Protein AF-A0AAD5SB59-F1 (afdb_monomer)

Foldseek 3Di:
DDDDDDDDDDDDDDDDDDDPDDDDDDDDDYDDDDDDDDDDDPVLVVLVVVVVVVVVVVVVVVVVVVVVVVVVVVVVVVVVVVVVVVVVVVVVVVVVVVVVVVVVVVVVVVVVVVVVVVVVVVVVVVVVVVVVVVVVVVVVVVVVVVVVVVVVVVVVVVVVVVVVVVVVVVVVVVVVVVVVVVVVVVVVVVVVVVVVVVVVVVVVVVVVVVVVVVVVVVVVVVVVVVVVVVVVVVVVVVVVVVVVVVVVVVVVVVVVVVVVVVVVPPDDDDDDDDDDDDDDDDDDDDDDDDDDDDDDDDDDDDDDDDDDDDDDDDDDDDDDDDDDDDDDDVVVVVVVVVVVVVVVVVVVVVVVVVVVVVVVVVVVVVVVVVVVVVVVVVVVVVVVVVVVVVVVVVVVVVVVVVVVVVVVVVVVVVVVVVVVVVVVVVVVVVCVVVVVCVVVVVVVVVVVVVVVVVVVVVVVVVVVVVVCCVVVVDDPVVVVVVVVVVVVVVSVVVSVVVVVLVVVVVVLVVQQVVVVVVCVVCVVVVHHPVVVVDDDDRDDPDPPDPDDDDDDDDDDD

Secondary structure (DSSP, 8-state):
--------PPP---------------------------S--HHHHHHHHHHHHHHHHHHHHHHHHHHHHHHHHHHHHHHHHHHHHHHHHHHHHHHHHHHHHHHHHHHHHHHHHHHHHHHHHHHHHHHHHHHHHHHHHHHHHHHHHHHHHHHHHHHHHHHHHHHHHHHHHHHHHHHHHHHHHHHHHHHHHHHHHHHHHHHHHHHHHHHHHHHHHHHHHHHHHHHHHHHHHHHHHHHHHHHHHHHHHHHHHHHHHHHHHHHHHHHHTTS------------------------------------------------------------SSHHHHHHHHHHHHHHHHHHHHHHHHHHHHHHHHHHHHHHHHHHHHHHHHHHHHHHHHHHHHHHHHHHHHHHHHHHHHHHHHHHHHHHHHHHHHHHHHHHHHHHHHHHHHHHHHHHHHHHHHHHHHHHHHHHHHHHHHHHHHHHHT--HHHHHHHHHHHHHHHHHHHHHHHHHHHHHHHHHHHHHHHHHHHHHHHHHTT--GGGGSS-----------S-------PPP-

Structure (mmCIF, N/CA/C/O backbone):
data_AF-A0AAD5SB59-F1
#
_entry.id   AF-A0AAD5SB59-F1
#
loop_
_atom_site.group_PDB
_atom_site.id
_atom_site.type_symbol
_atom_site.label_atom_id
_atom_site.label_alt_id
_atom_site.label_comp_id
_atom_site.label_asym_id
_atom_site.label_entity_id
_atom_site.label_seq_id
_atom_site.pdbx_PDB_ins_code
_atom_site.Cartn_x
_atom_site.Cartn_y
_atom_site.Cartn_z
_atom_site.occupancy
_atom_site.B_iso_or_equiv
_atom_site.auth_seq_id
_atom_site.auth_comp_id
_atom_site.auth_asym_id
_atom_site.auth_atom_id
_atom_site.pdbx_PDB_model_num
ATOM 1 N N . MET A 1 1 ? -23.535 -33.360 10.934 1.00 40.81 1 MET A N 1
ATOM 2 C CA . MET A 1 1 ? -23.840 -34.722 11.445 1.00 40.81 1 MET A CA 1
ATOM 3 C C . MET A 1 1 ? -24.422 -34.588 12.855 1.00 40.81 1 MET A C 1
ATOM 5 O O . MET A 1 1 ? -24.546 -33.459 13.311 1.00 40.81 1 MET A O 1
ATOM 9 N N . SER A 1 2 ? -24.853 -35.683 13.491 1.00 38.19 2 SER A N 1
ATOM 10 C CA . SER A 1 2 ? -25.490 -35.717 14.827 1.00 38.19 2 SER A CA 1
ATOM 11 C C . SER A 1 2 ? -24.701 -34.953 15.916 1.00 38.19 2 SER A C 1
ATOM 13 O O . SER A 1 2 ? -23.490 -34.819 15.794 1.00 38.19 2 SER A O 1
ATOM 15 N N . ALA A 1 3 ? -25.316 -34.456 16.999 1.00 38.78 3 ALA A N 1
ATOM 16 C CA . ALA A 1 3 ? -26.548 -34.941 17.640 1.00 38.78 3 ALA A CA 1
ATOM 17 C C . ALA A 1 3 ? -27.547 -33.852 18.095 1.00 38.78 3 ALA A C 1
ATOM 19 O O . ALA A 1 3 ? -27.244 -32.664 18.138 1.00 38.78 3 ALA A O 1
ATOM 20 N N . ARG A 1 4 ? -28.764 -34.295 18.446 1.00 38.03 4 ARG A N 1
ATOM 21 C CA . ARG A 1 4 ? -29.839 -33.479 19.040 1.00 38.03 4 ARG A CA 1
ATOM 22 C C . ARG A 1 4 ? -29.701 -33.416 20.567 1.00 38.03 4 ARG A C 1
ATOM 24 O O . ARG A 1 4 ? -29.566 -34.461 21.194 1.00 38.03 4 ARG A O 1
ATOM 31 N N . GLY A 1 5 ? -29.896 -32.233 21.152 1.00 32.88 5 GLY A N 1
ATOM 32 C CA . GLY A 1 5 ? -30.304 -32.046 22.552 1.00 32.88 5 GLY A CA 1
ATOM 33 C C . GLY A 1 5 ? -31.658 -31.329 22.584 1.00 32.88 5 GLY A C 1
ATOM 34 O O . GLY A 1 5 ? -31.819 -30.310 21.919 1.00 32.88 5 GLY A O 1
ATOM 35 N N . SER A 1 6 ? -32.666 -31.888 23.258 1.00 35.56 6 SER A N 1
ATOM 36 C CA . SER A 1 6 ? -34.072 -31.470 23.107 1.00 35.56 6 SER A CA 1
ATOM 37 C C . SER A 1 6 ? -34.585 -30.575 24.238 1.00 35.56 6 SER A C 1
ATOM 39 O O . SER A 1 6 ? -34.443 -30.916 25.410 1.00 35.56 6 SER A O 1
ATOM 41 N N . ALA A 1 7 ? -35.288 -29.497 23.888 1.00 34.97 7 ALA A N 1
ATOM 42 C CA . ALA A 1 7 ? -35.937 -28.604 24.846 1.00 34.97 7 ALA A CA 1
ATOM 43 C C . ALA A 1 7 ? -37.321 -29.106 25.308 1.00 34.97 7 ALA A C 1
ATOM 45 O O . ALA A 1 7 ? -38.182 -29.381 24.472 1.00 34.97 7 ALA A O 1
ATOM 46 N N . LYS A 1 8 ? -37.541 -29.150 26.632 1.00 35.75 8 LYS A N 1
ATOM 47 C CA . LYS A 1 8 ? -38.716 -28.621 27.374 1.00 35.75 8 LYS A CA 1
ATOM 48 C C . LYS A 1 8 ? -38.697 -29.090 28.845 1.00 35.75 8 LYS A C 1
ATOM 50 O O . LYS A 1 8 ? -38.322 -30.235 29.101 1.00 35.75 8 LYS A O 1
ATOM 55 N N . PRO A 1 9 ? -39.139 -28.263 29.813 1.00 35.53 9 PRO A N 1
ATOM 56 C CA . PRO A 1 9 ? -39.351 -28.709 31.189 1.00 35.53 9 PRO A CA 1
ATOM 57 C C . PRO A 1 9 ? -40.548 -29.669 31.277 1.00 35.53 9 PRO A C 1
ATOM 59 O O . PRO A 1 9 ? -41.528 -29.536 30.540 1.00 35.53 9 PRO A O 1
ATOM 62 N N . LYS A 1 10 ? -40.489 -30.638 32.199 1.00 35.06 10 LYS A N 1
ATOM 63 C CA . LYS A 1 10 ? -41.608 -31.556 32.462 1.00 35.06 10 LYS A CA 1
ATOM 64 C C . LYS A 1 10 ? -42.666 -30.883 33.331 1.00 35.06 10 LYS A C 1
ATOM 66 O O . LYS A 1 10 ? -42.399 -30.541 34.478 1.00 35.06 10 LYS A O 1
ATOM 71 N N . SER A 1 11 ? -43.900 -30.831 32.842 1.00 33.12 11 SER A N 1
ATOM 72 C CA . SER A 1 11 ? -45.072 -30.724 33.709 1.00 33.12 11 SER A CA 1
ATOM 73 C C . SER A 1 11 ? -45.222 -31.997 34.549 1.00 33.12 11 SER A C 1
ATOM 75 O O . SER A 1 11 ? -45.221 -33.100 33.996 1.00 33.12 11 SER A O 1
ATOM 77 N N . ARG A 1 12 ? -45.439 -31.865 35.860 1.00 31.98 12 ARG A N 1
ATOM 78 C CA . ARG A 1 12 ? -45.997 -32.947 36.683 1.00 31.98 12 ARG A CA 1
ATOM 79 C C . ARG A 1 12 ? -46.923 -32.362 37.742 1.00 31.98 12 ARG A C 1
ATOM 81 O O . ARG A 1 12 ? -46.465 -31.735 38.689 1.00 31.98 12 ARG A O 1
ATOM 88 N N . ALA A 1 13 ? -48.226 -32.561 37.567 1.00 32.22 13 ALA A N 1
ATOM 89 C CA . ALA A 1 13 ? -49.209 -32.165 38.564 1.00 32.22 13 ALA A CA 1
ATOM 90 C C . ALA A 1 13 ? -49.065 -33.038 39.823 1.00 32.22 13 ALA A C 1
ATOM 92 O O . ALA A 1 13 ? -49.117 -34.265 39.737 1.00 32.22 13 ALA A O 1
ATOM 93 N N . GLY A 1 14 ? -48.900 -32.397 40.981 1.00 29.58 14 GLY A N 1
ATOM 94 C CA . GLY A 1 14 ? -49.008 -33.015 42.301 1.00 29.58 14 GLY A CA 1
ATOM 95 C C . GLY A 1 14 ? -50.170 -32.371 43.047 1.00 29.58 14 GLY A C 1
ATOM 96 O O . GLY A 1 14 ? -50.072 -31.222 43.464 1.00 29.58 14 GLY A O 1
ATOM 97 N N . SER A 1 15 ? -51.297 -33.075 43.166 1.00 31.89 15 SER A N 1
ATOM 98 C CA . SER A 1 15 ? -52.486 -32.544 43.839 1.00 31.89 15 SER A CA 1
ATOM 99 C C . SER A 1 15 ? -52.300 -32.557 45.358 1.00 31.89 15 SER A C 1
ATOM 101 O O . SER A 1 15 ? -52.284 -33.628 45.957 1.00 31.89 15 SER A O 1
ATOM 103 N N . GLY A 1 16 ? -52.219 -31.376 45.977 1.00 28.25 16 GLY A N 1
ATOM 104 C CA . GLY A 1 16 ? -52.049 -31.206 47.426 1.00 28.25 16 GLY A CA 1
ATOM 105 C C . GLY A 1 16 ? -52.862 -30.036 47.984 1.00 28.25 16 GLY A C 1
ATOM 106 O O . GLY A 1 16 ? -52.296 -29.043 48.427 1.00 28.25 16 GLY A O 1
ATOM 107 N N . LYS A 1 17 ? -54.201 -30.120 47.945 1.00 30.31 17 LYS A N 1
ATOM 108 C CA . LYS A 1 17 ? -55.089 -29.105 48.546 1.00 30.31 17 LYS A CA 1
ATOM 109 C C . LYS A 1 17 ? -55.098 -29.201 50.080 1.00 30.31 17 LYS A C 1
ATOM 111 O O . LYS A 1 17 ? -56.001 -29.804 50.653 1.00 30.31 17 LYS A O 1
ATOM 116 N N . GLY A 1 18 ? -54.143 -28.547 50.737 1.00 28.23 18 GLY A N 1
ATOM 117 C CA . GLY A 1 18 ? -54.251 -28.185 52.153 1.00 28.23 18 GLY A CA 1
ATOM 118 C C . GLY A 1 18 ? -55.079 -26.908 52.313 1.00 28.23 18 GLY A C 1
ATOM 119 O O . GLY A 1 18 ? -54.586 -25.820 52.036 1.00 28.23 18 GLY A O 1
ATOM 120 N N . ARG A 1 19 ? -56.348 -27.029 52.718 1.00 30.78 19 ARG A N 1
ATOM 121 C CA . ARG A 1 19 ? -57.213 -25.894 53.090 1.00 30.78 19 ARG A CA 1
ATOM 122 C C . ARG A 1 19 ? -57.461 -25.946 54.596 1.00 30.78 19 ARG A C 1
ATOM 124 O O . ARG A 1 19 ? -58.344 -26.678 55.033 1.00 30.78 19 ARG A O 1
ATOM 131 N N . GLU A 1 20 ? -56.737 -25.150 55.374 1.00 29.05 20 GLU A N 1
ATOM 132 C CA . GLU A 1 20 ? -57.166 -24.840 56.740 1.00 29.05 20 GLU A CA 1
ATOM 133 C C . GLU A 1 20 ? -58.210 -23.722 56.681 1.00 29.05 20 GLU A C 1
ATOM 135 O O . GLU A 1 20 ? -57.909 -22.564 56.398 1.00 29.05 20 GLU A O 1
ATOM 140 N N . GLY A 1 21 ? -59.475 -24.103 56.866 1.00 30.72 21 GLY A N 1
ATOM 141 C CA . GLY A 1 21 ? -60.616 -23.196 56.893 1.00 30.72 21 GLY A CA 1
ATOM 142 C C . GLY A 1 21 ? -61.286 -23.218 58.261 1.00 30.72 21 GLY A C 1
ATOM 143 O O . GLY A 1 21 ? -61.807 -24.253 58.661 1.00 30.72 21 GLY A O 1
ATOM 144 N N . SER A 1 22 ? -61.245 -22.071 58.941 1.00 28.80 22 SER A N 1
ATOM 145 C CA . SER A 1 22 ? -62.106 -21.631 60.054 1.00 28.80 22 SER A CA 1
ATOM 146 C C . SER A 1 22 ? -63.033 -22.663 60.729 1.00 28.80 22 SER A C 1
ATOM 148 O O . SER A 1 22 ? -64.053 -23.087 60.187 1.00 28.80 22 SER A O 1
ATOM 150 N N . ALA A 1 23 ? -62.783 -22.927 62.014 1.00 29.56 23 ALA A N 1
ATOM 151 C CA . ALA A 1 23 ? -63.729 -23.640 62.870 1.00 29.56 23 ALA A CA 1
ATOM 152 C C . ALA A 1 23 ? -65.057 -22.869 63.040 1.00 29.56 23 ALA A C 1
ATOM 154 O O . ALA A 1 23 ? -65.053 -21.706 63.455 1.00 29.56 23 ALA A O 1
ATOM 155 N N . LYS A 1 24 ? -66.207 -23.527 62.810 1.00 28.14 24 LYS A N 1
ATOM 156 C CA . LYS A 1 24 ? -67.511 -23.107 63.362 1.00 28.14 24 LYS A CA 1
ATOM 157 C C . LYS A 1 24 ? -68.543 -24.245 63.368 1.00 28.14 24 LYS A C 1
ATOM 159 O O . LYS A 1 24 ? -68.638 -24.981 62.395 1.00 28.14 24 LYS A O 1
ATOM 164 N N . LYS A 1 25 ? -69.376 -24.271 64.422 1.00 26.95 25 LYS A N 1
ATOM 165 C CA . LYS A 1 25 ? -70.380 -25.302 64.789 1.00 26.95 25 LYS A CA 1
ATOM 166 C C . LYS A 1 25 ? -69.765 -26.681 65.116 1.00 26.95 25 LYS A C 1
ATOM 168 O O . LYS A 1 25 ? -68.944 -27.182 64.369 1.00 26.95 25 LYS A O 1
ATOM 173 N N . GLY A 1 26 ? -70.123 -27.356 66.209 1.00 27.72 26 GLY A N 1
ATOM 174 C CA . GLY A 1 26 ? -71.036 -26.980 67.297 1.00 27.72 26 GLY A CA 1
ATOM 175 C C . GLY A 1 26 ? -72.459 -27.523 67.142 1.00 27.72 26 GLY A C 1
ATOM 176 O O . GLY A 1 26 ? -73.341 -26.825 66.648 1.00 27.72 26 GLY A O 1
ATOM 177 N N . GLY A 1 27 ? -72.644 -28.747 67.638 1.00 26.64 27 GLY A N 1
ATOM 178 C CA . GLY A 1 27 ? -73.874 -29.332 68.182 1.00 26.64 27 GLY A CA 1
ATOM 179 C C . GLY A 1 27 ? -73.413 -30.355 69.239 1.00 26.64 27 GLY A C 1
ATOM 180 O O . GLY A 1 27 ? -72.466 -31.079 68.951 1.00 26.64 27 GLY A O 1
ATOM 181 N N . ALA A 1 28 ? -73.831 -30.386 70.508 1.00 27.73 28 ALA A N 1
ATOM 182 C CA . ALA A 1 28 ? -75.101 -30.072 71.179 1.00 27.73 28 ALA A CA 1
ATOM 183 C C . ALA A 1 28 ? -76.144 -31.206 71.118 1.00 27.73 28 ALA A C 1
ATOM 185 O O . ALA A 1 28 ? -76.993 -31.205 70.232 1.00 27.73 28 ALA A O 1
ATOM 186 N N . ALA A 1 29 ? -76.096 -32.117 72.105 1.00 26.52 29 ALA A N 1
ATOM 187 C CA . ALA A 1 29 ? -77.258 -32.817 72.677 1.00 26.52 29 ALA A CA 1
ATOM 188 C C . ALA A 1 29 ? -76.889 -33.593 73.969 1.00 26.52 29 ALA A C 1
ATOM 190 O O . ALA A 1 29 ? -76.137 -34.558 73.897 1.00 26.52 29 ALA A O 1
ATOM 191 N N . GLY A 1 30 ? -77.493 -33.217 75.108 1.00 25.75 30 GLY A N 1
ATOM 192 C CA . GLY A 1 30 ? -77.617 -34.032 76.335 1.00 25.75 30 GLY A CA 1
ATOM 193 C C . GLY A 1 30 ? -76.372 -34.212 77.232 1.00 25.75 30 GLY A C 1
ATOM 194 O O . GLY A 1 30 ? -75.245 -34.119 76.761 1.00 25.75 30 GLY A O 1
ATOM 195 N N . ALA A 1 31 ? -76.516 -34.497 78.534 1.00 28.30 31 ALA A N 1
ATOM 196 C CA . ALA A 1 31 ? -77.694 -34.385 79.415 1.00 28.30 31 ALA A CA 1
ATOM 197 C C . ALA A 1 31 ? -77.267 -34.452 80.903 1.00 28.30 31 ALA A C 1
ATOM 199 O O . ALA A 1 31 ? -76.282 -35.116 81.214 1.00 28.30 31 ALA A O 1
ATOM 200 N N . GLY A 1 32 ? -78.050 -33.844 81.806 1.00 25.70 32 GLY A N 1
ATOM 201 C CA . GLY A 1 32 ? -77.827 -33.865 83.265 1.00 25.70 32 GLY A CA 1
ATOM 202 C C . GLY A 1 32 ? -76.811 -32.815 83.759 1.00 25.70 32 GLY A C 1
ATOM 203 O O . GLY A 1 32 ? -75.872 -32.488 83.042 1.00 25.70 32 GLY A O 1
ATOM 204 N N . ASP A 1 33 ? -76.950 -32.222 84.947 1.00 28.20 33 ASP A N 1
ATOM 205 C CA . ASP A 1 33 ? -78.016 -32.350 85.960 1.00 28.20 33 ASP A CA 1
ATOM 206 C C . ASP A 1 33 ? -78.332 -30.971 86.588 1.00 28.20 33 ASP A C 1
ATOM 208 O O . ASP A 1 33 ? -77.569 -30.023 86.392 1.00 28.20 33 ASP A O 1
ATOM 212 N N . ALA A 1 34 ? -79.468 -30.824 87.279 1.00 36.78 34 ALA A N 1
ATOM 213 C CA . ALA A 1 34 ? -80.022 -29.519 87.656 1.00 36.78 34 ALA A CA 1
ATOM 214 C C . ALA A 1 34 ? -80.523 -29.431 89.113 1.00 36.78 34 ALA A C 1
ATOM 216 O O . ALA A 1 34 ? -81.643 -29.834 89.423 1.00 36.78 34 ALA A O 1
ATOM 217 N N . ALA A 1 35 ? -79.733 -28.785 89.979 1.00 34.44 35 ALA A N 1
ATOM 218 C CA . ALA A 1 35 ? -80.175 -28.198 91.249 1.00 34.44 35 ALA A CA 1
ATOM 219 C C . ALA A 1 35 ? -79.167 -27.130 91.727 1.00 34.44 35 ALA A C 1
ATOM 221 O O . ALA A 1 35 ? -77.963 -27.338 91.590 1.00 34.44 35 ALA A O 1
ATOM 222 N N . GLY A 1 36 ? -79.645 -26.026 92.320 1.00 31.53 36 GLY A N 1
ATOM 223 C CA . GLY A 1 36 ? -78.790 -25.009 92.963 1.00 31.53 36 GLY A CA 1
ATOM 224 C C . GLY A 1 36 ? -78.836 -23.605 92.346 1.00 31.53 36 GLY A C 1
ATOM 225 O O . GLY A 1 36 ? -77.798 -23.081 91.953 1.00 31.53 36 GLY A O 1
ATOM 226 N N . ASP A 1 37 ? -80.021 -22.994 92.279 1.00 43.56 37 ASP A N 1
ATOM 227 C CA . ASP A 1 37 ? -80.167 -21.543 92.083 1.00 43.56 37 ASP A CA 1
ATOM 228 C C . ASP A 1 37 ? -80.171 -20.837 93.450 1.00 43.56 37 ASP A C 1
ATOM 230 O O . ASP A 1 37 ? -80.948 -21.229 94.321 1.00 43.56 37 ASP A O 1
ATOM 234 N N . ASP A 1 38 ? -79.312 -19.827 93.633 1.00 34.22 38 ASP A N 1
ATOM 235 C CA . ASP A 1 38 ? -79.406 -18.856 94.734 1.00 34.22 38 ASP A CA 1
ATOM 236 C C . ASP A 1 38 ? -78.605 -17.564 94.437 1.00 34.22 38 ASP A C 1
ATOM 238 O O . ASP A 1 38 ? -77.390 -17.494 94.635 1.00 34.22 38 ASP A O 1
ATOM 242 N N . GLY A 1 39 ? -79.291 -16.497 94.008 1.00 41.44 39 GLY A N 1
ATOM 243 C CA . GLY A 1 39 ? -78.905 -15.131 94.404 1.00 41.44 39 GLY A CA 1
ATOM 244 C C . GLY A 1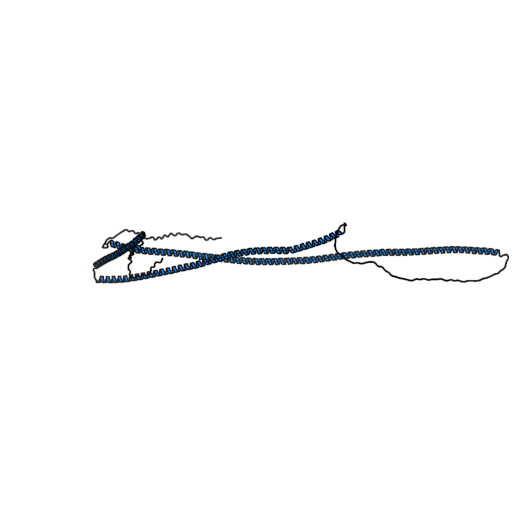 39 ? -78.231 -14.181 93.399 1.00 41.44 39 GLY A C 1
ATOM 245 O O . GLY A 1 39 ? -77.994 -13.036 93.778 1.00 41.44 39 GLY A O 1
ATOM 246 N N . ARG A 1 40 ? -77.964 -14.547 92.135 1.00 43.00 40 ARG A N 1
ATOM 247 C CA . ARG A 1 40 ? -77.547 -13.562 91.099 1.00 43.00 40 ARG A CA 1
ATOM 248 C C . ARG A 1 40 ? -78.716 -13.191 90.193 1.00 43.00 40 ARG A C 1
ATOM 250 O O . ARG A 1 40 ? -79.344 -14.075 89.613 1.00 43.00 40 ARG A O 1
ATOM 257 N N . SER A 1 41 ? -79.014 -11.897 90.037 1.00 55.34 41 SER A N 1
ATOM 258 C CA . SER A 1 41 ? -80.126 -11.496 89.173 1.00 55.34 41 SER A CA 1
ATOM 259 C C . SER A 1 41 ? -79.773 -11.697 87.697 1.00 55.34 41 SER A C 1
ATOM 261 O O . SER A 1 41 ? -78.619 -11.589 87.271 1.00 55.34 41 SER A O 1
ATOM 263 N N . LYS A 1 42 ? -80.802 -11.956 86.885 1.00 45.47 42 LYS A N 1
ATOM 264 C CA . LYS A 1 42 ? -80.669 -12.117 85.431 1.00 45.47 42 LYS A CA 1
ATOM 265 C C . LYS A 1 42 ? -80.001 -10.903 84.770 1.00 45.47 42 LYS A C 1
ATOM 267 O O . LYS A 1 42 ? -79.255 -11.078 83.812 1.00 45.47 42 LYS A O 1
ATOM 272 N N . ALA A 1 43 ? -80.235 -9.701 85.303 1.00 52.31 43 ALA A N 1
ATOM 273 C CA . ALA A 1 43 ? -79.657 -8.464 84.792 1.00 52.31 43 ALA A CA 1
ATOM 274 C C . ALA A 1 43 ? -78.148 -8.357 85.068 1.00 52.31 43 ALA A C 1
ATOM 276 O O . AL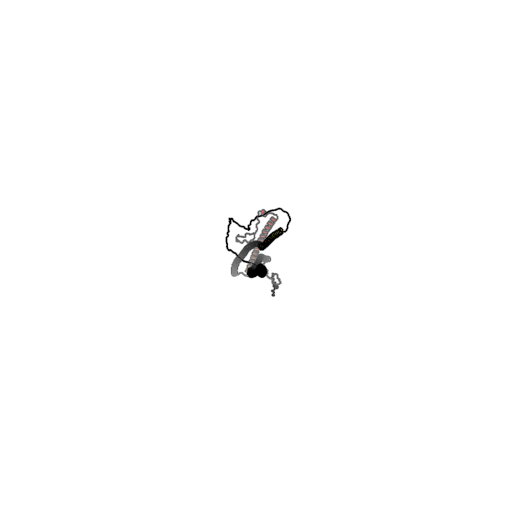A A 1 43 ? -77.422 -7.902 84.192 1.00 52.31 43 ALA A O 1
ATOM 277 N N . ASP A 1 44 ? -77.658 -8.825 86.221 1.00 47.94 44 ASP A N 1
ATOM 278 C CA . ASP A 1 44 ? -76.226 -8.766 86.566 1.00 47.94 44 ASP A CA 1
ATOM 279 C C . ASP A 1 44 ? -75.401 -9.696 85.666 1.00 47.94 44 ASP A C 1
ATOM 281 O O . ASP A 1 44 ? -74.340 -9.325 85.160 1.00 47.94 44 ASP A O 1
ATOM 285 N N . LEU A 1 45 ? -75.934 -10.895 85.403 1.00 47.25 45 LEU A N 1
ATOM 286 C CA . LEU A 1 45 ? -75.349 -11.839 84.451 1.00 47.25 45 LEU A CA 1
ATOM 287 C C . LEU A 1 45 ? -75.395 -11.287 83.018 1.00 47.25 45 LEU A C 1
ATOM 289 O O . LEU A 1 45 ? -74.399 -11.376 82.306 1.00 47.25 45 LEU A O 1
ATOM 293 N N . GLU A 1 46 ? -76.501 -10.662 82.598 1.00 51.69 46 GLU A N 1
ATOM 294 C CA . GLU A 1 46 ? -76.594 -9.978 81.298 1.00 51.69 46 GLU A CA 1
ATOM 295 C C . GLU A 1 46 ? -75.650 -8.761 81.195 1.00 51.69 46 GLU A C 1
ATOM 297 O O . GLU A 1 46 ? -75.140 -8.480 80.108 1.00 51.69 46 GLU A O 1
ATOM 302 N N . ALA A 1 47 ? -75.371 -8.066 82.301 1.00 57.53 47 ALA A N 1
ATOM 303 C CA . ALA A 1 47 ? -74.507 -6.889 82.356 1.00 57.53 47 ALA A CA 1
ATOM 304 C C . ALA A 1 47 ? -73.011 -7.236 82.330 1.00 57.53 47 ALA A C 1
ATOM 306 O O . ALA A 1 47 ? -72.256 -6.609 81.584 1.00 57.53 47 ALA A O 1
ATOM 307 N N . GLU A 1 48 ? -72.570 -8.257 83.069 1.00 54.53 48 GLU A N 1
ATOM 308 C CA . GLU A 1 48 ? -71.182 -8.730 82.984 1.00 54.53 48 GLU A CA 1
ATOM 309 C C . GLU A 1 48 ? -70.934 -9.493 81.671 1.00 54.53 48 GLU A C 1
ATOM 311 O O . GLU A 1 48 ? -69.870 -9.332 81.076 1.00 54.53 48 GLU A O 1
ATOM 316 N N . VAL A 1 49 ? -71.934 -10.203 81.122 1.00 59.72 49 VAL A N 1
ATOM 317 C CA . VAL A 1 49 ? -71.890 -10.679 79.725 1.00 59.72 49 VAL A CA 1
ATOM 318 C C . VAL A 1 49 ? -71.738 -9.505 78.758 1.00 59.72 49 VAL A C 1
ATOM 320 O O . VAL A 1 49 ? -70.891 -9.580 77.872 1.00 59.72 49 VAL A O 1
ATOM 323 N N . LYS A 1 50 ? -72.482 -8.403 78.937 1.00 67.75 50 LYS A N 1
ATOM 324 C CA . LYS A 1 50 ? -72.317 -7.183 78.129 1.00 67.75 50 LYS A CA 1
ATOM 325 C C . LYS A 1 50 ? -70.900 -6.631 78.218 1.00 67.75 50 LYS A C 1
ATOM 327 O O . LYS A 1 50 ? -70.264 -6.488 77.176 1.00 67.75 50 LYS A O 1
ATOM 332 N N . ARG A 1 51 ? -70.388 -6.400 79.433 1.00 66.94 51 ARG A N 1
ATOM 333 C CA . ARG A 1 51 ? -69.030 -5.888 79.670 1.00 66.94 51 ARG A CA 1
ATOM 334 C C . ARG A 1 51 ? -67.989 -6.781 79.008 1.00 66.94 51 ARG A C 1
ATOM 336 O O . ARG A 1 51 ? -67.148 -6.277 78.276 1.00 66.94 51 ARG A O 1
ATOM 343 N N . LEU A 1 52 ? -68.090 -8.098 79.187 1.00 62.16 52 LEU A N 1
ATOM 344 C CA . LEU A 1 52 ? -67.199 -9.056 78.540 1.00 62.16 52 LEU A CA 1
ATOM 345 C C . LEU A 1 52 ? -67.371 -9.072 77.016 1.00 62.16 52 LEU A C 1
ATOM 347 O O . LEU A 1 52 ? -66.381 -9.258 76.323 1.00 62.16 52 LEU A O 1
ATOM 351 N N . THR A 1 53 ? -68.565 -8.833 76.456 1.00 64.88 53 THR A N 1
ATOM 352 C CA . THR A 1 53 ? -68.732 -8.679 74.997 1.00 64.88 53 THR A CA 1
ATOM 353 C C . THR A 1 53 ? -68.232 -7.346 74.445 1.00 64.88 53 THR A C 1
ATOM 355 O O . THR A 1 53 ? -67.816 -7.330 73.292 1.00 64.88 53 THR A O 1
ATOM 358 N N . GLU A 1 54 ? -68.238 -6.264 75.226 1.00 69.31 54 GLU A N 1
ATOM 359 C CA . GLU A 1 54 ? -67.723 -4.942 74.836 1.00 69.31 54 GLU A CA 1
ATOM 360 C C . GLU A 1 54 ? -66.197 -4.871 74.983 1.00 69.31 54 GLU A C 1
ATOM 362 O O . GLU A 1 54 ? -65.515 -4.416 74.069 1.00 69.31 54 GLU A O 1
ATOM 367 N N . GLU A 1 55 ? -65.643 -5.434 76.057 1.00 67.88 55 GLU A N 1
ATOM 368 C CA . GLU A 1 55 ? -64.204 -5.657 76.238 1.00 67.88 55 GLU A CA 1
ATOM 369 C C . GLU A 1 55 ? -63.675 -6.582 75.129 1.00 67.88 55 GLU A C 1
ATOM 371 O O . GLU A 1 55 ? -62.729 -6.226 74.435 1.00 67.88 55 GLU A O 1
ATOM 376 N N . LEU A 1 56 ? -64.371 -7.691 74.835 1.00 62.72 56 LEU A N 1
ATOM 377 C CA . LEU A 1 56 ? -64.102 -8.559 73.678 1.00 62.72 56 LEU A CA 1
ATOM 378 C C . LEU A 1 56 ? -64.354 -7.870 72.324 1.00 62.72 56 LEU A C 1
ATOM 380 O O . LEU A 1 56 ? -63.797 -8.319 71.324 1.00 62.72 56 LEU A O 1
ATOM 384 N N . ALA A 1 57 ? -65.185 -6.827 72.245 1.00 72.81 57 ALA A N 1
ATOM 385 C CA . ALA A 1 57 ? -65.383 -6.051 71.020 1.00 72.81 57 ALA A CA 1
ATOM 386 C C . ALA A 1 57 ? -64.215 -5.089 70.789 1.00 72.81 57 ALA A C 1
ATOM 388 O O . ALA A 1 57 ? -63.684 -5.076 69.685 1.00 72.81 57 ALA A O 1
ATOM 389 N N . GLN A 1 58 ? -63.738 -4.389 71.819 1.00 72.31 58 GLN A N 1
ATOM 390 C CA . GLN A 1 58 ? -62.530 -3.561 71.740 1.00 72.31 58 GLN A CA 1
ATOM 391 C C . GLN A 1 58 ? -61.291 -4.421 71.452 1.00 72.31 58 GLN A C 1
ATOM 393 O O . GLN A 1 58 ? -60.553 -4.139 70.516 1.00 72.31 58 GLN A O 1
ATOM 398 N N . GLU A 1 59 ? -61.133 -5.562 72.129 1.00 71.56 59 GLU A N 1
ATOM 399 C CA . GLU A 1 59 ? -60.093 -6.561 71.828 1.00 71.56 59 GLU A CA 1
ATOM 400 C C . GLU A 1 59 ? -60.224 -7.181 70.419 1.00 71.56 59 GLU A C 1
ATOM 402 O O . GLU A 1 59 ? -59.255 -7.722 69.884 1.00 71.56 59 GLU A O 1
ATOM 407 N N . ARG A 1 60 ? -61.401 -7.108 69.779 1.00 71.31 60 ARG A N 1
ATOM 408 C CA . ARG A 1 60 ? -61.589 -7.457 68.358 1.00 71.31 60 ARG A CA 1
ATOM 409 C C . ARG A 1 60 ? -61.291 -6.288 67.428 1.00 71.31 60 ARG A C 1
ATOM 411 O O . ARG A 1 60 ? -60.725 -6.531 66.371 1.00 71.31 60 ARG A O 1
ATOM 418 N N . GLU A 1 61 ? -61.649 -5.059 67.782 1.00 76.19 61 GLU A N 1
ATOM 419 C CA . GLU A 1 61 ? -61.362 -3.858 66.992 1.00 76.19 61 GLU A CA 1
ATOM 420 C C . GLU A 1 61 ? -59.863 -3.540 66.984 1.00 76.19 61 GLU A C 1
ATOM 422 O O . GLU A 1 61 ? -59.309 -3.325 65.908 1.00 76.19 61 GLU A O 1
ATOM 427 N N . GLU A 1 62 ? -59.173 -3.634 68.124 1.00 69.19 62 GLU A N 1
ATOM 428 C CA . GLU A 1 62 ? -57.712 -3.528 68.188 1.00 69.19 62 GLU A CA 1
ATOM 429 C C . GLU A 1 62 ? -57.038 -4.669 67.418 1.00 69.19 62 GLU A C 1
ATOM 431 O O . GLU A 1 62 ? -56.146 -4.412 66.609 1.00 69.19 62 GLU A O 1
ATOM 436 N N . ARG A 1 63 ? -57.487 -5.928 67.565 1.00 72.69 63 ARG A N 1
ATOM 437 C CA . ARG A 1 63 ? -56.961 -7.030 66.734 1.00 72.69 63 ARG A CA 1
ATOM 438 C C . ARG A 1 63 ? -57.219 -6.821 65.247 1.00 72.69 63 ARG A C 1
ATOM 440 O O . ARG A 1 63 ? -56.330 -7.117 64.459 1.00 72.69 63 ARG A O 1
ATOM 447 N N . ASN A 1 64 ? -58.377 -6.294 64.859 1.00 85.75 64 ASN A N 1
ATOM 448 C CA . ASN A 1 64 ? -58.696 -5.974 63.470 1.00 85.75 64 ASN A CA 1
ATOM 449 C C . ASN A 1 64 ? -57.795 -4.842 62.948 1.00 85.75 64 ASN A C 1
ATOM 451 O O . ASN A 1 64 ? -57.212 -4.974 61.880 1.00 85.75 64 ASN A O 1
ATOM 455 N N . TYR A 1 65 ? -57.573 -3.785 63.733 1.00 83.50 65 TYR A N 1
ATOM 456 C CA . TYR A 1 65 ? -56.638 -2.705 63.409 1.00 83.50 65 TYR A CA 1
ATOM 457 C C . TYR A 1 65 ? -55.191 -3.212 63.260 1.00 83.50 65 TYR A C 1
ATOM 459 O O . TYR A 1 65 ? -54.542 -2.952 62.248 1.00 83.50 65 TYR A O 1
ATOM 467 N N . PHE A 1 66 ? -54.700 -4.019 64.207 1.00 78.06 66 PHE A N 1
ATOM 468 C CA . PHE A 1 66 ? -53.375 -4.649 64.133 1.00 78.06 66 PHE A CA 1
ATOM 469 C C . PHE A 1 66 ? -53.283 -5.794 63.107 1.00 78.06 66 PHE A C 1
ATOM 471 O O . PHE A 1 66 ? -52.178 -6.238 62.793 1.00 78.06 66 PHE A O 1
ATOM 478 N N . GLN A 1 67 ? -54.402 -6.293 62.576 1.00 79.19 67 GLN A N 1
ATOM 479 C CA . GLN A 1 67 ? -54.423 -7.142 61.384 1.00 79.19 67 GLN A CA 1
ATOM 480 C C . GLN A 1 67 ? -54.330 -6.286 60.125 1.00 79.19 67 GLN A C 1
ATOM 482 O O . GLN A 1 67 ? -53.413 -6.499 59.349 1.00 79.19 67 GLN A O 1
ATOM 487 N N . LEU A 1 68 ? -55.175 -5.266 59.968 1.00 86.00 68 LEU A N 1
ATOM 488 C CA . LEU A 1 68 ? -55.158 -4.359 58.819 1.00 86.00 68 LEU A CA 1
ATOM 489 C C . LEU A 1 68 ? -53.795 -3.683 58.633 1.00 86.00 68 LEU A C 1
ATOM 491 O O . LEU A 1 68 ? -53.269 -3.688 57.525 1.00 86.00 68 LEU A O 1
ATOM 495 N N . GLU A 1 69 ? -53.182 -3.159 59.696 1.00 83.50 69 GLU A N 1
ATOM 496 C CA . GLU A 1 69 ? -51.878 -2.496 59.584 1.00 83.50 69 GLU A CA 1
ATOM 497 C C . GLU A 1 69 ? -50.732 -3.504 59.369 1.00 83.50 69 GLU A C 1
ATOM 499 O O . GLU A 1 69 ? -49.793 -3.222 58.628 1.00 83.50 69 GLU A O 1
ATOM 504 N N . ARG A 1 70 ? -50.831 -4.728 59.912 1.00 86.44 70 ARG A N 1
ATOM 505 C CA . ARG A 1 70 ? -49.900 -5.828 59.593 1.00 86.44 70 ARG A CA 1
ATOM 506 C C . ARG A 1 70 ? -50.031 -6.263 58.137 1.00 86.44 70 ARG A C 1
ATOM 508 O O . ARG A 1 70 ? -49.020 -6.430 57.472 1.00 86.44 70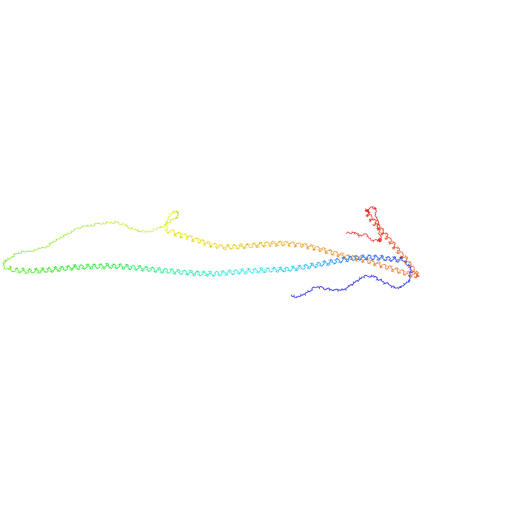 ARG A O 1
ATOM 515 N N . ASP A 1 71 ? -51.247 -6.437 57.640 1.00 88.81 71 ASP A N 1
ATOM 516 C CA . ASP A 1 71 ? -51.523 -6.889 56.278 1.00 88.81 71 ASP A CA 1
ATOM 517 C C . ASP A 1 71 ? -51.150 -5.794 55.262 1.00 88.81 71 ASP A C 1
ATOM 519 O O . ASP A 1 71 ? -50.640 -6.094 54.184 1.00 88.81 71 ASP A O 1
ATOM 523 N N . ARG A 1 72 ? -51.268 -4.517 55.648 1.00 89.19 72 ARG A N 1
ATOM 524 C CA . ARG A 1 72 ? -50.734 -3.360 54.916 1.00 89.19 72 ARG A CA 1
ATOM 525 C C . ARG A 1 72 ? -49.204 -3.343 54.882 1.00 89.19 72 ARG A C 1
ATOM 527 O O . ARG A 1 72 ? -48.633 -3.168 53.809 1.00 89.19 72 ARG A O 1
ATOM 534 N N . ILE A 1 73 ? -48.536 -3.558 56.019 1.00 88.50 73 ILE A N 1
ATOM 535 C CA . ILE A 1 73 ? -47.068 -3.666 56.096 1.00 88.50 73 ILE A CA 1
ATOM 536 C C . ILE A 1 73 ? -46.570 -4.875 55.291 1.00 88.50 73 ILE A C 1
ATOM 538 O O . ILE A 1 73 ? -45.608 -4.740 54.541 1.00 88.50 73 ILE A O 1
ATOM 542 N N . ASN A 1 74 ? -47.253 -6.020 55.373 1.00 87.75 74 ASN A N 1
ATOM 543 C CA . ASN A 1 74 ? -46.974 -7.203 54.558 1.00 87.75 74 ASN A CA 1
ATOM 544 C C . ASN A 1 74 ? -47.137 -6.890 53.065 1.00 87.75 74 ASN A C 1
ATOM 546 O O . ASN A 1 74 ? -46.250 -7.215 52.287 1.00 87.75 74 ASN A O 1
ATOM 550 N N . SER A 1 75 ? -48.213 -6.202 52.663 1.00 91.12 75 SER A N 1
ATOM 551 C CA . SER A 1 75 ? -48.425 -5.806 51.266 1.00 91.12 75 SER A CA 1
ATOM 552 C C . SER A 1 75 ? -47.328 -4.867 50.757 1.00 91.12 75 SER A C 1
ATOM 554 O O . SER A 1 75 ? -46.850 -5.061 49.645 1.00 91.12 75 SER A O 1
ATOM 556 N N . PHE A 1 76 ? -46.897 -3.876 51.546 1.00 91.00 76 PHE A N 1
ATOM 557 C CA . PHE A 1 76 ? -45.763 -3.021 51.175 1.00 91.00 76 PHE A CA 1
ATOM 558 C C . PHE A 1 76 ? -44.441 -3.796 51.132 1.00 91.00 76 PHE A C 1
ATOM 560 O O . PHE A 1 76 ? -43.622 -3.552 50.247 1.00 91.00 76 PHE A O 1
ATOM 567 N N . TRP A 1 77 ? -44.229 -4.742 52.048 1.00 90.88 77 TRP A N 1
ATOM 568 C CA . TRP A 1 77 ? -43.045 -5.597 52.052 1.00 90.88 77 TRP A CA 1
ATOM 569 C C . TRP A 1 77 ? -43.007 -6.521 50.835 1.00 90.88 77 TRP A C 1
ATOM 571 O O . TRP A 1 77 ? -41.971 -6.597 50.188 1.00 90.88 77 TRP A O 1
ATOM 581 N N . ASP A 1 78 ? -44.111 -7.178 50.473 1.00 91.31 78 ASP A N 1
ATOM 582 C CA . ASP A 1 78 ? -44.167 -8.041 49.290 1.00 91.31 78 ASP A CA 1
ATOM 583 C C . ASP A 1 78 ? -44.024 -7.243 47.984 1.00 91.31 78 ASP A C 1
ATOM 585 O O . ASP A 1 78 ? -43.302 -7.697 47.099 1.00 91.31 78 ASP A O 1
ATOM 589 N N . ILE A 1 79 ? -44.604 -6.036 47.888 1.00 93.06 79 ILE A N 1
ATOM 590 C CA . ILE A 1 79 ? -44.398 -5.126 46.744 1.00 93.06 79 ILE A CA 1
ATOM 591 C C . ILE A 1 79 ? -42.922 -4.723 46.637 1.00 93.06 79 ILE A C 1
ATOM 593 O O . ILE A 1 79 ? -42.281 -5.045 45.643 1.00 93.06 79 ILE A O 1
ATOM 597 N N . THR A 1 80 ? -42.341 -4.112 47.674 1.00 87.56 80 THR A N 1
ATOM 598 C CA . THR A 1 80 ? -40.941 -3.631 47.637 1.00 87.56 80 THR A CA 1
ATOM 599 C C . THR A 1 80 ? -39.918 -4.760 47.474 1.00 87.56 80 THR A C 1
ATOM 601 O O . THR A 1 80 ? -38.865 -4.582 46.865 1.00 87.56 80 THR A O 1
ATOM 604 N N . LYS A 1 81 ? -40.233 -5.965 47.958 1.00 90.44 81 LYS A N 1
ATOM 605 C CA . LYS A 1 81 ? -39.464 -7.197 47.730 1.00 90.44 81 LYS A CA 1
ATOM 606 C C . LYS A 1 81 ? -39.582 -7.711 46.295 1.00 90.44 81 LYS A C 1
ATOM 608 O O . LYS A 1 81 ? -38.598 -8.250 45.787 1.00 90.44 81 LYS A O 1
ATOM 613 N N . GLN A 1 82 ? -40.741 -7.563 45.652 1.00 93.56 82 GLN A N 1
ATOM 614 C CA . GLN A 1 82 ? -40.914 -7.875 44.235 1.00 93.56 82 GLN A CA 1
ATOM 615 C C . GLN A 1 82 ? -40.211 -6.834 43.355 1.00 93.56 82 GLN A C 1
ATOM 617 O O . GLN A 1 82 ? -39.427 -7.230 42.503 1.00 93.56 82 GLN A O 1
ATOM 622 N N . GLU A 1 83 ? -40.363 -5.537 43.627 1.00 90.12 83 GLU A N 1
ATOM 623 C CA . GLU A 1 83 ? -39.631 -4.450 42.952 1.00 90.12 83 GLU A CA 1
ATOM 624 C C . GLU A 1 83 ? -38.106 -4.645 43.065 1.00 90.12 83 GLU A C 1
ATOM 626 O O . GLU A 1 83 ? -37.380 -4.544 42.078 1.00 90.12 83 GLU A O 1
ATOM 631 N N . LEU A 1 84 ? -37.605 -5.028 44.248 1.00 88.00 84 LEU A N 1
ATOM 632 C CA . LEU A 1 84 ? -36.194 -5.369 44.461 1.00 88.00 84 LEU A CA 1
ATOM 633 C C . LEU A 1 84 ? -35.759 -6.635 43.700 1.00 88.00 84 LEU A C 1
ATOM 635 O O . LEU A 1 84 ? -34.591 -6.749 43.325 1.00 88.00 84 LEU A O 1
ATOM 639 N N . ALA A 1 85 ? -36.652 -7.605 43.494 1.00 91.12 85 ALA A N 1
ATOM 640 C CA . ALA A 1 85 ? -36.371 -8.809 42.712 1.00 91.12 85 ALA A CA 1
ATOM 641 C C . ALA A 1 85 ? -36.381 -8.526 41.201 1.00 91.12 85 ALA A C 1
ATOM 643 O O . ALA A 1 85 ? -35.510 -9.023 40.488 1.00 91.12 85 ALA A O 1
ATOM 644 N N . GLU A 1 86 ? -37.314 -7.700 40.728 1.00 91.50 86 GLU A N 1
ATOM 645 C CA . GLU A 1 86 ? -37.423 -7.255 39.338 1.00 91.50 86 GLU A CA 1
ATOM 646 C C . GLU A 1 86 ? -36.238 -6.361 38.963 1.00 91.50 86 GLU A C 1
ATOM 648 O O . GLU A 1 86 ? -35.532 -6.675 38.010 1.00 91.50 86 GLU A O 1
ATOM 653 N N . SER A 1 87 ? -35.904 -5.358 39.782 1.00 85.62 87 SER A N 1
ATOM 654 C CA . SER A 1 87 ? -34.717 -4.515 39.584 1.00 85.62 87 SER A CA 1
ATOM 655 C C . SER A 1 87 ? -33.414 -5.329 39.572 1.00 85.62 87 SER A C 1
ATOM 657 O O . SER A 1 87 ? -32.555 -5.100 38.724 1.00 85.62 87 SER A O 1
ATOM 659 N N . LYS A 1 88 ? -33.271 -6.347 40.438 1.00 87.44 88 LYS A N 1
ATOM 660 C CA . LYS A 1 88 ? -32.121 -7.274 40.387 1.00 87.44 88 LYS A CA 1
ATOM 661 C C . LYS A 1 88 ? -32.107 -8.142 39.129 1.00 87.44 88 LYS A C 1
ATOM 663 O O . LYS A 1 88 ? -31.027 -8.445 38.630 1.00 87.44 88 LYS A O 1
ATOM 668 N N . ALA A 1 89 ? -33.267 -8.555 38.623 1.00 91.75 89 ALA A N 1
ATOM 669 C CA . ALA A 1 89 ? -33.363 -9.313 37.379 1.00 91.75 89 ALA A CA 1
ATOM 670 C C . ALA A 1 89 ? -33.048 -8.438 36.153 1.00 91.75 89 ALA A C 1
ATOM 672 O O . ALA A 1 89 ? -32.386 -8.909 35.231 1.00 91.75 89 ALA A O 1
ATOM 673 N N . GLU A 1 90 ? -33.456 -7.166 36.150 1.00 90.31 90 GLU A N 1
ATOM 674 C CA . GLU A 1 90 ? -33.047 -6.196 35.130 1.00 90.31 90 GLU A CA 1
ATOM 675 C C . GLU A 1 90 ? -31.543 -5.928 35.167 1.00 90.31 90 GLU A C 1
ATOM 677 O O . GLU A 1 90 ? -30.916 -5.946 34.112 1.00 90.31 90 GLU A O 1
ATOM 682 N N . LEU A 1 91 ? -30.953 -5.753 36.356 1.00 86.44 91 LEU A N 1
ATOM 683 C CA . LEU A 1 91 ? -29.511 -5.548 36.519 1.00 86.44 91 LEU A CA 1
ATOM 684 C C . LEU A 1 91 ? -28.729 -6.753 35.965 1.00 86.44 91 LEU A C 1
ATOM 686 O O . LEU A 1 91 ? -27.924 -6.583 35.059 1.00 86.44 91 LEU A O 1
ATOM 690 N N . LEU A 1 92 ? -29.086 -7.981 36.364 1.00 91.31 92 LEU A N 1
ATOM 691 C CA . LEU A 1 92 ? -28.478 -9.210 35.829 1.00 91.31 92 LEU A CA 1
ATOM 692 C C . LEU A 1 92 ? -28.685 -9.401 34.313 1.00 91.31 92 LEU A C 1
ATOM 694 O O . LEU A 1 92 ? -27.854 -10.028 33.655 1.00 91.31 92 LEU A O 1
ATOM 698 N N . ASN A 1 93 ? -29.780 -8.890 33.741 1.00 89.94 93 ASN A N 1
ATOM 699 C CA . ASN A 1 93 ? -29.985 -8.893 32.290 1.00 89.94 93 ASN A CA 1
ATOM 700 C C . ASN A 1 93 ? -29.120 -7.833 31.590 1.00 89.94 93 ASN A C 1
ATOM 702 O O . ASN A 1 93 ? -28.588 -8.115 30.520 1.00 89.94 93 ASN A O 1
ATOM 706 N N . ARG A 1 94 ? -28.944 -6.644 32.183 1.00 88.06 94 ARG A N 1
ATOM 707 C CA . ARG A 1 94 ? -28.055 -5.585 31.674 1.00 88.06 94 ARG A CA 1
ATOM 708 C C . ARG A 1 94 ? -26.585 -5.998 31.753 1.00 88.06 94 ARG A C 1
ATOM 710 O O . ARG A 1 94 ? -25.890 -5.857 30.753 1.00 88.06 94 ARG A O 1
ATOM 717 N N . ASP A 1 95 ? -26.153 -6.590 32.868 1.00 84.19 95 ASP A N 1
ATOM 718 C CA . ASP A 1 95 ? -24.817 -7.184 33.034 1.00 84.19 95 ASP A CA 1
ATOM 719 C C . ASP A 1 95 ? -24.543 -8.198 31.913 1.00 84.19 95 ASP A C 1
ATOM 721 O O . ASP A 1 95 ? -23.519 -8.144 31.236 1.00 84.19 95 ASP A O 1
ATOM 725 N N . ARG A 1 96 ? -25.507 -9.090 31.651 1.00 92.06 96 ARG A N 1
ATOM 726 C CA . ARG A 1 96 ? -25.407 -10.116 30.605 1.00 92.06 96 ARG A CA 1
ATOM 727 C C . ARG A 1 96 ? -25.427 -9.540 29.186 1.00 92.06 96 ARG A C 1
ATOM 729 O O . ARG A 1 96 ? -24.726 -10.043 28.311 1.00 92.06 96 ARG A O 1
ATOM 736 N N . GLU A 1 97 ? -26.227 -8.507 28.932 1.00 88.56 97 GLU A N 1
ATOM 737 C CA . GLU A 1 97 ? -26.205 -7.779 27.658 1.00 88.56 97 GLU A CA 1
ATOM 738 C C . GLU A 1 97 ? -24.861 -7.067 27.446 1.00 88.56 97 GLU A C 1
ATOM 740 O O . GLU A 1 97 ? -24.361 -7.056 26.319 1.00 88.56 97 GLU A O 1
ATOM 745 N N . GLN A 1 98 ? -24.246 -6.537 28.510 1.00 82.00 98 GLN A N 1
ATOM 746 C CA . GLN A 1 98 ? -22.900 -5.971 28.467 1.00 82.00 98 GLN A CA 1
ATOM 747 C C . GLN A 1 98 ? -21.842 -7.052 28.203 1.00 82.00 98 GLN A C 1
ATOM 749 O O . GLN A 1 98 ? -21.062 -6.879 27.270 1.00 82.00 98 GLN A O 1
ATOM 754 N N . GLU A 1 99 ? -21.846 -8.182 28.923 1.00 87.38 99 GLU A N 1
ATOM 755 C CA . GLU A 1 99 ? -20.957 -9.326 28.640 1.00 87.38 99 GLU A CA 1
ATOM 756 C C . GLU A 1 99 ? -21.072 -9.762 27.169 1.00 87.38 99 GLU A C 1
ATOM 758 O O . GLU A 1 99 ? -20.069 -9.905 26.468 1.00 87.38 99 GLU A O 1
ATOM 763 N N . GLU A 1 100 ? -22.299 -9.902 26.656 1.00 88.88 100 GLU A N 1
ATOM 764 C CA . GLU A 1 100 ? -22.535 -10.237 25.253 1.00 88.88 100 GLU A CA 1
ATOM 765 C C . GLU A 1 100 ? -22.014 -9.165 24.275 1.00 88.88 100 GLU A C 1
ATOM 767 O O . GLU A 1 100 ? -21.549 -9.509 23.186 1.00 88.88 100 GLU A O 1
ATOM 772 N N . LEU A 1 101 ? -22.117 -7.873 24.603 1.00 85.69 101 LEU A N 1
ATOM 773 C CA . LEU A 1 101 ? -21.589 -6.777 23.780 1.00 85.69 101 LEU A CA 1
ATOM 774 C C . LEU A 1 101 ? -20.056 -6.726 23.812 1.00 85.69 101 LEU A C 1
ATOM 776 O O . LEU A 1 101 ? -19.437 -6.528 22.765 1.00 85.69 101 LEU A O 1
ATOM 780 N N . GLU A 1 102 ? -19.440 -6.976 24.966 1.00 81.75 102 GLU A N 1
ATOM 781 C CA . GLU A 1 102 ? -17.991 -7.103 25.117 1.00 81.75 102 GLU A CA 1
ATOM 782 C C . GLU A 1 102 ? -17.453 -8.320 24.350 1.00 81.75 102 GLU A C 1
ATOM 784 O O . GLU A 1 102 ? -16.461 -8.194 23.626 1.00 81.75 102 GLU A O 1
ATOM 789 N N . GLU A 1 103 ? -18.133 -9.473 24.394 1.00 90.38 103 GLU A N 1
ATOM 790 C CA . GLU A 1 103 ? -17.794 -10.634 23.563 1.00 90.38 103 GLU A CA 1
ATOM 791 C C . GLU A 1 103 ? -17.897 -10.315 22.064 1.00 90.38 103 GLU A C 1
ATOM 793 O O . GLU A 1 103 ? -16.956 -10.596 21.311 1.00 90.38 103 GLU A O 1
ATOM 798 N N . LYS A 1 104 ? -18.999 -9.689 21.622 1.00 90.81 104 LYS A N 1
ATOM 799 C CA . LYS A 1 104 ? -19.202 -9.273 20.220 1.00 90.81 104 LYS A CA 1
ATOM 800 C C . LYS A 1 104 ? -18.095 -8.314 19.772 1.00 90.81 104 LYS A C 1
ATOM 802 O O . LYS A 1 104 ? -17.455 -8.561 18.748 1.00 90.81 104 LYS A O 1
ATOM 807 N N . HIS A 1 105 ? -17.787 -7.290 20.567 1.00 87.56 105 HIS A N 1
ATOM 808 C CA . HIS A 1 105 ? -16.719 -6.332 20.279 1.00 87.56 105 HIS A CA 1
ATOM 809 C C . HIS A 1 105 ? -15.330 -6.993 20.256 1.00 87.56 105 HIS A C 1
ATOM 811 O O . HIS A 1 105 ? -14.527 -6.742 19.357 1.00 87.56 105 HIS A O 1
ATOM 817 N N . GLN A 1 106 ? -15.048 -7.914 21.180 1.00 87.94 106 GLN A N 1
ATOM 818 C CA . GLN A 1 106 ? -13.793 -8.668 21.222 1.00 87.94 106 GLN A CA 1
ATOM 819 C C . GLN A 1 106 ? -13.659 -9.647 20.035 1.00 87.94 106 GLN A C 1
ATOM 821 O O . GLN A 1 106 ? -12.545 -9.924 19.578 1.00 87.94 106 GLN A O 1
ATOM 826 N N . VAL A 1 107 ? -14.766 -10.171 19.495 1.00 92.06 107 VAL A N 1
ATOM 827 C CA . VAL A 1 107 ? -14.784 -10.918 18.225 1.00 92.06 107 VAL A CA 1
ATOM 828 C C . VAL A 1 107 ? -14.534 -9.984 17.040 1.00 92.06 107 VAL A C 1
ATOM 830 O O . VAL A 1 107 ? -13.684 -10.300 16.204 1.00 92.06 107 VAL A O 1
ATOM 833 N N . GLU A 1 108 ? -15.171 -8.813 16.987 1.00 86.62 108 GLU A N 1
ATOM 834 C CA . GLU A 1 108 ? -14.905 -7.814 15.947 1.00 86.62 108 GLU A CA 1
ATOM 835 C C . GLU A 1 108 ? -13.442 -7.358 15.941 1.00 86.62 108 GLU A C 1
ATOM 837 O O . GLU A 1 108 ? -12.811 -7.380 14.885 1.00 86.62 108 GLU A O 1
ATOM 842 N N . ILE A 1 109 ? -12.847 -7.044 17.098 1.00 88.12 109 ILE A N 1
ATOM 843 C CA . ILE A 1 109 ? -11.418 -6.711 17.221 1.00 88.12 109 ILE A CA 1
ATOM 844 C C . ILE A 1 109 ? -10.546 -7.823 16.624 1.00 88.12 109 ILE A C 1
ATOM 846 O O . ILE A 1 109 ? -9.601 -7.534 15.884 1.00 88.12 109 ILE A O 1
ATOM 850 N N . LYS A 1 110 ? -10.853 -9.101 16.891 1.00 91.62 110 LYS A N 1
ATOM 851 C CA . LYS A 1 110 ? -10.124 -10.243 16.306 1.00 91.62 110 LYS A CA 1
ATOM 852 C C . LYS A 1 110 ? -10.285 -10.290 14.781 1.00 91.62 110 LYS A C 1
ATOM 854 O O . LYS A 1 110 ? -9.286 -10.483 14.084 1.00 91.62 110 LYS A O 1
ATOM 859 N N . VAL A 1 111 ? -11.491 -10.059 14.257 1.00 92.88 111 VAL A N 1
ATOM 860 C CA . VAL A 1 111 ? -11.773 -10.012 12.810 1.00 92.88 111 VAL A CA 1
ATOM 861 C C . VAL A 1 111 ? -11.058 -8.837 12.138 1.00 92.88 111 VAL A C 1
ATOM 863 O O . VAL A 1 111 ? -10.360 -9.048 11.147 1.00 92.88 111 VAL A O 1
ATOM 866 N N . TYR A 1 112 ? -11.135 -7.620 12.684 1.00 88.62 112 TYR A N 1
ATOM 867 C CA . TYR A 1 112 ? -10.419 -6.450 12.167 1.00 88.62 112 TYR A CA 1
ATOM 868 C C . TYR A 1 112 ? -8.899 -6.645 12.224 1.00 88.62 112 TYR A C 1
ATOM 870 O O . TYR A 1 112 ? -8.216 -6.391 11.234 1.00 88.62 112 TYR A O 1
ATOM 878 N N . LYS A 1 113 ? -8.358 -7.184 13.324 1.00 87.00 113 LYS A N 1
ATOM 879 C CA . LYS A 1 113 ? -6.926 -7.507 13.457 1.00 87.00 113 LYS A CA 1
ATOM 880 C C . LYS A 1 113 ? -6.473 -8.548 12.430 1.00 87.00 113 LYS A C 1
ATOM 882 O O . LYS A 1 113 ? -5.379 -8.421 11.880 1.00 87.00 113 LYS A O 1
ATOM 887 N N . GLN A 1 114 ? -7.306 -9.543 12.122 1.00 92.19 114 GLN A N 1
ATOM 888 C CA . GLN A 1 114 ? -7.022 -10.519 11.070 1.00 92.19 114 GLN A CA 1
ATOM 889 C C . GLN A 1 114 ? -7.164 -9.919 9.661 1.00 92.19 114 GLN A C 1
ATOM 891 O O . GLN A 1 114 ? -6.352 -10.225 8.792 1.00 92.19 114 GLN A O 1
ATOM 896 N N . LYS A 1 115 ? -8.123 -9.012 9.440 1.00 88.56 115 LYS A N 1
ATOM 897 C CA . LYS A 1 115 ? -8.302 -8.284 8.175 1.00 88.56 115 LYS A CA 1
ATOM 898 C C . LYS A 1 115 ? -7.132 -7.337 7.889 1.00 88.56 115 LYS A C 1
ATOM 900 O O . LYS A 1 115 ? -6.653 -7.302 6.763 1.00 88.56 115 LYS A O 1
ATOM 905 N N . VAL A 1 116 ? -6.606 -6.650 8.907 1.00 89.00 116 VAL A N 1
ATOM 906 C CA . VAL A 1 116 ? -5.376 -5.842 8.806 1.00 89.00 116 VAL A CA 1
ATOM 907 C C . VAL A 1 116 ? -4.161 -6.725 8.512 1.00 89.00 116 VAL A C 1
ATOM 909 O O . VAL A 1 116 ? -3.397 -6.401 7.609 1.00 89.00 116 VAL A O 1
ATOM 912 N N . LYS A 1 117 ? -3.995 -7.871 9.194 1.00 92.94 117 LYS A N 1
ATOM 913 C CA . LYS A 1 117 ? -2.929 -8.842 8.865 1.00 92.94 117 LYS A CA 1
ATOM 914 C C . LYS A 1 117 ? -3.007 -9.329 7.416 1.00 92.94 117 LYS A C 1
ATOM 916 O O . LYS A 1 117 ? -1.985 -9.377 6.743 1.00 92.94 117 LYS A O 1
ATOM 921 N N . HIS A 1 118 ? -4.202 -9.688 6.948 1.00 90.06 118 HIS A N 1
ATOM 922 C CA . HIS A 1 118 ? -4.429 -10.146 5.579 1.00 90.06 118 HIS A CA 1
ATOM 923 C C . HIS A 1 118 ? -4.099 -9.050 4.562 1.00 90.06 118 HIS A C 1
ATOM 925 O O . HIS A 1 118 ? -3.365 -9.322 3.620 1.00 90.06 118 HIS A O 1
ATOM 931 N N . LEU A 1 119 ? -4.556 -7.817 4.795 1.00 91.69 119 LEU A N 1
ATOM 932 C CA . LEU A 1 119 ? -4.283 -6.673 3.925 1.00 91.69 119 LEU A CA 1
ATOM 933 C C . LEU A 1 119 ? -2.785 -6.314 3.890 1.00 91.69 119 LEU A C 1
ATOM 935 O O . LEU A 1 119 ? -2.248 -6.020 2.829 1.00 91.69 119 LEU A O 1
ATOM 939 N N . LEU A 1 120 ? -2.084 -6.382 5.029 1.00 88.12 120 LEU A N 1
ATOM 940 C CA . LEU A 1 120 ? -0.626 -6.209 5.086 1.00 88.12 120 LEU A CA 1
ATOM 941 C C . LEU A 1 120 ? 0.113 -7.317 4.322 1.00 88.12 120 LEU A C 1
ATOM 943 O O . LEU A 1 120 ? 1.071 -7.026 3.612 1.00 88.12 120 LEU A O 1
ATOM 947 N N . TYR A 1 121 ? -0.348 -8.566 4.429 1.00 95.31 121 TYR A N 1
ATOM 948 C CA . TYR A 1 121 ? 0.202 -9.694 3.677 1.00 95.31 121 TYR A CA 1
ATOM 949 C C . TYR A 1 121 ? -0.057 -9.565 2.166 1.00 95.31 121 TYR A C 1
ATOM 951 O O . TYR A 1 121 ? 0.848 -9.808 1.373 1.00 95.31 121 TYR A O 1
ATOM 959 N N . GLU A 1 122 ? -1.240 -9.099 1.753 1.00 93.06 122 GLU A N 1
ATOM 960 C CA . GLU A 1 122 ? -1.528 -8.777 0.350 1.00 93.06 122 GLU A CA 1
ATOM 961 C C . GLU A 1 122 ? -0.660 -7.629 -0.163 1.00 93.06 122 GLU A C 1
ATOM 963 O O . GLU A 1 122 ? -0.074 -7.759 -1.233 1.00 93.06 122 GLU A O 1
ATOM 968 N N . TYR A 1 123 ? -0.493 -6.537 0.592 1.00 90.06 123 TYR A N 1
ATOM 969 C CA . TYR A 1 123 ? 0.432 -5.468 0.205 1.00 90.06 123 TYR A CA 1
ATOM 970 C C . TYR A 1 123 ? 1.876 -5.971 0.089 1.00 90.06 123 TYR A C 1
ATOM 972 O O . TYR A 1 123 ? 2.552 -5.634 -0.881 1.00 90.06 123 TYR A O 1
ATOM 980 N N . GLN A 1 124 ? 2.346 -6.805 1.020 1.00 94.00 124 GLN A N 1
ATOM 981 C CA . GLN A 1 124 ? 3.697 -7.364 0.972 1.00 94.00 124 GLN A CA 1
ATOM 982 C C . GLN A 1 124 ? 3.889 -8.311 -0.225 1.00 94.00 124 GLN A C 1
ATOM 984 O O . GLN A 1 124 ? 4.902 -8.210 -0.918 1.00 94.00 124 GLN A O 1
ATOM 989 N N . ASN A 1 125 ? 2.905 -9.164 -0.526 1.00 94.06 125 ASN A N 1
ATOM 990 C CA . ASN A 1 125 ? 2.910 -10.008 -1.722 1.00 94.06 125 ASN A CA 1
ATOM 991 C C . ASN A 1 125 ? 2.855 -9.171 -3.009 1.00 94.06 125 ASN A C 1
ATOM 993 O O . ASN A 1 125 ? 3.611 -9.441 -3.936 1.00 94.06 125 ASN A O 1
ATOM 997 N N . ASN A 1 126 ? 2.015 -8.135 -3.068 1.00 93.00 126 ASN A N 1
ATOM 998 C CA . ASN A 1 126 ? 1.905 -7.249 -4.229 1.00 93.00 126 ASN A CA 1
ATOM 999 C C . ASN A 1 126 ? 3.213 -6.482 -4.478 1.00 93.00 126 ASN A C 1
ATOM 1001 O O . ASN A 1 126 ? 3.645 -6.373 -5.623 1.00 93.00 126 ASN A O 1
ATOM 1005 N N . ILE A 1 127 ? 3.888 -6.014 -3.421 1.00 90.81 127 ILE A N 1
ATOM 1006 C CA . ILE A 1 127 ? 5.226 -5.412 -3.517 1.00 90.81 127 ILE A CA 1
ATOM 1007 C C . ILE A 1 127 ? 6.241 -6.438 -4.041 1.00 90.81 127 ILE A C 1
ATOM 1009 O O . ILE A 1 127 ? 6.981 -6.122 -4.970 1.00 90.81 127 ILE A O 1
ATOM 1013 N N . ALA A 1 128 ? 6.248 -7.667 -3.516 1.00 91.75 128 ALA A N 1
ATOM 1014 C CA . ALA A 1 128 ? 7.152 -8.725 -3.974 1.00 91.75 128 ALA A CA 1
ATOM 1015 C C . ALA A 1 128 ? 6.897 -9.140 -5.440 1.00 91.75 128 ALA A C 1
ATOM 1017 O O . ALA A 1 128 ? 7.847 -9.371 -6.189 1.00 91.75 128 ALA A O 1
ATOM 1018 N N . HIS A 1 129 ? 5.634 -9.178 -5.879 1.00 92.06 129 HIS A N 1
ATOM 1019 C CA . HIS A 1 129 ? 5.262 -9.410 -7.277 1.00 92.06 129 HIS A CA 1
ATOM 1020 C C . HIS A 1 129 ? 5.734 -8.269 -8.185 1.00 92.06 129 HIS A C 1
ATOM 1022 O O . HIS A 1 129 ? 6.441 -8.531 -9.154 1.00 92.06 129 HIS A O 1
ATOM 1028 N N . LEU A 1 130 ? 5.440 -7.010 -7.841 1.00 92.94 130 LEU A N 1
ATOM 1029 C CA . LEU A 1 130 ? 5.904 -5.840 -8.599 1.00 92.94 130 LEU A CA 1
ATOM 1030 C C . LEU A 1 130 ? 7.440 -5.770 -8.670 1.00 92.94 130 LEU A C 1
ATOM 1032 O O . LEU A 1 130 ? 8.001 -5.439 -9.716 1.00 92.94 130 LEU A O 1
ATOM 1036 N N . GLN A 1 131 ? 8.138 -6.135 -7.591 1.00 93.62 131 GLN A N 1
ATOM 1037 C CA . GLN A 1 131 ? 9.596 -6.273 -7.585 1.00 93.62 131 GLN A CA 1
ATOM 1038 C C . GLN A 1 131 ? 10.055 -7.387 -8.538 1.00 93.62 131 GLN A C 1
ATOM 1040 O O . GLN A 1 131 ? 10.862 -7.116 -9.422 1.00 93.62 131 GLN A O 1
ATOM 1045 N N . SER A 1 132 ? 9.496 -8.599 -8.443 1.00 94.44 132 SER A N 1
ATOM 1046 C CA . SER A 1 132 ? 9.853 -9.712 -9.337 1.00 94.44 132 SER A CA 1
ATOM 1047 C C . SER A 1 132 ? 9.572 -9.409 -10.812 1.00 94.44 132 SER A C 1
ATOM 1049 O O . SER A 1 132 ? 10.381 -9.765 -11.666 1.00 94.44 132 SER A O 1
ATOM 1051 N N . ASP A 1 133 ? 8.459 -8.747 -11.131 1.00 91.69 133 ASP A N 1
ATOM 1052 C CA . ASP A 1 133 ? 8.100 -8.407 -12.510 1.00 91.69 133 ASP A CA 1
ATOM 1053 C C . ASP A 1 133 ? 8.916 -7.231 -13.059 1.00 91.69 133 ASP A C 1
ATOM 1055 O O . ASP A 1 133 ? 9.308 -7.266 -14.226 1.00 91.69 133 ASP A O 1
ATOM 1059 N N . SER A 1 134 ? 9.269 -6.239 -12.233 1.00 84.31 134 SER A N 1
ATOM 1060 C CA . SER A 1 134 ? 10.218 -5.189 -12.636 1.00 84.31 134 SER A CA 1
ATOM 1061 C C . SER A 1 134 ? 11.632 -5.740 -12.857 1.00 84.31 134 SER A C 1
ATOM 1063 O O . SER A 1 134 ? 12.275 -5.387 -13.847 1.00 84.31 134 SER A O 1
ATOM 1065 N N . GLU A 1 135 ? 12.096 -6.673 -12.020 1.00 92.12 135 GLU A N 1
ATOM 1066 C CA . GLU A 1 135 ? 13.375 -7.357 -12.226 1.00 92.12 135 GLU A CA 1
ATOM 1067 C C . GLU A 1 135 ? 13.339 -8.235 -13.486 1.00 92.12 135 GLU A C 1
ATOM 1069 O O . GLU A 1 135 ? 14.235 -8.152 -14.323 1.00 92.12 135 GLU A O 1
ATOM 1074 N N . ARG A 1 136 ? 12.267 -9.011 -13.691 1.00 94.00 136 ARG A N 1
ATOM 1075 C CA . ARG A 1 136 ? 12.045 -9.817 -14.904 1.00 94.00 136 ARG A CA 1
ATOM 1076 C C . ARG A 1 136 ? 12.008 -8.950 -16.165 1.00 94.00 136 ARG A C 1
ATOM 1078 O O . ARG A 1 136 ? 12.583 -9.340 -17.181 1.00 94.00 136 ARG A O 1
ATOM 1085 N N . ALA A 1 137 ? 11.397 -7.766 -16.108 1.00 93.00 137 ALA A N 1
ATOM 1086 C CA . ALA A 1 137 ? 11.401 -6.802 -17.206 1.00 93.00 137 ALA A CA 1
ATOM 1087 C C . ALA A 1 137 ? 12.809 -6.240 -17.480 1.00 93.00 137 ALA A C 1
ATOM 1089 O O . ALA A 1 137 ? 13.214 -6.156 -18.640 1.00 93.00 137 ALA A O 1
ATOM 1090 N N . LEU A 1 138 ? 13.596 -5.933 -16.442 1.00 92.69 138 LEU A N 1
ATOM 1091 C CA . LEU A 1 138 ? 14.995 -5.501 -16.575 1.00 92.69 138 LEU A CA 1
ATOM 1092 C C . LEU A 1 138 ? 15.903 -6.617 -17.124 1.00 92.69 138 LEU A C 1
ATOM 1094 O O . LEU A 1 138 ? 16.721 -6.366 -18.013 1.00 92.69 138 LEU A O 1
ATOM 1098 N N . GLN A 1 139 ? 15.735 -7.859 -16.667 1.00 94.88 139 GLN A N 1
ATOM 1099 C CA . GLN A 1 139 ? 16.439 -9.037 -17.189 1.00 94.88 139 GLN A CA 1
ATOM 1100 C C . GLN A 1 139 ? 16.073 -9.302 -18.662 1.00 94.88 139 GLN A C 1
ATOM 1102 O O . GLN A 1 139 ? 16.951 -9.560 -19.489 1.00 94.88 139 GLN A O 1
ATOM 1107 N N . LEU A 1 140 ? 14.797 -9.158 -19.039 1.00 94.25 140 LEU A N 1
ATOM 1108 C CA . LEU A 1 140 ? 14.357 -9.272 -20.432 1.00 94.25 140 LEU A CA 1
ATOM 1109 C C . LEU A 1 140 ? 14.905 -8.125 -21.299 1.00 94.25 140 LEU A C 1
ATOM 1111 O O . LEU A 1 140 ? 15.405 -8.369 -22.398 1.00 94.25 140 LEU A O 1
ATOM 1115 N N . SER A 1 141 ? 14.874 -6.884 -20.806 1.00 91.69 141 SER A N 1
ATOM 1116 C CA . SER A 1 141 ? 15.402 -5.709 -21.512 1.00 91.69 141 SER A CA 1
ATOM 1117 C C . SER A 1 141 ? 16.920 -5.779 -21.708 1.00 91.69 141 SER A C 1
ATOM 1119 O O . SER A 1 141 ? 17.427 -5.387 -22.757 1.00 91.69 141 SER A O 1
ATOM 1121 N N . THR A 1 142 ? 17.665 -6.295 -20.730 1.00 91.81 142 THR A N 1
ATOM 1122 C CA . THR A 1 142 ? 19.118 -6.485 -20.856 1.00 91.81 142 THR A CA 1
ATOM 1123 C C . THR A 1 142 ? 19.455 -7.657 -21.779 1.00 91.81 142 THR A C 1
ATOM 1125 O O . THR A 1 142 ? 20.345 -7.522 -22.616 1.00 91.81 142 THR A O 1
ATOM 1128 N N . SER A 1 143 ? 18.703 -8.761 -21.729 1.00 95.19 143 SER A N 1
ATOM 1129 C CA . SER A 1 143 ? 18.844 -9.897 -22.656 1.00 95.19 143 SER A CA 1
ATOM 1130 C C . SER A 1 143 ? 18.535 -9.525 -24.117 1.00 95.19 143 SER A C 1
ATOM 1132 O O . SER A 1 143 ? 19.314 -9.829 -25.027 1.00 95.19 143 SER A O 1
ATOM 1134 N N . THR A 1 144 ? 17.446 -8.789 -24.362 1.00 94.12 144 THR A N 1
ATOM 1135 C CA . THR A 1 144 ? 17.098 -8.272 -25.701 1.00 94.12 144 THR A CA 1
ATOM 1136 C C . THR A 1 144 ? 18.124 -7.256 -26.205 1.00 94.12 144 THR A C 1
ATOM 1138 O O . THR A 1 144 ? 18.534 -7.328 -27.362 1.00 94.12 144 THR A O 1
ATOM 1141 N N . HIS A 1 145 ? 18.650 -6.379 -25.344 1.00 90.69 145 HIS A N 1
ATOM 1142 C CA . HIS A 1 145 ? 19.738 -5.473 -25.720 1.00 90.69 145 HIS A CA 1
ATOM 1143 C C . HIS A 1 145 ? 21.056 -6.215 -26.024 1.00 90.69 145 HIS A C 1
ATOM 1145 O O . HIS A 1 145 ? 21.731 -5.900 -27.003 1.00 90.69 145 HIS A O 1
ATOM 1151 N N . LEU A 1 146 ? 21.422 -7.245 -25.250 1.00 94.75 146 LEU A N 1
ATOM 1152 C CA . LEU A 1 146 ? 22.620 -8.060 -25.500 1.00 94.75 146 LEU A CA 1
ATOM 1153 C C . LEU A 1 146 ? 22.520 -8.869 -26.802 1.00 94.75 146 LEU A C 1
ATOM 1155 O O . LEU A 1 146 ? 23.488 -8.932 -27.564 1.00 94.75 146 LEU A O 1
ATOM 1159 N N . THR A 1 147 ? 21.355 -9.453 -27.092 1.00 95.06 147 THR A N 1
ATOM 1160 C CA . THR A 1 147 ? 21.107 -10.163 -28.358 1.00 95.06 147 THR A CA 1
ATOM 1161 C C . THR A 1 147 ? 21.067 -9.200 -29.547 1.00 95.06 147 THR A C 1
ATOM 1163 O O . THR A 1 147 ? 21.709 -9.480 -30.563 1.00 95.06 147 THR A O 1
ATOM 1166 N N . ALA A 1 148 ? 20.459 -8.017 -29.403 1.00 94.12 148 ALA A N 1
ATOM 1167 C CA . ALA A 1 148 ? 20.525 -6.948 -30.400 1.00 94.12 148 ALA A CA 1
ATOM 1168 C C . ALA A 1 148 ? 21.976 -6.509 -30.674 1.00 94.12 148 ALA A C 1
ATOM 1170 O O . ALA A 1 148 ? 22.406 -6.523 -31.828 1.00 94.12 148 ALA A O 1
ATOM 1171 N N . LEU A 1 149 ? 22.780 -6.230 -29.638 1.00 93.19 149 LEU A N 1
ATOM 1172 C CA . LEU A 1 149 ? 24.208 -5.910 -29.777 1.00 93.19 149 LEU A CA 1
ATOM 1173 C C . LEU A 1 149 ? 25.013 -7.044 -30.430 1.00 93.19 149 LEU A C 1
ATOM 1175 O O . LEU A 1 149 ? 25.952 -6.770 -31.178 1.00 93.19 149 LEU A O 1
ATOM 1179 N N . SER A 1 150 ? 24.673 -8.307 -30.163 1.00 94.69 150 SER A N 1
ATOM 1180 C CA . SER A 1 150 ? 25.296 -9.462 -30.819 1.00 94.69 150 SER A CA 1
ATOM 1181 C C . SER A 1 150 ? 24.959 -9.501 -32.315 1.00 94.69 150 SER A C 1
ATOM 1183 O O . SER A 1 150 ? 25.862 -9.604 -33.150 1.00 94.69 150 SER A O 1
ATOM 1185 N N . SER A 1 151 ? 23.684 -9.304 -32.669 1.00 93.94 151 SER A N 1
ATOM 1186 C CA . SER A 1 151 ? 23.238 -9.230 -34.066 1.00 93.94 151 SER A CA 1
ATOM 1187 C C . SER A 1 151 ? 23.901 -8.068 -34.817 1.00 93.94 151 SER A C 1
ATOM 1189 O O . SER A 1 151 ? 24.443 -8.278 -35.899 1.00 93.94 151 SER A O 1
ATOM 1191 N N . LEU A 1 152 ? 23.994 -6.883 -34.198 1.00 93.19 152 LEU A N 1
ATOM 1192 C CA . LEU A 1 152 ? 24.632 -5.696 -34.769 1.00 93.19 152 LEU A CA 1
ATOM 1193 C C . LEU A 1 152 ? 26.146 -5.884 -34.951 1.00 93.19 152 LEU A C 1
ATOM 1195 O O . LEU A 1 152 ? 26.712 -5.453 -35.955 1.00 93.19 152 LEU A O 1
ATOM 1199 N N . LYS A 1 153 ? 26.821 -6.577 -34.023 1.00 95.44 153 LYS A N 1
ATOM 1200 C CA . LYS A 1 153 ? 28.226 -6.992 -34.191 1.00 95.44 153 LYS A CA 1
ATOM 1201 C C . LYS A 1 153 ? 28.389 -7.994 -35.337 1.00 95.44 153 LYS A C 1
ATOM 1203 O O . LYS A 1 153 ? 29.405 -7.940 -36.029 1.00 95.44 153 LYS A O 1
ATOM 1208 N N . SER A 1 154 ? 27.415 -8.879 -35.554 1.00 95.44 154 SER A N 1
ATOM 1209 C CA . SER A 1 154 ? 27.415 -9.839 -36.663 1.00 95.44 154 SER A CA 1
ATOM 1210 C C . SER A 1 154 ? 27.217 -9.147 -38.017 1.00 95.44 154 SER A C 1
ATOM 1212 O O . SER A 1 154 ? 28.067 -9.279 -38.897 1.00 95.44 154 SER A O 1
ATOM 1214 N N . THR A 1 155 ? 26.188 -8.306 -38.168 1.00 94.88 155 THR A N 1
ATOM 1215 C CA . THR A 1 155 ? 25.947 -7.546 -39.409 1.00 94.88 155 THR A CA 1
ATOM 1216 C C . THR A 1 155 ? 27.086 -6.570 -39.711 1.00 94.88 155 THR A C 1
ATOM 1218 O O . THR A 1 155 ? 27.536 -6.494 -40.850 1.00 94.88 155 THR A O 1
ATOM 1221 N N . THR A 1 156 ? 27.665 -5.918 -38.696 1.00 93.75 156 THR A N 1
ATOM 1222 C CA . THR A 1 156 ? 28.872 -5.081 -38.856 1.00 93.75 156 THR A CA 1
ATOM 1223 C C . THR A 1 156 ? 30.081 -5.878 -39.363 1.00 93.75 156 THR A C 1
ATOM 1225 O O . THR A 1 156 ? 30.924 -5.326 -40.069 1.00 93.75 156 THR A O 1
ATOM 1228 N N . ARG A 1 157 ? 30.207 -7.168 -39.017 1.00 94.56 157 ARG A N 1
ATOM 1229 C CA . ARG A 1 157 ? 31.256 -8.048 -39.565 1.00 94.56 157 ARG A CA 1
ATOM 1230 C C . ARG A 1 157 ? 30.939 -8.467 -41.000 1.00 94.56 157 ARG A C 1
ATOM 1232 O O . ARG A 1 157 ? 31.839 -8.401 -41.830 1.00 94.56 157 ARG A O 1
ATOM 1239 N N . ALA A 1 158 ? 29.690 -8.827 -41.296 1.00 94.25 158 ALA A N 1
ATOM 1240 C CA . ALA A 1 158 ? 29.243 -9.187 -42.643 1.00 94.25 158 ALA A CA 1
ATOM 1241 C C . ALA A 1 158 ? 29.457 -8.035 -43.642 1.00 94.25 158 ALA A C 1
ATOM 1243 O O . ALA A 1 158 ? 30.184 -8.207 -44.615 1.00 94.25 158 ALA A O 1
ATOM 1244 N N . LEU A 1 159 ? 28.968 -6.829 -43.331 1.00 94.00 159 LEU A N 1
ATOM 1245 C CA . LEU A 1 159 ? 29.143 -5.630 -44.165 1.00 94.00 159 LEU A CA 1
ATOM 1246 C C . LEU A 1 159 ? 30.624 -5.265 -44.385 1.00 94.00 159 LEU A C 1
ATOM 1248 O O . LEU A 1 159 ? 30.994 -4.749 -45.436 1.00 94.00 159 LEU A O 1
ATOM 1252 N N . LYS A 1 160 ? 31.507 -5.551 -43.416 1.00 95.06 160 LYS A N 1
ATOM 1253 C CA . LYS A 1 160 ? 32.963 -5.357 -43.568 1.00 95.06 160 LYS A CA 1
ATOM 1254 C C . LYS A 1 160 ? 33.627 -6.404 -44.466 1.00 95.06 160 LYS A C 1
ATOM 1256 O O . LYS A 1 160 ? 34.660 -6.100 -45.059 1.00 95.06 160 LYS A O 1
ATOM 1261 N N . LEU A 1 161 ? 33.071 -7.613 -44.556 1.00 94.69 161 LEU A N 1
ATOM 1262 C CA . LEU A 1 161 ? 33.514 -8.635 -45.505 1.00 94.69 161 LEU A CA 1
ATOM 1263 C C . LEU A 1 161 ? 33.015 -8.301 -46.914 1.00 94.69 161 LEU A C 1
ATOM 1265 O O . LEU A 1 161 ? 33.831 -8.230 -47.824 1.00 94.69 161 LEU A O 1
ATOM 1269 N N . GLU A 1 162 ? 31.732 -7.971 -47.060 1.00 94.56 162 GLU A N 1
ATOM 1270 C CA . GLU A 1 162 ? 31.105 -7.551 -48.320 1.00 94.56 162 GLU A CA 1
ATOM 1271 C C . GLU A 1 162 ? 31.802 -6.320 -48.928 1.00 94.56 162 GLU A C 1
ATOM 1273 O O . GLU A 1 162 ? 32.197 -6.336 -50.091 1.00 94.56 162 GLU A O 1
ATOM 1278 N N . LEU A 1 163 ? 32.087 -5.286 -48.125 1.00 93.75 163 LEU A N 1
ATOM 1279 C CA . LEU A 1 163 ? 32.855 -4.114 -48.568 1.00 93.75 163 LEU A CA 1
ATOM 1280 C C . LEU A 1 163 ? 34.280 -4.478 -49.030 1.00 93.75 163 LEU A C 1
ATOM 1282 O O . LEU A 1 163 ? 34.819 -3.851 -49.945 1.00 93.75 163 LEU A O 1
ATOM 1286 N N . LYS A 1 164 ? 34.907 -5.487 -48.410 1.00 95.62 164 LYS A N 1
ATOM 1287 C CA . LYS A 1 164 ? 36.241 -5.969 -48.797 1.00 95.62 164 LYS A CA 1
ATOM 1288 C C . LYS A 1 164 ? 36.186 -6.798 -50.082 1.00 95.62 164 LYS A C 1
ATOM 1290 O O . LYS A 1 164 ? 37.065 -6.640 -50.924 1.00 95.62 164 LYS A O 1
ATOM 1295 N N . GLU A 1 165 ? 35.172 -7.638 -50.246 1.00 94.44 165 GLU A N 1
ATOM 1296 C CA . GLU A 1 165 ? 34.923 -8.420 -51.458 1.00 94.44 165 GLU A CA 1
ATOM 1297 C C . GLU A 1 165 ? 34.610 -7.508 -52.651 1.00 94.44 165 GLU A C 1
ATOM 1299 O O . GLU A 1 165 ? 35.250 -7.622 -53.697 1.00 94.44 165 GLU A O 1
ATOM 1304 N N . LEU A 1 166 ? 33.747 -6.505 -52.460 1.00 93.69 166 LEU A N 1
ATOM 1305 C CA . LEU A 1 166 ? 33.472 -5.475 -53.459 1.00 93.69 166 LEU A CA 1
ATOM 1306 C C . LEU A 1 166 ? 34.752 -4.713 -53.841 1.00 93.69 166 LEU A C 1
ATOM 1308 O O . LEU A 1 166 ? 35.038 -4.555 -55.026 1.00 93.69 166 LEU A O 1
ATOM 1312 N N . SER A 1 167 ? 35.572 -4.319 -52.860 1.00 94.31 167 SER A N 1
ATOM 1313 C CA . SER A 1 167 ? 36.873 -3.669 -53.094 1.00 94.31 167 SER A CA 1
ATOM 1314 C C . SER A 1 167 ? 37.851 -4.546 -53.895 1.00 94.31 167 SER A C 1
ATOM 1316 O O . SER A 1 167 ? 38.505 -4.055 -54.818 1.00 94.31 167 SER A O 1
ATOM 1318 N N . LEU A 1 168 ? 37.908 -5.853 -53.614 1.00 94.56 168 LEU A N 1
ATOM 1319 C CA . LEU A 1 168 ? 38.707 -6.813 -54.386 1.00 94.56 168 LEU A CA 1
ATOM 1320 C C . LEU A 1 168 ? 38.172 -6.974 -55.817 1.00 94.56 168 LEU A C 1
ATOM 1322 O O . LEU A 1 168 ? 38.949 -6.879 -56.765 1.00 94.56 168 LEU A O 1
ATOM 1326 N N . SER A 1 169 ? 36.856 -7.116 -55.996 1.00 94.50 169 SER A N 1
ATOM 1327 C CA . SER A 1 169 ? 36.240 -7.214 -57.327 1.00 94.50 169 SER A CA 1
ATOM 1328 C C . SER A 1 169 ? 36.480 -5.951 -58.168 1.00 94.50 169 SER A C 1
ATOM 1330 O O . SER A 1 169 ? 36.827 -6.043 -59.345 1.00 94.50 169 SER A O 1
ATOM 1332 N N . HIS A 1 170 ? 36.416 -4.762 -57.556 1.00 93.62 170 HIS A N 1
ATOM 1333 C CA . HIS A 1 170 ? 36.781 -3.500 -58.197 1.00 93.62 170 HIS A CA 1
ATOM 1334 C C . HIS A 1 170 ? 38.269 -3.460 -58.575 1.00 93.62 170 HIS A C 1
ATOM 1336 O O . HIS A 1 170 ? 38.608 -2.998 -59.666 1.00 93.62 170 HIS A O 1
ATOM 1342 N N . ALA A 1 171 ? 39.165 -3.971 -57.724 1.00 94.38 171 ALA A N 1
ATOM 1343 C CA . ALA A 1 171 ? 40.590 -4.061 -58.033 1.00 94.38 171 ALA A CA 1
ATOM 1344 C C . ALA A 1 171 ? 40.869 -5.000 -59.223 1.00 94.38 171 ALA A C 1
ATOM 1346 O O . ALA A 1 171 ? 41.656 -4.640 -60.103 1.00 94.38 171 ALA A O 1
ATOM 1347 N N . ASP A 1 172 ? 40.191 -6.149 -59.311 1.00 94.62 172 ASP A N 1
ATOM 1348 C CA . ASP A 1 172 ? 40.312 -7.066 -60.451 1.00 94.62 172 ASP A CA 1
ATOM 1349 C C . ASP A 1 172 ? 39.664 -6.514 -61.736 1.00 94.62 172 ASP A C 1
ATOM 1351 O O . ASP A 1 172 ? 40.229 -6.677 -62.820 1.00 94.62 172 ASP A O 1
ATOM 1355 N N . VAL A 1 173 ? 38.560 -5.761 -61.646 1.00 95.19 173 VAL A N 1
ATOM 1356 C CA . VAL A 1 173 ? 38.002 -5.010 -62.790 1.00 95.19 173 VAL A CA 1
ATOM 1357 C C . VAL A 1 173 ? 38.992 -3.947 -63.283 1.00 95.19 173 VAL A C 1
ATOM 1359 O O . VAL A 1 173 ? 39.262 -3.874 -64.483 1.00 95.19 173 VAL A O 1
ATOM 1362 N N . ILE A 1 174 ? 39.606 -3.170 -62.384 1.00 95.12 174 ILE A N 1
ATOM 1363 C CA . ILE A 1 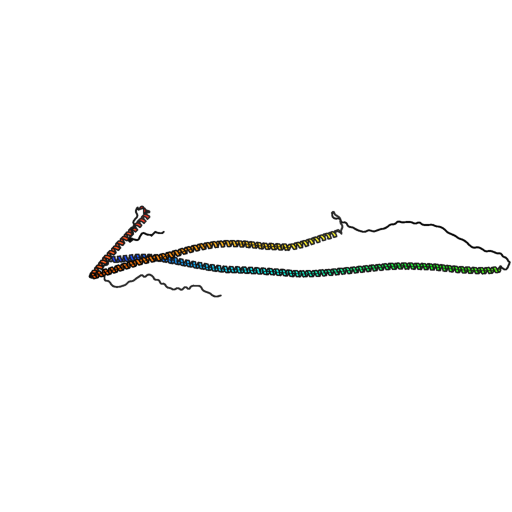174 ? 40.641 -2.177 -62.730 1.00 95.12 174 ILE A CA 1
ATOM 1364 C C . ILE A 1 174 ? 41.866 -2.855 -63.362 1.00 95.12 174 ILE A C 1
ATOM 1366 O O . ILE A 1 174 ? 42.416 -2.351 -64.342 1.00 95.12 174 ILE A O 1
ATOM 1370 N N . LYS A 1 175 ? 42.288 -4.010 -62.841 1.00 95.81 175 LYS A N 1
ATOM 1371 C CA . LYS A 1 175 ? 43.386 -4.823 -63.385 1.00 95.81 175 LYS A CA 1
ATOM 1372 C C . LYS A 1 175 ? 43.055 -5.366 -64.779 1.00 95.81 175 LYS A C 1
ATOM 1374 O O . LYS A 1 175 ? 43.893 -5.265 -65.671 1.00 95.81 175 LYS A O 1
ATOM 1379 N N . SER A 1 176 ? 41.832 -5.854 -64.998 1.00 95.38 176 SER A N 1
ATOM 1380 C CA . SER A 1 176 ? 41.341 -6.300 -66.310 1.00 95.38 176 SER A CA 1
ATOM 1381 C C . SER A 1 176 ? 41.292 -5.151 -67.324 1.00 95.38 176 SER A C 1
ATOM 1383 O O . SER A 1 176 ? 41.736 -5.311 -68.459 1.00 95.38 176 SER A O 1
ATOM 1385 N N . LEU A 1 177 ? 40.816 -3.969 -66.915 1.00 95.25 177 LEU A N 1
ATOM 1386 C CA . LEU A 1 177 ? 40.796 -2.767 -67.756 1.00 95.25 177 LEU A CA 1
ATOM 1387 C C . LEU A 1 177 ? 42.210 -2.305 -68.131 1.00 95.25 177 LEU A C 1
ATOM 1389 O O . LEU A 1 177 ? 42.463 -2.044 -69.306 1.00 95.25 177 LEU A O 1
ATOM 1393 N N . LYS A 1 178 ? 43.149 -2.276 -67.175 1.00 95.19 178 LYS A N 1
ATOM 1394 C CA . LYS A 1 178 ? 44.568 -1.989 -67.451 1.00 95.19 178 LYS A CA 1
ATOM 1395 C C . LYS A 1 178 ? 45.163 -3.001 -68.429 1.00 95.19 178 LYS A C 1
ATOM 1397 O O . LYS A 1 178 ? 45.703 -2.598 -69.449 1.00 95.19 178 LYS A O 1
ATOM 1402 N N . GLN A 1 179 ? 44.964 -4.299 -68.195 1.00 95.44 179 GLN A N 1
ATOM 1403 C CA . GLN A 1 179 ? 45.470 -5.352 -69.078 1.00 95.44 179 GLN A CA 1
ATOM 1404 C C . GLN A 1 179 ? 44.907 -5.249 -70.509 1.00 95.44 179 GLN A C 1
ATOM 1406 O O . GLN A 1 179 ? 45.646 -5.459 -71.469 1.00 95.44 179 GLN A O 1
ATOM 1411 N N . LYS A 1 180 ? 43.624 -4.894 -70.676 1.00 95.38 180 LYS A N 1
ATOM 1412 C CA . LYS A 1 180 ? 43.028 -4.611 -71.996 1.00 95.38 180 LYS A CA 1
ATOM 1413 C C . LYS A 1 180 ? 43.668 -3.386 -72.652 1.00 95.38 180 LYS A C 1
ATOM 1415 O O . LYS A 1 180 ? 44.037 -3.455 -73.821 1.00 95.38 180 LYS A O 1
ATOM 1420 N N . HIS A 1 181 ? 43.872 -2.308 -71.898 1.00 94.56 181 HIS A N 1
ATOM 1421 C CA . HIS A 1 181 ? 44.516 -1.094 -72.398 1.00 94.56 181 HIS A CA 1
ATOM 1422 C C . HIS A 1 181 ? 45.980 -1.334 -72.812 1.00 94.56 181 HIS A C 1
ATOM 1424 O O . HIS A 1 181 ? 46.395 -0.902 -73.884 1.00 94.56 181 HIS A O 1
ATOM 1430 N N . ASP A 1 182 ? 46.744 -2.107 -72.036 1.00 94.25 182 ASP A N 1
ATOM 1431 C CA . ASP A 1 182 ? 48.116 -2.504 -72.377 1.00 94.25 182 ASP A CA 1
ATOM 1432 C C . ASP A 1 182 ? 48.157 -3.389 -73.639 1.00 94.25 182 ASP A C 1
ATOM 1434 O O . ASP A 1 182 ? 49.045 -3.236 -74.484 1.00 94.25 182 ASP A O 1
ATOM 1438 N N . GLN A 1 183 ? 47.170 -4.277 -73.827 1.00 95.00 183 GLN A N 1
ATOM 1439 C CA . GLN A 1 183 ? 47.004 -5.047 -75.067 1.00 95.00 183 GLN A CA 1
ATOM 1440 C C . GLN A 1 183 ? 46.666 -4.149 -76.266 1.00 95.00 183 GLN A C 1
ATOM 1442 O O . GLN A 1 183 ? 47.200 -4.366 -77.353 1.00 95.00 183 GLN A O 1
ATOM 1447 N N . GLU A 1 184 ? 45.808 -3.142 -76.098 1.00 94.81 184 GLU A N 1
ATOM 1448 C CA . GLU A 1 184 ? 45.466 -2.166 -77.142 1.00 94.81 184 GLU A CA 1
ATOM 1449 C C . GLU A 1 184 ? 46.663 -1.285 -77.516 1.00 94.81 184 GLU A C 1
ATOM 1451 O O . GLU A 1 184 ? 46.974 -1.157 -78.699 1.00 94.81 184 GLU A O 1
ATOM 1456 N N . ILE A 1 185 ? 47.409 -0.773 -76.530 1.00 95.12 185 ILE A N 1
ATOM 1457 C CA . ILE A 1 185 ? 48.683 -0.071 -76.742 1.00 95.12 185 ILE A CA 1
ATOM 1458 C C . ILE A 1 185 ? 49.674 -0.970 -77.489 1.00 95.12 185 ILE A C 1
ATOM 1460 O O . ILE A 1 185 ? 50.346 -0.510 -78.412 1.00 95.12 185 ILE A O 1
ATOM 1464 N N . THR A 1 186 ? 49.769 -2.250 -77.126 1.00 94.56 186 THR A N 1
ATOM 1465 C CA . THR A 1 186 ? 50.695 -3.196 -77.767 1.00 94.56 186 THR A CA 1
ATOM 1466 C C . THR A 1 186 ? 50.299 -3.487 -79.217 1.00 94.56 186 THR A C 1
ATOM 1468 O O . THR A 1 186 ? 51.162 -3.443 -80.094 1.00 94.56 186 THR A O 1
ATOM 1471 N N . LYS A 1 187 ? 49.004 -3.686 -79.503 1.00 95.25 187 LYS A N 1
ATOM 1472 C CA . LYS A 1 187 ? 48.475 -3.797 -80.876 1.00 95.25 187 LYS A CA 1
ATOM 1473 C C . LYS A 1 187 ? 48.770 -2.535 -81.687 1.00 95.25 187 LYS A C 1
ATOM 1475 O O . LYS A 1 187 ? 49.308 -2.629 -82.784 1.00 95.25 187 LYS A O 1
ATOM 1480 N N . LEU A 1 188 ? 48.498 -1.357 -81.125 1.00 94.69 188 LEU A N 1
ATOM 1481 C CA . LEU A 1 188 ? 48.716 -0.074 -81.792 1.00 94.69 188 LEU A CA 1
ATOM 1482 C C . LEU A 1 188 ? 50.207 0.171 -82.091 1.00 94.69 188 LEU A C 1
ATOM 1484 O O . LEU A 1 188 ? 50.549 0.626 -83.182 1.00 94.69 188 LEU A O 1
ATOM 1488 N N . ARG A 1 189 ? 51.107 -0.185 -81.162 1.00 94.25 189 ARG A N 1
ATOM 1489 C CA . ARG A 1 189 ? 52.566 -0.168 -81.378 1.00 94.25 189 ARG A CA 1
ATOM 1490 C C . ARG A 1 189 ? 52.984 -1.120 -82.499 1.00 94.25 189 ARG A C 1
ATOM 1492 O O . ARG A 1 189 ? 53.764 -0.712 -83.354 1.00 94.25 189 ARG A O 1
ATOM 1499 N N . ALA A 1 190 ? 52.452 -2.343 -82.523 1.00 94.25 190 ALA A N 1
ATOM 1500 C CA . ALA A 1 190 ? 52.727 -3.312 -83.583 1.00 94.25 190 ALA A CA 1
ATOM 1501 C C . ALA A 1 190 ? 52.226 -2.822 -84.954 1.00 94.25 190 ALA A C 1
ATOM 1503 O O . ALA A 1 190 ? 52.959 -2.911 -85.933 1.00 94.25 190 ALA A O 1
ATOM 1504 N N . ASP A 1 191 ? 51.035 -2.221 -85.027 1.00 94.12 191 ASP A N 1
ATOM 1505 C CA . ASP A 1 191 ? 50.513 -1.610 -86.255 1.00 94.12 191 ASP A CA 1
ATOM 1506 C C . ASP A 1 191 ? 51.364 -0.425 -86.734 1.00 94.12 191 ASP A C 1
ATOM 1508 O O . ASP A 1 191 ? 51.562 -0.262 -87.940 1.00 94.12 191 ASP A O 1
ATOM 1512 N N . PHE A 1 192 ? 51.871 0.413 -85.824 1.00 94.44 192 PHE A N 1
ATOM 1513 C CA . PHE A 1 192 ? 52.775 1.510 -86.181 1.00 94.44 192 PHE A CA 1
ATOM 1514 C C . PHE A 1 192 ? 54.145 1.009 -86.655 1.00 94.44 192 PHE A C 1
ATOM 1516 O O . PHE A 1 192 ? 54.638 1.506 -87.664 1.00 94.44 192 PHE A O 1
ATOM 1523 N N . ASP A 1 193 ? 54.729 0.004 -85.999 1.00 93.50 193 ASP A N 1
ATOM 1524 C CA . ASP A 1 193 ? 55.967 -0.653 -86.443 1.00 93.50 193 ASP A CA 1
ATOM 1525 C C . ASP A 1 193 ? 55.786 -1.338 -87.811 1.00 93.50 193 ASP A C 1
ATOM 1527 O O . ASP A 1 193 ? 56.611 -1.161 -88.709 1.00 93.50 193 ASP A O 1
ATOM 1531 N N . ARG A 1 194 ? 54.656 -2.024 -88.033 1.00 94.31 194 ARG A N 1
ATOM 1532 C CA . ARG A 1 194 ? 54.315 -2.627 -89.331 1.00 94.31 194 ARG A CA 1
ATOM 1533 C C . ARG A 1 194 ? 54.212 -1.568 -90.431 1.00 94.31 194 ARG A C 1
ATOM 1535 O O . ARG A 1 194 ? 54.845 -1.715 -91.472 1.00 94.31 194 ARG A O 1
ATOM 1542 N N . LYS A 1 195 ? 53.492 -0.466 -90.183 1.00 94.19 195 LYS A N 1
ATOM 1543 C CA . LYS A 1 195 ? 53.376 0.674 -91.115 1.00 94.19 195 LYS A CA 1
ATOM 1544 C C . LYS A 1 195 ? 54.725 1.356 -91.364 1.00 94.19 195 LYS A C 1
ATOM 1546 O O . LYS A 1 195 ? 55.002 1.749 -92.495 1.00 94.19 195 LYS A O 1
ATOM 1551 N N . ALA A 1 196 ? 55.581 1.470 -90.348 1.00 92.50 196 ALA A N 1
ATOM 1552 C CA . ALA A 1 196 ? 56.931 2.010 -90.492 1.00 92.50 196 ALA A CA 1
ATOM 1553 C C . ALA A 1 196 ? 57.812 1.106 -91.370 1.00 92.50 196 ALA A C 1
ATOM 1555 O O . ALA A 1 196 ? 58.490 1.608 -92.265 1.00 92.50 196 ALA A O 1
ATOM 1556 N N . LYS A 1 197 ? 57.748 -0.219 -91.184 1.00 93.94 197 LYS A N 1
ATOM 1557 C CA . LYS A 1 197 ? 58.452 -1.216 -92.008 1.00 93.94 197 LYS A CA 1
ATOM 1558 C C . LYS A 1 197 ? 57.940 -1.249 -93.450 1.00 93.94 197 LYS A C 1
ATOM 1560 O O . LYS A 1 197 ? 58.750 -1.202 -94.371 1.00 93.94 197 LYS A O 1
ATOM 1565 N N . GLU A 1 198 ? 56.622 -1.238 -93.660 1.00 93.75 198 GLU A N 1
ATOM 1566 C CA . GLU A 1 198 ? 55.998 -1.114 -94.989 1.00 93.75 198 GLU A CA 1
ATOM 1567 C C . GLU A 1 198 ? 56.456 0.164 -95.713 1.00 93.75 198 GLU A C 1
ATOM 1569 O O . GLU A 1 198 ? 56.832 0.126 -96.888 1.00 93.75 198 GLU A O 1
ATOM 1574 N N . LEU A 1 199 ? 56.473 1.302 -95.009 1.00 93.25 199 LEU A N 1
ATOM 1575 C CA . LEU A 1 199 ? 56.910 2.587 -95.554 1.00 93.25 199 LEU A CA 1
ATOM 1576 C C . LEU A 1 199 ? 58.416 2.605 -95.856 1.00 93.25 199 LEU A C 1
ATOM 1578 O O . LEU A 1 199 ? 58.820 3.112 -96.904 1.00 93.25 199 LEU A O 1
ATOM 1582 N N . HIS A 1 200 ? 59.239 2.030 -94.975 1.00 91.62 200 HIS A N 1
ATOM 1583 C CA . HIS A 1 200 ? 60.682 1.916 -95.173 1.00 91.62 200 HIS A CA 1
ATOM 1584 C C . HIS A 1 200 ? 60.999 1.039 -96.388 1.00 91.62 200 HIS A C 1
ATOM 1586 O O . HIS A 1 200 ? 61.670 1.510 -97.300 1.00 91.62 200 HIS A O 1
ATOM 1592 N N . ALA A 1 201 ? 60.417 -0.162 -96.481 1.00 93.75 201 ALA A N 1
ATOM 1593 C CA . ALA A 1 201 ? 60.577 -1.059 -97.627 1.00 93.75 201 ALA A CA 1
ATOM 1594 C C . ALA A 1 201 ? 60.082 -0.429 -98.945 1.00 93.75 201 ALA A C 1
ATOM 1596 O O . ALA A 1 201 ? 60.696 -0.610 -99.998 1.00 93.75 201 ALA A O 1
ATOM 1597 N N . LYS A 1 202 ? 59.008 0.377 -98.910 1.00 94.88 202 LYS A N 1
ATOM 1598 C CA . LYS A 1 202 ? 58.537 1.141 -100.079 1.00 94.88 202 LYS A CA 1
ATOM 15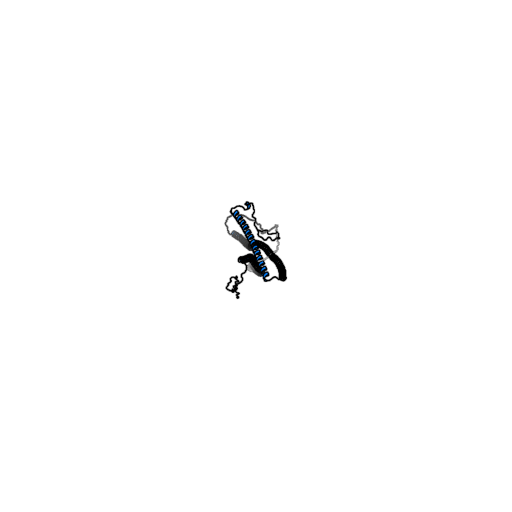99 C C . LYS A 1 202 ? 59.567 2.178 -100.543 1.00 94.88 202 LYS A C 1
ATOM 1601 O O . LYS A 1 202 ? 59.794 2.310 -101.748 1.00 94.88 202 LYS A O 1
ATOM 1606 N N . TYR A 1 203 ? 60.198 2.902 -99.618 1.00 91.62 203 TYR A N 1
ATOM 1607 C CA . TYR A 1 203 ? 61.252 3.863 -99.956 1.00 91.62 203 TYR A CA 1
ATOM 1608 C C . TYR A 1 203 ? 62.575 3.196 -100.335 1.00 91.62 203 TYR A C 1
ATOM 1610 O O . TYR A 1 203 ? 63.230 3.676 -101.257 1.00 91.62 203 TYR A O 1
ATOM 1618 N N . GLU A 1 204 ? 62.933 2.076 -99.711 1.00 92.44 204 GLU A N 1
ATOM 1619 C CA . GLU A 1 204 ? 64.099 1.268 -100.069 1.00 92.44 204 GLU A CA 1
ATOM 1620 C C . GLU A 1 204 ? 63.956 0.711 -101.490 1.00 92.44 204 GLU A C 1
ATOM 1622 O O . GLU A 1 204 ? 64.836 0.933 -102.320 1.00 92.44 204 GLU A O 1
ATOM 1627 N N . LYS A 1 205 ? 62.810 0.094 -101.821 1.00 94.25 205 LYS A N 1
ATOM 1628 C CA . LYS A 1 205 ? 62.508 -0.394 -103.176 1.00 94.25 205 LYS A CA 1
ATOM 1629 C C . LYS A 1 205 ? 62.560 0.730 -104.211 1.00 94.25 205 LYS A C 1
ATOM 1631 O O . LYS A 1 205 ? 63.113 0.528 -105.289 1.00 94.25 205 LYS A O 1
ATOM 1636 N N . ARG A 1 206 ? 62.039 1.924 -103.891 1.00 93.56 206 ARG A N 1
ATOM 1637 C CA . ARG A 1 206 ? 62.144 3.101 -104.775 1.00 93.56 206 ARG A CA 1
ATOM 1638 C C . ARG A 1 206 ? 63.594 3.576 -104.923 1.00 93.56 206 ARG A C 1
ATOM 1640 O O . ARG A 1 206 ? 64.015 3.899 -106.025 1.00 93.56 206 ARG A O 1
ATOM 1647 N N . GLY A 1 207 ? 64.362 3.587 -103.834 1.00 89.19 207 GLY A N 1
ATOM 1648 C CA . GLY A 1 207 ? 65.787 3.923 -103.840 1.00 89.19 207 GLY A CA 1
ATOM 1649 C C . GLY A 1 207 ? 66.638 2.909 -104.606 1.00 89.19 207 GLY A C 1
ATOM 1650 O O . GLY A 1 207 ? 67.606 3.304 -105.248 1.00 89.19 207 GLY A O 1
ATOM 1651 N N . LYS A 1 208 ? 66.263 1.623 -104.593 1.00 93.38 208 LYS A N 1
ATOM 1652 C CA . LYS A 1 208 ? 66.856 0.604 -105.461 1.00 93.38 208 LYS A CA 1
ATOM 1653 C C . LYS A 1 208 ? 66.481 0.848 -106.922 1.00 93.38 208 LYS A C 1
ATOM 1655 O O . LYS A 1 208 ? 67.389 0.962 -107.727 1.00 93.38 208 LYS A O 1
ATOM 1660 N N . GLY A 1 209 ? 65.198 1.034 -107.244 1.00 92.31 209 GLY A N 1
ATOM 1661 C CA . GLY A 1 209 ? 64.750 1.313 -108.616 1.00 92.31 209 GLY A CA 1
ATOM 1662 C C . GLY A 1 209 ? 65.506 2.475 -109.270 1.00 92.31 209 GLY A C 1
ATOM 1663 O O . GLY A 1 209 ? 66.031 2.317 -110.362 1.00 92.31 209 GLY A O 1
ATOM 1664 N N . VAL A 1 210 ? 65.690 3.592 -108.555 1.00 91.44 210 VAL A N 1
ATOM 1665 C CA . VAL A 1 210 ? 66.482 4.735 -109.054 1.00 91.44 210 VAL A CA 1
ATOM 1666 C C . VAL A 1 210 ? 67.966 4.385 -109.267 1.00 91.44 210 VAL A C 1
ATOM 1668 O O . VAL A 1 210 ? 68.575 4.896 -110.203 1.00 91.44 210 VAL A O 1
ATOM 1671 N N . ARG A 1 211 ? 68.568 3.511 -108.445 1.00 91.44 211 ARG A N 1
ATOM 1672 C CA . ARG A 1 211 ? 69.939 3.017 -108.685 1.00 91.44 211 ARG A CA 1
ATOM 1673 C C . ARG A 1 211 ? 69.997 2.106 -109.909 1.00 91.44 211 ARG A C 1
ATOM 1675 O O . ARG A 1 211 ? 70.853 2.320 -110.758 1.00 91.44 211 ARG A O 1
ATOM 1682 N N . ASP A 1 212 ? 69.072 1.156 -110.016 1.00 93.06 212 ASP A N 1
ATOM 1683 C CA . ASP A 1 212 ? 68.982 0.208 -111.129 1.00 93.06 212 ASP A CA 1
ATOM 1684 C C . ASP A 1 212 ? 68.747 0.959 -112.468 1.00 93.06 212 ASP A C 1
ATOM 1686 O O . ASP A 1 212 ? 69.390 0.659 -113.472 1.00 93.06 212 ASP A O 1
ATOM 1690 N N . GLU A 1 213 ? 67.906 2.005 -112.475 1.00 92.50 213 GLU A N 1
ATOM 1691 C CA . GLU A 1 213 ? 67.687 2.917 -113.615 1.00 92.50 213 GLU A CA 1
ATOM 1692 C C . GLU A 1 213 ? 68.945 3.707 -114.011 1.00 92.50 213 GLU A C 1
ATOM 1694 O O . GLU A 1 213 ? 69.236 3.853 -115.199 1.00 92.50 213 GLU A O 1
ATOM 1699 N N . LEU A 1 214 ? 69.688 4.245 -113.036 1.00 91.00 214 LEU A N 1
ATOM 1700 C CA . LEU A 1 214 ? 70.932 4.980 -113.293 1.00 91.00 214 LEU A CA 1
ATOM 1701 C C . LEU A 1 214 ? 72.049 4.049 -113.782 1.00 91.00 214 LEU A C 1
ATOM 1703 O O . LEU A 1 214 ? 72.827 4.430 -114.655 1.00 91.00 214 LEU A O 1
ATOM 1707 N N . GLU A 1 215 ? 72.114 2.820 -113.268 1.00 91.31 215 GLU A N 1
ATOM 1708 C CA . GLU A 1 215 ? 73.060 1.811 -113.738 1.00 91.31 215 GLU A CA 1
ATOM 1709 C C . GLU A 1 215 ? 72.721 1.341 -115.162 1.00 91.31 215 GLU A C 1
ATOM 1711 O O . GLU A 1 215 ? 73.631 1.158 -115.971 1.00 91.31 215 GLU A O 1
ATOM 1716 N N . LEU A 1 216 ? 71.433 1.215 -115.504 1.00 93.25 216 LEU A N 1
ATOM 1717 C CA . LEU A 1 216 ? 70.987 0.930 -116.870 1.00 93.25 216 LEU A CA 1
ATOM 1718 C C . LEU A 1 216 ? 71.329 2.078 -117.831 1.00 93.25 216 LEU A C 1
ATOM 1720 O O . LEU A 1 216 ? 71.898 1.820 -118.887 1.00 93.25 216 LEU A O 1
ATOM 1724 N N . LYS A 1 217 ? 71.071 3.340 -117.456 1.00 91.81 217 LYS A N 1
ATOM 1725 C CA . LYS A 1 217 ? 71.477 4.513 -118.259 1.00 91.81 217 LYS A CA 1
ATOM 1726 C C . LYS A 1 217 ? 72.982 4.527 -118.509 1.00 91.81 217 LYS A C 1
ATOM 1728 O O . LYS A 1 217 ? 73.397 4.572 -119.661 1.00 91.81 217 LYS A O 1
ATOM 1733 N N . ARG A 1 218 ? 73.791 4.348 -117.459 1.00 90.31 218 ARG A N 1
ATOM 1734 C CA . ARG A 1 218 ? 75.253 4.241 -117.573 1.00 90.31 218 ARG A CA 1
ATOM 1735 C C . ARG A 1 218 ? 75.688 3.090 -118.490 1.00 90.31 218 ARG A C 1
ATOM 1737 O O . ARG A 1 218 ? 76.641 3.251 -119.246 1.00 90.31 218 ARG A O 1
ATOM 1744 N N . LYS A 1 219 ? 75.024 1.929 -118.438 1.00 93.50 219 LYS A N 1
ATOM 1745 C CA . LYS A 1 219 ? 75.311 0.802 -119.344 1.00 93.50 219 LYS A CA 1
ATOM 1746 C C . LYS A 1 219 ? 74.971 1.144 -120.794 1.00 93.50 219 LYS A C 1
ATOM 1748 O O . LYS A 1 219 ? 75.790 0.858 -121.661 1.00 93.50 219 LYS A O 1
ATOM 1753 N N . ASN A 1 220 ? 73.836 1.790 -121.048 1.00 90.81 220 ASN A N 1
ATOM 1754 C CA . ASN A 1 220 ? 73.445 2.225 -122.390 1.00 90.81 220 ASN A CA 1
ATOM 1755 C C . ASN A 1 220 ? 74.416 3.285 -122.940 1.00 90.81 220 ASN A C 1
ATOM 1757 O O . ASN A 1 220 ? 74.903 3.133 -124.053 1.00 90.81 220 ASN A O 1
ATOM 1761 N N . GLU A 1 221 ? 74.787 4.290 -122.139 1.00 89.31 221 GLU A N 1
ATOM 1762 C CA . GLU A 1 221 ? 75.797 5.300 -122.495 1.00 89.31 221 GLU A CA 1
ATOM 1763 C C . GLU A 1 221 ? 77.150 4.661 -122.858 1.00 89.31 221 GLU A C 1
ATOM 1765 O O . GLU A 1 221 ? 77.801 5.089 -123.812 1.00 89.31 221 GLU A O 1
ATOM 1770 N N . ILE A 1 222 ? 77.566 3.610 -122.136 1.00 90.44 222 ILE A N 1
ATOM 1771 C CA . ILE A 1 222 ? 78.764 2.823 -122.466 1.00 90.44 222 ILE A CA 1
ATOM 1772 C C . ILE A 1 222 ? 78.594 2.104 -123.812 1.00 90.44 222 ILE A C 1
ATOM 1774 O O . ILE A 1 222 ? 79.474 2.240 -124.660 1.00 90.44 222 ILE A O 1
ATOM 1778 N N . HIS A 1 223 ? 77.468 1.420 -124.049 1.00 89.75 223 HIS A N 1
ATOM 1779 C CA . HIS A 1 223 ? 77.211 0.728 -125.320 1.00 89.75 223 HIS A CA 1
ATOM 1780 C C . HIS A 1 223 ? 77.185 1.707 -126.504 1.00 89.75 223 HIS A C 1
ATOM 1782 O O . HIS A 1 223 ? 77.822 1.442 -127.515 1.00 89.75 223 HIS A O 1
ATOM 1788 N N . GLU A 1 224 ? 76.553 2.878 -126.379 1.00 90.19 224 GLU A N 1
ATOM 1789 C CA . GLU A 1 224 ? 76.585 3.901 -127.433 1.00 90.19 224 GLU A CA 1
ATOM 1790 C C . GLU A 1 224 ? 78.002 4.437 -127.701 1.00 90.19 224 GLU A C 1
ATOM 1792 O O . GLU A 1 224 ? 78.344 4.766 -128.838 1.00 90.19 224 GLU A O 1
ATOM 1797 N N . ILE A 1 225 ? 78.834 4.576 -126.661 1.00 87.62 225 ILE A N 1
ATOM 1798 C CA . ILE A 1 225 ? 80.241 4.975 -126.806 1.00 87.62 225 ILE A CA 1
ATOM 1799 C C . ILE A 1 225 ? 81.038 3.865 -127.504 1.00 87.62 225 ILE A C 1
ATOM 1801 O O . ILE A 1 225 ? 81.905 4.168 -128.325 1.00 87.62 225 ILE A O 1
ATOM 1805 N N . GLU A 1 226 ? 80.756 2.599 -127.205 1.00 87.62 226 GLU A N 1
ATOM 1806 C CA . GLU A 1 226 ? 81.384 1.436 -127.834 1.00 87.62 226 GLU A CA 1
ATOM 1807 C C . GLU A 1 226 ? 80.941 1.268 -129.293 1.00 87.62 226 GLU A C 1
ATOM 1809 O O . GLU A 1 226 ? 81.799 1.117 -130.158 1.00 87.62 226 GLU A O 1
ATOM 1814 N N . GLU A 1 227 ? 79.655 1.424 -129.618 1.00 88.50 227 GLU A N 1
ATOM 1815 C CA . GLU A 1 227 ? 79.164 1.468 -131.001 1.00 88.50 227 GLU A CA 1
ATOM 1816 C C . GLU A 1 227 ? 79.779 2.631 -131.788 1.00 88.50 227 GLU A C 1
ATOM 1818 O O . GLU A 1 227 ? 80.259 2.429 -132.905 1.00 88.50 227 GLU A O 1
ATOM 1823 N N . ARG A 1 228 ? 79.859 3.837 -131.204 1.00 89.56 228 ARG A N 1
ATOM 1824 C CA . ARG A 1 228 ? 80.521 4.988 -131.844 1.00 89.56 228 ARG A CA 1
ATOM 1825 C C . ARG A 1 228 ? 82.012 4.738 -132.086 1.00 89.56 228 ARG A C 1
ATOM 1827 O O . ARG A 1 228 ? 82.505 5.070 -133.164 1.00 89.56 228 ARG A O 1
ATOM 1834 N N . LYS A 1 229 ? 82.724 4.112 -131.142 1.00 89.94 229 LYS A N 1
ATOM 1835 C CA . LYS A 1 229 ? 84.133 3.708 -131.316 1.00 89.94 229 LYS A CA 1
ATOM 1836 C C . LYS A 1 229 ? 84.289 2.620 -132.377 1.00 89.94 229 LYS A C 1
ATOM 1838 O O . LYS A 1 229 ? 85.142 2.753 -133.245 1.00 89.94 229 LYS A O 1
ATOM 1843 N N . ASN A 1 230 ? 83.447 1.591 -132.367 1.00 91.06 230 ASN A N 1
ATOM 1844 C CA . ASN A 1 230 ? 83.461 0.521 -133.366 1.00 91.06 230 ASN A CA 1
ATOM 1845 C C . ASN A 1 230 ? 83.124 1.062 -134.766 1.00 91.06 230 ASN A C 1
ATOM 1847 O O . ASN A 1 230 ? 83.748 0.667 -135.748 1.00 91.06 230 ASN A O 1
ATOM 1851 N N . GLY A 1 231 ? 82.208 2.028 -134.872 1.00 88.00 231 GLY A N 1
ATOM 1852 C CA . GLY A 1 231 ? 81.940 2.774 -136.103 1.00 88.00 231 GLY A CA 1
ATOM 1853 C C . GLY A 1 231 ? 83.161 3.558 -136.597 1.00 88.00 231 GLY A C 1
ATOM 1854 O O . GLY A 1 231 ? 83.501 3.476 -137.777 1.00 88.00 231 GLY A O 1
ATOM 1855 N N . GLN A 1 232 ? 83.868 4.256 -135.700 1.00 87.50 232 GLN A N 1
ATOM 1856 C CA . GLN A 1 232 ? 85.120 4.954 -136.021 1.00 87.50 232 GLN A CA 1
ATOM 1857 C C . GLN A 1 232 ? 86.240 3.992 -136.446 1.00 87.50 232 GLN A C 1
ATOM 1859 O O . GLN A 1 232 ? 86.925 4.271 -137.426 1.00 87.50 232 GLN A O 1
ATOM 1864 N N . ILE A 1 233 ? 86.395 2.844 -135.776 1.00 86.81 233 ILE A N 1
ATOM 1865 C CA . ILE A 1 233 ? 87.362 1.795 -136.140 1.00 86.81 233 ILE A CA 1
ATOM 1866 C C . ILE A 1 233 ? 87.047 1.242 -137.536 1.00 86.81 233 ILE A C 1
ATOM 1868 O O . ILE A 1 233 ? 87.928 1.206 -138.389 1.00 86.81 233 ILE A O 1
ATOM 1872 N N . ASN A 1 234 ? 85.786 0.898 -137.815 1.00 88.06 234 ASN A N 1
ATOM 1873 C CA . ASN A 1 234 ? 85.360 0.412 -139.132 1.00 88.06 234 ASN A CA 1
ATOM 1874 C C . ASN A 1 234 ? 85.549 1.461 -140.245 1.00 88.06 234 ASN A C 1
ATOM 1876 O O . ASN A 1 234 ? 85.912 1.113 -141.370 1.00 88.06 234 ASN A O 1
ATOM 1880 N N . ALA A 1 235 ? 85.328 2.747 -139.955 1.00 87.31 235 ALA A N 1
ATOM 1881 C CA . ALA A 1 235 ? 85.606 3.833 -140.894 1.00 87.31 235 ALA A CA 1
ATOM 1882 C C . ALA A 1 235 ? 87.116 4.011 -141.138 1.00 87.31 235 ALA A C 1
ATOM 1884 O O . ALA A 1 235 ? 87.540 4.177 -142.280 1.00 87.31 235 ALA A O 1
ATOM 1885 N N . LEU A 1 236 ? 87.933 3.918 -140.084 1.00 90.12 236 LEU A N 1
ATOM 1886 C CA . LEU A 1 236 ? 89.390 3.997 -140.169 1.00 90.12 236 LEU A CA 1
ATOM 1887 C C . LEU A 1 236 ? 89.979 2.817 -140.958 1.00 90.12 236 LEU A C 1
ATOM 1889 O O . LEU A 1 236 ? 90.832 3.038 -141.812 1.00 90.12 236 LEU A O 1
ATOM 1893 N N . MET A 1 237 ? 89.477 1.594 -140.750 1.00 85.56 237 MET A N 1
ATOM 1894 C CA . MET A 1 237 ? 89.843 0.418 -141.552 1.00 85.56 237 MET A CA 1
ATOM 1895 C C . MET A 1 237 ? 89.557 0.647 -143.040 1.00 85.56 237 MET A C 1
ATOM 1897 O O . MET A 1 237 ? 90.476 0.557 -143.844 1.00 85.56 237 MET A O 1
ATOM 1901 N N . ARG A 1 238 ? 88.335 1.067 -143.403 1.00 86.94 238 ARG A N 1
ATOM 1902 C CA . ARG A 1 238 ? 87.979 1.377 -144.804 1.00 86.94 238 ARG A CA 1
ATOM 1903 C C . ARG A 1 238 ? 88.860 2.468 -145.419 1.00 86.94 238 ARG A C 1
ATOM 1905 O O . ARG A 1 238 ? 89.195 2.387 -146.599 1.00 86.94 238 ARG A O 1
ATOM 1912 N N . ASN A 1 239 ? 89.240 3.478 -144.637 1.00 85.69 239 ASN A N 1
ATOM 1913 C CA . ASN A 1 239 ? 90.150 4.531 -145.089 1.00 85.69 239 ASN A CA 1
ATOM 1914 C C . ASN A 1 239 ? 91.581 4.004 -145.290 1.00 85.69 239 ASN A C 1
ATOM 1916 O O . ASN A 1 239 ? 92.234 4.400 -146.253 1.00 85.69 239 ASN A O 1
ATOM 1920 N N . HIS A 1 240 ? 92.059 3.089 -144.441 1.00 86.81 240 HIS A N 1
ATOM 1921 C CA . HIS A 1 240 ? 93.341 2.412 -144.644 1.00 86.81 240 HIS A CA 1
ATOM 1922 C C . HIS A 1 240 ? 93.313 1.467 -145.851 1.00 86.81 240 HIS A C 1
ATOM 1924 O O . HIS A 1 240 ? 94.216 1.551 -146.675 1.00 86.81 240 HIS A O 1
ATOM 1930 N N . ASP A 1 241 ? 92.276 0.641 -146.018 1.00 86.62 241 ASP A N 1
ATOM 1931 C CA . ASP A 1 241 ? 92.106 -0.234 -147.191 1.00 86.62 241 ASP A CA 1
ATOM 1932 C C . ASP A 1 241 ? 92.123 0.578 -148.495 1.00 86.62 241 ASP A C 1
ATOM 1934 O O . ASP A 1 241 ? 92.801 0.221 -149.463 1.00 86.62 241 ASP A O 1
ATOM 1938 N N . ARG A 1 242 ? 91.430 1.725 -148.496 1.00 85.94 242 ARG A N 1
ATOM 1939 C CA . ARG A 1 242 ? 91.442 2.687 -149.599 1.00 85.94 242 ARG A CA 1
ATOM 1940 C C . ARG A 1 242 ? 92.837 3.266 -149.841 1.00 85.94 242 ARG A C 1
ATOM 1942 O O . ARG A 1 242 ? 93.303 3.230 -150.976 1.00 85.94 242 ARG A O 1
ATOM 1949 N N . ALA A 1 243 ? 93.519 3.749 -148.803 1.00 80.00 243 ALA A N 1
ATOM 1950 C CA . ALA A 1 243 ? 94.873 4.287 -148.928 1.00 80.00 243 ALA A CA 1
ATOM 1951 C C . ALA A 1 243 ? 95.873 3.225 -149.424 1.00 80.00 243 ALA A C 1
ATOM 1953 O O . ALA A 1 243 ? 96.725 3.525 -150.255 1.00 80.00 243 ALA A O 1
ATOM 1954 N N . PHE A 1 244 ? 95.744 1.965 -148.995 1.00 84.12 244 PHE A N 1
ATOM 1955 C CA . PHE A 1 244 ? 96.547 0.857 -149.516 1.00 84.12 244 PHE A CA 1
ATOM 1956 C C . PHE A 1 244 ? 96.253 0.572 -150.997 1.00 84.12 244 PHE A C 1
ATOM 1958 O O . PHE A 1 244 ? 97.189 0.294 -151.747 1.00 84.12 244 PHE A O 1
ATOM 1965 N N . ALA A 1 245 ? 95.000 0.677 -151.450 1.00 81.81 245 ALA A N 1
ATOM 1966 C CA . ALA A 1 245 ? 94.653 0.563 -152.869 1.00 81.81 245 ALA A CA 1
ATOM 1967 C C . ALA A 1 245 ? 95.200 1.737 -153.708 1.00 81.81 245 ALA A C 1
ATOM 1969 O O . ALA A 1 245 ? 95.732 1.521 -154.800 1.00 81.81 245 ALA A O 1
ATOM 1970 N N . GLU A 1 246 ? 95.138 2.964 -153.188 1.00 81.19 246 GLU A N 1
ATOM 1971 C CA . GLU A 1 246 ? 95.699 4.162 -153.826 1.00 81.19 246 GLU A CA 1
ATOM 1972 C C . GLU A 1 246 ? 97.240 4.065 -153.918 1.00 81.19 246 GLU A C 1
ATOM 1974 O O . GLU A 1 246 ? 97.799 4.230 -155.002 1.00 81.19 246 GLU A O 1
ATOM 1979 N N . ILE A 1 247 ? 97.931 3.635 -152.851 1.00 80.44 247 ILE A N 1
ATOM 1980 C CA . ILE A 1 247 ? 99.381 3.340 -152.855 1.00 80.44 247 ILE A CA 1
ATOM 1981 C C . ILE A 1 247 ? 99.735 2.238 -153.870 1.00 80.44 247 ILE A C 1
ATOM 1983 O O . ILE A 1 247 ? 100.725 2.347 -154.596 1.00 80.44 247 ILE A O 1
ATOM 1987 N N . LYS A 1 248 ? 98.931 1.172 -153.953 1.00 81.12 248 LYS A N 1
ATOM 1988 C CA . LYS A 1 248 ? 99.142 0.069 -154.905 1.00 81.12 248 LYS A CA 1
ATOM 1989 C C . LYS A 1 248 ? 98.976 0.521 -156.361 1.00 81.12 248 LYS A C 1
ATOM 1991 O O . LYS A 1 248 ? 99.657 0.001 -157.241 1.00 81.12 248 LYS A O 1
ATOM 1996 N N . THR A 1 249 ? 98.117 1.509 -156.600 1.00 77.31 249 THR A N 1
ATOM 1997 C CA . THR A 1 249 ? 97.927 2.143 -157.913 1.00 77.31 249 THR A CA 1
ATOM 1998 C C . THR A 1 249 ? 99.132 3.022 -158.261 1.00 77.31 249 THR A C 1
ATOM 2000 O O . THR A 1 249 ? 99.742 2.823 -159.307 1.00 77.31 249 THR A O 1
ATOM 2003 N N . TYR A 1 250 ? 99.572 3.876 -157.332 1.00 76.12 250 TYR A N 1
ATOM 2004 C CA . TYR A 1 250 ? 100.758 4.733 -157.470 1.00 76.12 250 TYR A CA 1
ATOM 2005 C C . TYR A 1 250 ? 102.044 3.958 -157.820 1.00 76.12 250 TYR A C 1
ATOM 2007 O O . TYR A 1 250 ? 102.788 4.350 -158.719 1.00 76.12 250 TYR A O 1
ATOM 2015 N N . TYR A 1 251 ? 102.303 2.810 -157.179 1.00 75.94 251 TYR A N 1
ATOM 2016 C CA . TYR A 1 251 ? 103.468 1.983 -157.530 1.00 75.94 251 TYR A CA 1
ATOM 2017 C C . TYR A 1 251 ? 103.337 1.276 -158.892 1.00 75.94 251 TYR A C 1
ATOM 2019 O O . TYR A 1 251 ? 104.347 1.109 -159.585 1.00 75.94 251 TYR A O 1
ATOM 2027 N N . ASN A 1 252 ? 102.123 0.913 -159.322 1.00 77.56 252 ASN A N 1
ATOM 2028 C CA . ASN A 1 252 ? 101.894 0.412 -160.683 1.00 77.56 252 ASN A CA 1
ATOM 2029 C C . ASN A 1 252 ? 102.162 1.514 -161.725 1.00 77.56 252 ASN A C 1
ATOM 2031 O O . ASN A 1 252 ? 102.854 1.263 -162.711 1.00 77.56 252 ASN A O 1
ATOM 2035 N N . GLU A 1 253 ? 101.688 2.738 -161.482 1.00 74.19 253 GLU A N 1
ATOM 2036 C CA . GLU A 1 253 ? 101.922 3.904 -162.345 1.00 74.19 253 GLU A CA 1
ATOM 2037 C C . GLU A 1 253 ? 103.414 4.245 -162.460 1.00 74.19 253 GLU A C 1
ATOM 2039 O O . GLU A 1 253 ? 103.915 4.414 -163.571 1.00 74.19 253 GLU A O 1
ATOM 2044 N N . ILE A 1 254 ? 104.163 4.251 -161.348 1.00 71.44 254 ILE A N 1
ATOM 2045 C CA . ILE A 1 254 ? 105.628 4.421 -161.365 1.00 71.44 254 ILE A CA 1
ATOM 2046 C C . ILE A 1 254 ? 106.310 3.320 -162.184 1.00 71.44 254 ILE A C 1
ATOM 2048 O O . ILE A 1 254 ? 107.198 3.611 -162.986 1.00 71.44 254 ILE A O 1
ATOM 2052 N N . THR A 1 255 ? 105.893 2.061 -162.023 1.00 64.69 255 THR A N 1
ATOM 2053 C CA . THR A 1 255 ? 106.458 0.932 -162.783 1.00 64.69 255 THR A CA 1
ATOM 2054 C C . THR A 1 255 ? 106.228 1.112 -164.286 1.00 64.69 255 THR A C 1
ATOM 2056 O O . THR A 1 255 ? 107.144 0.913 -165.084 1.00 64.69 255 THR A O 1
ATOM 2059 N N . MET A 1 256 ? 105.035 1.567 -164.672 1.00 70.25 256 MET A N 1
ATOM 2060 C CA . MET A 1 256 ? 104.662 1.850 -166.059 1.00 70.25 256 MET A CA 1
ATOM 2061 C C . MET A 1 256 ? 105.434 3.053 -166.635 1.00 70.25 256 MET A C 1
ATOM 2063 O O . MET A 1 256 ? 105.917 3.003 -167.766 1.00 70.25 256 MET A O 1
ATOM 2067 N N . ASN A 1 257 ? 105.621 4.112 -165.841 1.00 66.75 257 ASN A N 1
ATOM 2068 C CA . ASN A 1 257 ? 106.341 5.322 -166.243 1.00 66.75 257 ASN A CA 1
ATOM 2069 C C . ASN A 1 257 ? 107.854 5.069 -166.407 1.00 66.75 257 ASN A C 1
ATOM 2071 O O . ASN A 1 257 ? 108.453 5.486 -167.398 1.00 66.75 257 ASN A O 1
ATOM 2075 N N . ASN A 1 258 ? 108.458 4.283 -165.509 1.00 64.00 258 ASN A N 1
ATOM 2076 C CA . ASN A 1 258 ? 109.851 3.840 -165.629 1.00 64.00 258 ASN A CA 1
ATOM 2077 C C . ASN A 1 258 ? 110.085 2.991 -166.893 1.00 64.00 258 ASN A C 1
ATOM 2079 O O . ASN A 1 258 ? 111.130 3.116 -167.531 1.00 64.00 258 ASN A O 1
ATOM 2083 N N . LEU A 1 259 ? 109.110 2.166 -167.295 1.00 65.50 259 LEU A N 1
ATOM 2084 C CA . LEU A 1 259 ? 109.193 1.373 -168.528 1.00 65.50 259 LEU A CA 1
ATOM 2085 C C . LEU A 1 259 ? 109.143 2.253 -169.791 1.00 65.50 259 LEU A C 1
ATOM 2087 O O . LEU A 1 259 ? 109.860 1.999 -170.760 1.00 65.50 259 LEU A O 1
ATOM 2091 N N . ASN A 1 260 ? 108.331 3.314 -169.771 1.00 61.75 260 ASN A N 1
ATOM 2092 C CA . ASN A 1 260 ? 108.273 4.300 -170.852 1.00 61.75 260 ASN A CA 1
ATOM 2093 C C . ASN A 1 260 ? 109.576 5.110 -170.949 1.00 61.75 260 ASN A C 1
ATOM 2095 O O . ASN A 1 260 ? 110.105 5.282 -172.047 1.00 61.75 260 ASN A O 1
ATOM 2099 N N . LEU A 1 261 ? 110.131 5.537 -169.809 1.00 60.50 261 LEU A N 1
ATOM 2100 C CA . LEU A 1 261 ? 111.380 6.303 -169.726 1.00 60.50 261 LEU A CA 1
ATOM 2101 C C . LEU A 1 261 ? 112.585 5.553 -170.328 1.00 60.50 261 LEU A C 1
ATOM 2103 O O . LEU A 1 261 ? 113.441 6.162 -170.968 1.00 60.50 261 LEU A O 1
ATOM 2107 N N . ILE A 1 262 ? 112.637 4.224 -170.190 1.00 53.59 262 ILE A N 1
ATOM 2108 C CA . ILE A 1 262 ? 113.690 3.388 -170.796 1.00 53.59 262 ILE A CA 1
ATOM 2109 C C . ILE A 1 262 ? 113.643 3.423 -172.335 1.00 53.59 262 ILE A C 1
ATOM 2111 O O . ILE A 1 262 ? 114.693 3.366 -172.976 1.00 53.59 262 ILE A O 1
ATOM 2115 N N . ASN A 1 263 ? 112.460 3.561 -172.944 1.00 56.72 263 ASN A N 1
ATOM 2116 C CA . ASN A 1 263 ? 112.321 3.609 -174.404 1.00 56.72 263 ASN A CA 1
ATOM 2117 C C . ASN A 1 263 ? 112.694 4.975 -175.008 1.00 56.72 263 ASN A C 1
ATOM 2119 O O . ASN A 1 263 ? 113.155 5.025 -176.148 1.00 56.72 263 ASN A O 1
ATOM 2123 N N . THR A 1 264 ? 112.546 6.080 -174.268 1.00 59.19 264 THR A N 1
ATOM 2124 C CA . THR A 1 264 ? 112.987 7.414 -174.718 1.00 59.19 264 THR A CA 1
ATOM 2125 C C . THR A 1 264 ? 114.489 7.650 -174.543 1.00 59.19 264 THR A C 1
ATOM 2127 O O . THR A 1 264 ? 115.078 8.384 -175.334 1.00 59.19 264 THR A O 1
ATOM 2130 N N . LEU A 1 265 ? 115.149 6.999 -173.579 1.00 48.91 265 LEU A N 1
ATOM 2131 C CA . LEU A 1 265 ? 116.575 7.189 -173.259 1.00 48.91 265 LEU A CA 1
ATOM 2132 C C . LEU A 1 265 ? 117.564 6.511 -174.241 1.00 48.91 265 LEU A C 1
ATOM 2134 O O . LEU A 1 265 ? 118.600 5.986 -173.831 1.00 48.91 265 LEU A O 1
ATOM 2138 N N . LYS A 1 266 ? 117.279 6.531 -175.552 1.00 41.19 266 LYS A N 1
ATOM 2139 C CA . LYS A 1 266 ? 118.180 5.984 -176.593 1.00 41.19 266 LYS A CA 1
ATOM 2140 C C . LYS A 1 266 ? 118.430 6.897 -177.802 1.00 41.19 266 LYS A C 1
ATOM 2142 O O . LYS A 1 266 ? 119.020 6.453 -178.786 1.00 41.19 266 LYS A O 1
ATOM 2147 N N . ARG A 1 267 ? 118.041 8.173 -177.730 1.00 38.59 267 ARG A N 1
ATOM 2148 C CA . ARG A 1 267 ? 118.509 9.205 -178.665 1.00 38.59 267 ARG A CA 1
ATOM 2149 C C . ARG A 1 267 ? 118.705 10.529 -177.928 1.00 38.59 267 ARG A C 1
ATOM 2151 O O . ARG A 1 267 ? 117.781 10.991 -177.275 1.00 38.59 267 ARG A O 1
ATOM 2158 N N . ASP A 1 268 ? 119.895 11.100 -178.094 1.00 33.53 268 ASP A N 1
ATOM 2159 C CA . ASP A 1 268 ? 120.282 12.475 -177.751 1.00 33.53 268 ASP A CA 1
ATOM 2160 C C . ASP A 1 268 ? 120.315 12.854 -176.238 1.00 33.53 268 ASP A C 1
ATOM 2162 O O . ASP A 1 268 ? 119.342 12.764 -175.499 1.00 33.53 268 ASP A O 1
ATOM 2166 N N . GLY A 1 269 ? 121.477 13.338 -175.781 1.00 28.81 269 GLY A N 1
ATOM 2167 C CA . GLY A 1 269 ? 121.729 14.032 -174.498 1.00 28.81 269 GLY A CA 1
ATOM 2168 C C . GLY A 1 269 ? 122.875 15.046 -174.707 1.00 28.81 269 GLY A C 1
ATOM 2169 O O . GLY A 1 269 ? 123.168 15.317 -175.874 1.00 28.81 269 GLY A O 1
ATOM 2170 N N . PRO A 1 270 ? 123.620 15.548 -173.687 1.00 45.19 270 PRO A N 1
ATOM 2171 C CA . PRO A 1 270 ? 123.468 15.439 -172.220 1.00 45.19 270 PRO A CA 1
ATOM 2172 C C . PRO A 1 270 ? 123.653 16.790 -171.436 1.00 45.19 270 PRO A C 1
ATOM 2174 O O . PRO A 1 270 ? 124.031 17.802 -172.015 1.00 45.19 270 PRO A O 1
ATOM 2177 N N . GLY A 1 271 ? 123.510 16.791 -170.092 1.00 26.94 271 GLY A N 1
ATOM 2178 C CA . GLY A 1 271 ? 123.870 17.913 -169.167 1.00 26.94 271 GLY A CA 1
ATOM 2179 C C . GLY A 1 271 ? 122.660 18.523 -168.419 1.00 26.94 271 GLY A C 1
ATOM 2180 O O . GLY A 1 271 ? 121.658 18.792 -169.061 1.00 26.94 271 GLY A O 1
ATOM 2181 N N . ARG A 1 272 ? 122.574 18.571 -167.068 1.00 27.50 272 ARG A N 1
ATOM 2182 C CA . ARG A 1 272 ? 123.304 19.378 -166.031 1.00 27.50 272 ARG A CA 1
ATOM 2183 C C . ARG A 1 272 ? 123.005 20.891 -166.145 1.00 27.50 272 ARG A C 1
ATOM 2185 O O . ARG A 1 272 ? 123.049 21.395 -167.255 1.00 27.50 272 ARG A O 1
ATOM 2192 N N . VAL A 1 273 ? 122.701 21.680 -165.098 1.00 27.33 273 VAL A N 1
ATOM 2193 C CA . VAL A 1 273 ? 123.002 21.707 -163.626 1.00 27.33 273 VAL A CA 1
ATOM 2194 C C . VAL A 1 273 ? 121.690 22.080 -162.849 1.00 27.33 273 VAL A C 1
ATOM 2196 O O . VAL A 1 273 ? 120.793 22.608 -163.492 1.00 27.33 273 VAL A O 1
ATOM 2199 N N . GLY A 1 274 ? 121.364 21.680 -161.599 1.00 27.30 274 GLY A N 1
ATOM 2200 C CA . GLY A 1 274 ? 121.853 22.112 -160.256 1.00 27.30 274 GLY A CA 1
ATOM 2201 C C . GLY A 1 274 ? 121.407 23.549 -159.859 1.00 27.30 274 GLY A C 1
ATOM 2202 O O . GLY A 1 274 ? 121.350 24.395 -160.742 1.00 27.30 274 GLY A O 1
ATOM 2203 N N . VAL A 1 275 ? 121.097 23.933 -158.603 1.00 29.80 275 VAL A N 1
ATOM 2204 C CA . VAL A 1 275 ? 121.075 23.229 -157.283 1.00 29.80 275 VAL A CA 1
ATOM 2205 C C . VAL A 1 275 ? 119.691 23.468 -156.580 1.00 29.80 275 VAL A C 1
ATOM 2207 O O . VAL A 1 275 ? 118.718 23.277 -157.300 1.00 29.80 275 VAL A O 1
ATOM 2210 N N . GLU A 1 276 ? 119.381 23.832 -155.312 1.00 24.73 276 GLU A N 1
ATOM 2211 C CA . GLU A 1 276 ? 120.056 24.158 -154.020 1.00 24.73 276 GLU A CA 1
ATOM 2212 C C . GLU A 1 276 ? 119.067 23.953 -152.811 1.00 24.73 276 GLU A C 1
ATOM 2214 O O . GLU A 1 276 ? 117.932 23.529 -153.029 1.00 24.73 276 GLU A O 1
ATOM 2219 N N . ASN A 1 277 ? 119.457 24.245 -151.553 1.00 28.53 277 ASN A N 1
ATOM 2220 C CA . ASN A 1 277 ? 118.732 23.947 -150.289 1.00 28.53 277 ASN A CA 1
ATOM 2221 C C . ASN A 1 277 ? 118.329 25.184 -149.427 1.00 28.53 277 ASN A C 1
ATOM 2223 O O . ASN A 1 277 ? 118.950 26.237 -149.545 1.00 28.53 277 ASN A O 1
ATOM 2227 N N . GLY A 1 278 ? 117.426 25.013 -148.432 1.00 25.86 278 GLY A N 1
ATOM 2228 C CA . GLY A 1 278 ? 117.527 25.723 -147.127 1.00 25.86 278 GLY A CA 1
ATOM 2229 C C . GLY A 1 278 ? 116.259 26.289 -146.433 1.00 25.86 278 GLY A C 1
ATOM 2230 O O . GLY A 1 278 ? 115.378 26.822 -147.095 1.00 25.86 278 GLY A O 1
ATOM 2231 N N . LEU A 1 279 ? 116.282 26.264 -145.080 1.00 26.20 279 LEU A N 1
ATOM 2232 C CA . LEU A 1 279 ? 115.459 26.988 -144.064 1.00 26.20 279 LEU A CA 1
ATOM 2233 C C . LEU A 1 279 ? 113.939 26.667 -143.972 1.00 26.20 279 LEU A C 1
ATOM 2235 O O . LEU A 1 279 ? 113.268 26.580 -144.990 1.00 26.20 279 LEU A O 1
ATOM 2239 N N . GLU A 1 280 ? 113.249 26.458 -142.833 1.00 24.11 280 GLU A N 1
ATOM 2240 C CA . GLU A 1 280 ? 113.478 26.494 -141.357 1.00 24.11 280 GLU A CA 1
ATOM 2241 C C . GLU A 1 280 ? 112.901 27.693 -140.543 1.00 24.11 280 GLU A C 1
ATOM 2243 O O . GLU A 1 280 ? 113.541 28.727 -140.380 1.00 24.11 280 GLU A O 1
ATOM 2248 N N . SER A 1 281 ? 111.765 27.449 -139.853 1.00 27.30 281 SER A N 1
ATOM 2249 C CA . SER A 1 281 ? 111.202 28.217 -138.703 1.00 27.30 281 SER A CA 1
ATOM 2250 C C . SER A 1 281 ? 110.702 29.668 -138.983 1.00 27.30 281 SER A C 1
ATOM 2252 O O . SER A 1 281 ? 110.752 30.100 -140.125 1.00 27.30 281 SER A O 1
ATOM 2254 N N . THR A 1 282 ? 110.117 30.476 -138.068 1.00 28.52 282 THR A N 1
ATOM 2255 C CA . THR A 1 282 ? 109.798 30.400 -136.610 1.00 28.52 282 THR A CA 1
ATOM 2256 C C . THR A 1 282 ? 108.590 31.322 -136.245 1.00 28.52 282 THR A C 1
ATOM 2258 O O . THR A 1 282 ? 108.327 32.264 -136.980 1.00 28.52 282 THR A O 1
ATOM 2261 N N . ILE A 1 283 ? 107.990 31.163 -135.038 1.00 26.98 283 ILE A N 1
ATOM 2262 C CA . ILE A 1 283 ? 107.238 32.191 -134.2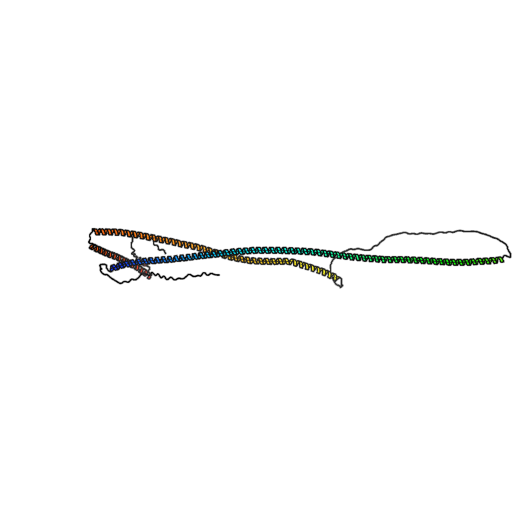29 1.00 26.98 283 ILE A CA 1
ATOM 2263 C C . ILE A 1 283 ? 105.873 32.710 -134.788 1.00 26.98 283 ILE A C 1
ATOM 2265 O O . ILE A 1 283 ? 105.698 32.846 -135.986 1.00 26.98 283 ILE A O 1
ATOM 2269 N N . GLY A 1 284 ? 104.840 33.067 -133.994 1.00 26.36 284 GLY A N 1
ATOM 2270 C CA . GLY A 1 284 ? 104.571 32.888 -132.548 1.00 26.36 284 GLY A CA 1
ATOM 2271 C C . GLY A 1 284 ? 103.896 34.096 -131.834 1.00 26.36 284 GLY A C 1
ATOM 2272 O O . GLY A 1 284 ? 104.151 35.234 -132.209 1.00 26.36 284 GLY A O 1
ATOM 2273 N N . LYS A 1 285 ? 103.162 33.840 -130.722 1.00 28.27 285 LYS A N 1
ATOM 2274 C CA . LYS A 1 285 ? 102.505 34.806 -129.771 1.00 28.27 285 LYS A CA 1
ATOM 2275 C C . LYS A 1 285 ? 101.243 35.542 -130.313 1.00 28.27 285 LYS A C 1
ATOM 2277 O O . LYS A 1 285 ? 101.126 35.716 -131.514 1.00 28.27 285 LYS A O 1
ATOM 2282 N N . GLY A 1 286 ? 100.271 36.015 -129.508 1.00 26.67 286 GLY A N 1
ATOM 2283 C CA . GLY A 1 286 ? 99.940 35.739 -128.090 1.00 26.67 286 GLY A CA 1
ATOM 2284 C C . GLY A 1 286 ? 99.124 36.844 -127.355 1.00 26.67 286 GLY A C 1
ATOM 2285 O O . GLY A 1 286 ? 99.268 38.013 -127.681 1.00 26.67 286 GLY A O 1
ATOM 2286 N N . GLN A 1 287 ? 98.415 36.456 -126.272 1.00 31.52 287 GLN A N 1
ATOM 2287 C CA . GLN A 1 287 ? 98.064 37.255 -125.058 1.00 31.52 287 GLN A CA 1
ATOM 2288 C C . GLN A 1 287 ? 96.849 38.241 -125.013 1.00 31.52 287 GLN A C 1
ATOM 2290 O O . GLN A 1 287 ? 96.481 38.835 -126.016 1.00 31.52 287 GLN A O 1
ATOM 2295 N N . MET A 1 288 ? 96.339 38.457 -123.773 1.00 27.52 288 MET A N 1
ATOM 2296 C CA . MET A 1 288 ? 95.400 39.507 -123.264 1.00 27.52 288 MET A CA 1
ATOM 2297 C C . MET A 1 288 ? 93.911 39.432 -123.725 1.00 27.52 288 MET A C 1
ATOM 2299 O O . MET A 1 288 ? 93.638 38.893 -124.788 1.00 27.52 288 MET A O 1
ATOM 2303 N N . ASP A 1 289 ? 92.870 39.877 -122.985 1.00 29.14 289 ASP A N 1
ATOM 2304 C CA . ASP A 1 289 ? 92.744 40.617 -121.697 1.00 29.14 289 ASP A CA 1
ATOM 2305 C C . ASP A 1 289 ? 91.459 40.187 -120.897 1.00 29.14 289 ASP A C 1
ATOM 2307 O O . ASP A 1 289 ? 90.552 39.630 -121.507 1.00 29.14 289 ASP A O 1
ATOM 2311 N N . LYS A 1 290 ? 91.425 40.154 -119.539 1.00 27.59 290 LYS A N 1
ATOM 2312 C CA . LYS A 1 290 ? 90.822 41.119 -118.547 1.00 27.59 290 LYS A CA 1
ATOM 2313 C C . LYS A 1 290 ? 89.272 41.354 -118.646 1.00 27.59 290 LYS A C 1
ATOM 2315 O O . LYS A 1 290 ? 88.737 41.274 -119.737 1.00 27.59 290 LYS A O 1
ATOM 2320 N N . VAL A 1 291 ? 88.461 41.662 -117.602 1.00 28.20 291 VAL A N 1
ATOM 2321 C CA . VAL A 1 291 ? 88.677 41.957 -116.153 1.00 28.20 291 VAL A CA 1
ATOM 2322 C C . VAL A 1 291 ? 87.404 41.761 -115.258 1.00 28.20 291 VAL A C 1
ATOM 2324 O O . VAL A 1 291 ? 86.280 41.831 -115.737 1.00 28.20 291 VAL A O 1
ATOM 2327 N N . GLU A 1 292 ? 87.653 41.510 -113.963 1.00 29.12 292 GLU A N 1
ATOM 2328 C CA . GLU A 1 292 ? 86.930 41.645 -112.657 1.00 29.12 292 GLU A CA 1
ATOM 2329 C C . GLU A 1 292 ? 85.393 41.815 -112.398 1.00 29.12 292 GLU A C 1
ATOM 2331 O O . GLU A 1 292 ? 84.637 42.529 -113.044 1.00 29.12 292 GLU A O 1
ATOM 2336 N N . THR A 1 293 ? 85.026 41.224 -111.242 1.00 29.06 293 THR A N 1
ATOM 2337 C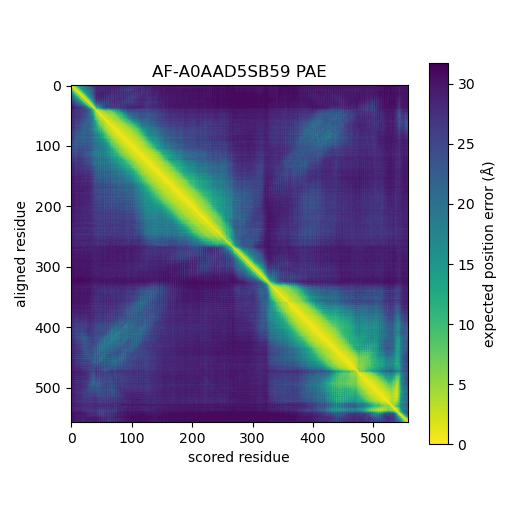 CA . THR A 1 293 ? 83.999 41.519 -110.193 1.00 29.06 293 THR A CA 1
ATOM 2338 C C . THR A 1 293 ? 83.986 42.969 -109.629 1.00 29.06 293 THR A C 1
ATOM 2340 O O . THR A 1 293 ? 85.021 43.615 -109.752 1.00 29.06 293 THR A O 1
ATOM 2343 N N . PRO A 1 294 ? 82.926 43.505 -108.941 1.00 37.59 294 PRO A N 1
ATOM 2344 C CA . PRO A 1 294 ? 82.399 43.088 -107.602 1.00 37.59 294 PRO A CA 1
ATOM 2345 C C . PRO A 1 294 ? 80.847 43.070 -107.468 1.00 37.59 294 PRO A C 1
ATOM 2347 O O . PRO A 1 294 ? 80.152 43.542 -108.354 1.00 37.59 294 PRO A O 1
ATOM 2350 N N . SER A 1 295 ? 80.164 42.483 -106.463 1.00 25.88 295 SER A N 1
ATOM 2351 C CA . SER A 1 295 ? 80.428 42.044 -105.064 1.00 25.88 295 SER A CA 1
ATOM 2352 C C . SER A 1 295 ? 80.032 43.045 -103.945 1.00 25.88 295 SER A C 1
ATOM 2354 O O . SER A 1 295 ? 80.171 44.250 -104.119 1.00 25.88 295 SER A O 1
ATOM 2356 N N . ARG A 1 296 ? 79.605 42.505 -102.776 1.00 28.61 296 ARG A N 1
ATOM 2357 C CA . ARG A 1 296 ? 79.083 43.139 -101.519 1.00 28.61 296 ARG A CA 1
ATOM 2358 C C . ARG A 1 296 ? 77.646 43.738 -101.529 1.00 28.61 296 ARG A C 1
ATOM 2360 O O . ARG A 1 296 ? 77.218 44.261 -102.541 1.00 28.61 296 ARG A O 1
ATOM 2367 N N . THR A 1 297 ? 76.875 43.789 -100.413 1.00 27.83 297 THR A N 1
ATOM 2368 C CA . THR A 1 297 ? 76.778 42.902 -99.207 1.00 27.83 297 THR A CA 1
ATOM 2369 C C . THR A 1 297 ? 75.610 43.263 -98.244 1.00 27.83 297 THR A C 1
ATOM 2371 O O . THR A 1 297 ? 75.538 44.405 -97.809 1.00 27.83 297 THR A O 1
ATOM 2374 N N . MET A 1 298 ? 74.829 42.257 -97.786 1.00 25.47 298 MET A N 1
ATOM 2375 C CA . MET A 1 298 ? 73.934 42.208 -96.579 1.00 25.47 298 MET A CA 1
ATOM 2376 C C . MET A 1 298 ? 72.827 43.297 -96.414 1.00 25.47 298 MET A C 1
ATOM 2378 O O . MET A 1 298 ? 72.849 44.311 -97.088 1.00 25.47 298 MET A O 1
ATOM 2382 N N . ARG A 1 299 ? 71.774 43.176 -95.573 1.00 29.78 299 ARG A N 1
ATOM 2383 C CA . ARG A 1 299 ? 71.458 42.409 -94.325 1.00 29.78 299 ARG A CA 1
ATOM 2384 C C . ARG A 1 299 ? 70.044 41.761 -94.437 1.00 29.78 299 ARG A C 1
ATOM 2386 O O . ARG A 1 299 ? 69.232 42.273 -95.190 1.00 29.78 299 ARG A O 1
ATOM 2393 N N . LYS A 1 300 ? 69.720 40.562 -93.896 1.00 27.58 300 LYS A N 1
ATOM 2394 C CA . LYS A 1 300 ? 69.549 40.126 -92.469 1.00 27.58 300 LYS A CA 1
ATOM 2395 C C . LYS A 1 300 ? 68.513 40.995 -91.717 1.00 27.58 300 LYS A C 1
ATOM 2397 O O . LYS A 1 300 ? 68.667 42.204 -91.777 1.00 27.58 300 LYS A O 1
ATOM 2402 N N . ARG A 1 301 ? 67.512 40.518 -90.946 1.00 27.42 301 ARG A N 1
ATOM 2403 C CA . ARG A 1 301 ? 67.039 39.215 -90.356 1.00 27.42 301 ARG A CA 1
ATOM 2404 C C . ARG A 1 301 ? 65.528 39.408 -89.973 1.00 27.42 301 ARG A C 1
ATOM 2406 O O . ARG A 1 301 ? 65.138 40.564 -89.906 1.00 27.42 301 ARG A O 1
ATOM 2413 N N . LEU A 1 302 ? 64.657 38.463 -89.560 1.00 27.02 302 LEU A N 1
ATOM 2414 C CA . LEU A 1 302 ? 64.399 37.000 -89.709 1.00 27.02 302 LEU A CA 1
ATOM 2415 C C . LEU A 1 302 ? 63.064 36.665 -88.956 1.00 27.02 302 LEU A C 1
ATOM 2417 O O . LEU A 1 302 ? 62.764 37.389 -88.017 1.00 27.02 302 LEU A O 1
ATOM 2421 N N . ILE A 1 303 ? 62.410 35.509 -89.231 1.00 26.23 303 ILE A N 1
ATOM 2422 C CA . ILE A 1 303 ? 61.476 34.753 -88.321 1.00 26.23 303 ILE A CA 1
ATOM 2423 C C . ILE A 1 303 ? 60.091 35.425 -88.035 1.00 26.23 303 ILE A C 1
ATOM 2425 O O . ILE A 1 303 ? 60.030 36.590 -87.683 1.00 26.23 303 ILE A O 1
ATOM 2429 N N . SER A 1 304 ? 58.921 34.822 -88.340 1.00 27.38 304 SER A N 1
ATOM 2430 C CA . SER A 1 304 ? 58.242 33.631 -87.746 1.00 27.38 304 SER A CA 1
ATOM 2431 C C . SER A 1 304 ? 57.790 33.881 -86.283 1.00 27.38 304 SER A C 1
ATOM 2433 O O . SER A 1 304 ? 58.549 34.416 -85.492 1.00 27.38 304 SER A O 1
ATOM 2435 N N . THR A 1 305 ? 56.589 33.525 -85.802 1.00 30.27 305 THR A N 1
ATOM 2436 C CA . THR A 1 305 ? 56.076 32.148 -85.579 1.00 30.27 305 THR A CA 1
ATOM 2437 C C . THR A 1 305 ? 54.565 32.174 -85.222 1.00 30.27 305 THR A C 1
ATOM 2439 O O . THR A 1 305 ? 53.930 33.222 -85.278 1.00 30.27 305 THR A O 1
ATOM 2442 N N . ARG A 1 306 ? 53.969 31.016 -84.906 1.00 31.34 306 ARG A N 1
ATOM 2443 C CA . ARG A 1 306 ? 52.524 30.730 -84.846 1.00 31.34 306 ARG A CA 1
ATOM 2444 C C . ARG A 1 306 ? 51.972 30.632 -83.405 1.00 31.34 306 ARG A C 1
ATOM 2446 O O . ARG A 1 306 ? 52.503 29.861 -82.619 1.00 31.34 306 ARG A O 1
ATOM 2453 N N . ASP A 1 307 ? 50.911 31.398 -83.134 1.00 31.05 307 ASP A N 1
ATOM 2454 C CA . ASP A 1 307 ? 49.685 31.098 -82.348 1.00 31.05 307 ASP A CA 1
ATOM 2455 C C . ASP A 1 307 ? 49.715 30.112 -81.140 1.00 31.05 307 ASP A C 1
ATOM 2457 O O . ASP A 1 307 ? 50.050 28.938 -81.308 1.00 31.05 307 ASP A O 1
ATOM 2461 N N . SER A 1 308 ? 49.266 30.556 -79.945 1.00 27.39 308 SER A N 1
ATOM 2462 C CA . SER A 1 308 ? 48.351 29.824 -79.015 1.00 27.39 308 SER A CA 1
ATOM 2463 C C . SER A 1 308 ? 48.209 30.469 -77.606 1.00 27.39 308 SER A C 1
ATOM 2465 O O . SER A 1 308 ? 49.104 31.189 -77.169 1.00 27.39 308 SER A O 1
ATOM 2467 N N . ARG A 1 309 ? 47.132 30.084 -76.872 1.00 27.20 309 ARG A N 1
ATOM 2468 C CA . ARG A 1 309 ? 46.705 30.410 -75.467 1.00 27.20 309 ARG A CA 1
ATOM 2469 C C . ARG A 1 309 ? 45.741 31.617 -75.324 1.00 27.20 309 ARG A C 1
ATOM 2471 O O . ARG A 1 309 ? 46.018 32.674 -75.866 1.00 27.20 309 ARG A O 1
ATOM 2478 N N . ILE A 1 310 ? 44.499 31.441 -74.820 1.00 27.33 310 ILE A N 1
ATOM 2479 C CA . ILE A 1 310 ? 44.038 31.244 -73.406 1.00 27.33 310 ILE A CA 1
ATOM 2480 C C . ILE A 1 310 ? 44.226 32.566 -72.611 1.00 27.33 310 ILE A C 1
ATOM 2482 O O . ILE A 1 310 ? 45.342 33.067 -72.577 1.00 27.33 310 ILE A O 1
ATOM 2486 N N . ASP A 1 311 ? 43.202 33.226 -72.030 1.00 26.69 311 ASP A N 1
ATOM 2487 C CA . ASP A 1 311 ? 42.300 32.677 -70.992 1.00 26.69 311 ASP A CA 1
ATOM 2488 C C . ASP A 1 311 ? 40.929 33.396 -70.743 1.00 26.69 311 ASP A C 1
ATOM 2490 O O . ASP A 1 311 ? 40.647 34.485 -71.235 1.00 26.69 311 ASP A O 1
ATOM 2494 N N . PHE A 1 312 ? 40.115 32.730 -69.913 1.00 26.28 312 PHE A N 1
ATOM 2495 C CA . PHE A 1 312 ? 38.931 33.069 -69.091 1.00 26.28 312 PHE A CA 1
ATOM 2496 C C . PHE A 1 312 ? 38.448 34.531 -68.860 1.00 26.28 312 PHE A C 1
ATOM 2498 O O . PHE A 1 312 ? 39.185 35.377 -68.349 1.00 26.28 312 PHE A O 1
ATOM 2505 N N . ARG A 1 313 ? 37.117 34.759 -68.964 1.00 30.77 313 ARG A N 1
ATOM 2506 C CA . ARG A 1 313 ? 36.350 35.632 -68.030 1.00 30.77 313 ARG A CA 1
ATOM 2507 C C . ARG A 1 313 ? 34.830 35.367 -68.017 1.00 30.77 313 ARG A C 1
ATOM 2509 O O . ARG A 1 313 ? 34.275 34.877 -68.993 1.00 30.77 313 ARG A O 1
ATOM 2516 N N . SER A 1 314 ? 34.160 35.687 -66.902 1.00 29.36 314 SER A N 1
ATOM 2517 C CA . SER A 1 314 ? 32.726 35.430 -66.653 1.00 29.36 314 SER A CA 1
ATOM 2518 C C . SER A 1 314 ? 31.821 36.658 -66.862 1.00 29.36 314 SER A C 1
ATOM 2520 O O . SER A 1 314 ? 32.292 37.794 -66.901 1.00 29.36 314 SER A O 1
ATOM 2522 N N . SER A 1 315 ? 30.500 36.444 -66.946 1.00 30.66 315 SER A N 1
ATOM 2523 C CA . SER A 1 315 ? 29.457 37.480 -66.796 1.00 30.66 315 SER A CA 1
ATOM 2524 C C . SER A 1 315 ? 28.119 36.858 -66.362 1.00 30.66 315 SER A C 1
ATOM 2526 O O . SER A 1 315 ? 27.888 35.672 -66.597 1.00 30.66 315 SER A O 1
ATOM 2528 N N . GLN A 1 316 ? 27.252 37.630 -65.693 1.00 28.23 316 GLN A N 1
ATOM 2529 C CA . GLN A 1 316 ? 25.987 37.151 -65.114 1.00 28.23 316 GLN A CA 1
ATOM 2530 C C . GLN A 1 316 ? 24.731 37.659 -65.851 1.00 28.23 316 GLN A C 1
ATOM 2532 O O . GLN A 1 316 ? 24.686 38.795 -66.300 1.00 28.23 316 GLN A O 1
ATOM 2537 N N . SER A 1 317 ? 23.678 36.833 -65.795 1.00 29.92 317 SER A N 1
ATOM 2538 C CA . SER A 1 317 ? 22.264 37.188 -65.543 1.00 29.92 317 SER A CA 1
ATOM 2539 C C . SER A 1 317 ? 21.484 38.188 -66.424 1.00 29.92 317 SER A C 1
ATOM 2541 O O . SER A 1 317 ? 21.809 39.364 -66.453 1.00 29.92 317 SER A O 1
ATOM 2543 N N . LYS A 1 318 ? 20.276 37.736 -66.831 1.00 32.19 318 LYS A N 1
ATOM 2544 C CA . LYS A 1 318 ? 18.986 38.485 -66.896 1.00 32.19 318 LYS A CA 1
ATOM 2545 C C . LYS A 1 318 ? 18.902 39.675 -67.899 1.00 32.19 318 LYS A C 1
ATOM 2547 O O . LYS A 1 318 ? 19.702 40.587 -67.847 1.00 32.19 318 LYS A O 1
ATOM 2552 N N . SER A 1 319 ? 17.883 39.807 -68.762 1.00 29.66 319 SER A N 1
ATOM 2553 C CA . SER A 1 319 ? 16.589 39.099 -68.841 1.00 29.66 319 SER A CA 1
ATOM 2554 C C . SER A 1 319 ? 15.755 39.439 -70.095 1.00 29.66 319 SER A C 1
ATOM 2556 O O . SER A 1 319 ? 15.854 40.552 -70.596 1.00 29.66 319 SER A O 1
ATOM 2558 N N . ARG A 1 320 ? 14.758 38.575 -70.364 1.00 32.28 320 ARG A N 1
ATOM 2559 C CA . ARG A 1 320 ? 13.418 38.866 -70.940 1.00 32.28 320 ARG A CA 1
ATOM 2560 C C . ARG A 1 320 ? 13.276 39.099 -72.461 1.00 32.28 320 ARG A C 1
ATOM 2562 O O . ARG A 1 320 ? 14.180 39.555 -73.139 1.00 32.28 320 ARG A O 1
ATOM 2569 N N . ILE A 1 321 ? 12.032 38.852 -72.895 1.00 30.75 321 ILE A N 1
ATOM 2570 C CA . ILE A 1 321 ? 11.409 39.058 -74.218 1.00 30.75 321 ILE A CA 1
ATOM 2571 C C . ILE A 1 321 ? 11.679 37.951 -75.262 1.00 30.75 321 ILE A C 1
ATOM 2573 O O . ILE A 1 321 ? 12.796 37.522 -75.516 1.00 30.75 321 ILE A O 1
ATOM 2577 N N . SER A 1 322 ? 10.567 37.475 -75.824 1.00 33.31 322 SER A N 1
ATOM 2578 C CA . SER A 1 322 ? 10.360 36.444 -76.854 1.00 33.31 322 SER A CA 1
ATOM 2579 C C . SER A 1 322 ? 9.750 37.106 -78.117 1.00 33.31 322 SER A C 1
ATOM 2581 O O . SER A 1 322 ? 9.446 38.297 -78.027 1.00 33.31 322 SER A O 1
ATOM 2583 N N . PRO A 1 323 ? 9.454 36.413 -79.246 1.00 60.97 323 PRO A N 1
ATOM 2584 C CA . PRO A 1 323 ? 9.589 34.976 -79.539 1.00 60.97 323 PRO A CA 1
ATOM 2585 C C . PRO A 1 323 ? 10.284 34.629 -80.882 1.00 60.97 323 PRO A C 1
ATOM 2587 O O . PRO A 1 323 ? 10.373 35.447 -81.790 1.00 60.97 323 PRO A O 1
ATOM 2590 N N . SER A 1 324 ? 10.683 33.363 -81.057 1.00 29.80 324 SER A N 1
ATOM 2591 C CA . SER A 1 324 ? 10.663 32.643 -82.353 1.00 29.80 324 SER A CA 1
ATOM 2592 C C . SER A 1 324 ? 11.007 31.153 -82.166 1.00 29.80 324 SER A C 1
ATOM 2594 O O . SER A 1 324 ? 11.504 30.743 -81.117 1.00 29.80 324 SER A O 1
ATOM 2596 N N . LEU A 1 325 ? 10.675 30.323 -83.161 1.00 36.91 325 LEU A N 1
ATOM 2597 C CA . LEU A 1 325 ? 10.887 28.869 -83.149 1.00 36.91 325 LEU A CA 1
ATOM 2598 C C . LEU A 1 325 ? 12.337 28.486 -83.487 1.00 36.91 325 LEU A C 1
ATOM 2600 O O . LEU A 1 325 ? 12.844 28.883 -84.532 1.00 36.91 325 LEU A O 1
ATOM 2604 N N . THR A 1 326 ? 12.936 27.586 -82.697 1.00 36.19 326 THR A N 1
ATOM 2605 C CA . THR A 1 326 ? 13.683 26.409 -83.208 1.00 36.19 326 THR A CA 1
ATOM 2606 C C . THR A 1 326 ? 14.040 25.413 -82.089 1.00 36.19 326 THR A C 1
ATOM 2608 O O . THR A 1 326 ? 14.518 25.780 -81.019 1.00 36.19 326 THR A O 1
ATOM 2611 N N . HIS A 1 327 ? 13.809 24.122 -82.339 1.00 41.78 327 HIS A N 1
ATOM 2612 C CA . HIS A 1 327 ? 14.430 22.994 -81.616 1.00 41.78 327 HIS A CA 1
ATOM 2613 C C . HIS A 1 327 ? 15.859 22.745 -82.178 1.00 41.78 327 HIS A C 1
ATOM 2615 O O . HIS A 1 327 ? 16.153 23.287 -83.245 1.00 41.78 327 HIS A O 1
ATOM 2621 N N . PRO A 1 328 ? 16.766 21.958 -81.537 1.00 46.50 328 PRO A N 1
ATOM 2622 C CA . PRO A 1 328 ? 16.510 20.980 -80.472 1.00 46.50 328 PRO A CA 1
ATOM 2623 C C . PRO A 1 328 ? 17.461 21.035 -79.248 1.00 46.50 328 PRO A C 1
ATOM 2625 O O . PRO A 1 328 ? 17.616 20.027 -78.568 1.00 46.50 328 PRO A O 1
ATOM 2628 N N . LYS A 1 329 ? 18.122 22.163 -78.934 1.00 46.06 329 LYS A N 1
ATOM 2629 C CA . LYS A 1 329 ? 19.064 22.228 -77.782 1.00 46.06 329 LYS A CA 1
ATOM 2630 C C . LYS A 1 329 ? 18.418 22.591 -76.433 1.00 46.06 329 LYS A C 1
ATOM 2632 O O . LYS A 1 329 ? 18.760 22.008 -75.412 1.00 46.06 329 LYS A O 1
ATOM 2637 N N . ASN A 1 330 ? 17.437 23.495 -76.433 1.00 48.84 330 ASN A N 1
ATOM 2638 C CA . ASN A 1 330 ? 16.828 24.057 -75.213 1.00 48.84 330 ASN A CA 1
ATOM 2639 C C . ASN A 1 330 ? 16.058 23.005 -74.372 1.00 48.84 330 ASN A C 1
ATOM 2641 O O . ASN A 1 330 ? 16.017 23.078 -73.147 1.00 48.84 330 ASN A O 1
ATOM 2645 N N . GLN A 1 331 ? 15.496 21.968 -75.008 1.00 46.72 331 GLN A N 1
ATOM 2646 C CA . GLN A 1 331 ? 14.773 20.900 -74.300 1.00 46.72 331 GLN A CA 1
ATOM 2647 C C . GLN A 1 331 ? 15.673 20.051 -73.392 1.00 46.72 331 GLN A C 1
ATOM 2649 O O . GLN A 1 331 ? 15.208 19.592 -72.353 1.00 46.72 331 GLN A O 1
ATOM 2654 N N . GLN A 1 332 ? 16.948 19.853 -73.743 1.00 52.50 332 GLN A N 1
ATOM 2655 C CA . GLN A 1 332 ? 17.864 19.059 -72.917 1.00 52.50 332 GLN A CA 1
ATOM 2656 C C . GLN A 1 332 ? 18.211 19.798 -71.616 1.00 52.50 332 GLN A C 1
ATOM 2658 O O . GLN A 1 332 ? 18.102 19.206 -70.545 1.00 52.50 332 GLN A O 1
ATOM 2663 N N . GLU A 1 333 ? 18.490 21.106 -71.677 1.00 60.25 333 GLU A N 1
ATOM 2664 C CA . GLU A 1 333 ? 18.682 21.938 -70.476 1.00 60.25 333 GLU A CA 1
ATOM 2665 C C . GLU A 1 333 ? 17.406 22.052 -69.626 1.00 60.25 333 GLU A C 1
ATOM 2667 O O . GLU A 1 333 ? 17.480 22.015 -68.396 1.00 60.25 333 GLU A O 1
ATOM 2672 N N . GLN A 1 334 ? 16.221 22.140 -70.242 1.00 57.44 334 GLN A N 1
ATOM 2673 C CA . GLN A 1 334 ? 14.954 22.149 -69.498 1.00 57.44 334 GLN A CA 1
ATOM 2674 C C . GLN A 1 334 ? 14.691 20.814 -68.788 1.00 57.44 334 GLN A C 1
ATOM 2676 O O . GLN A 1 334 ? 14.340 20.815 -67.612 1.00 57.44 334 GLN A O 1
ATOM 2681 N N . VAL A 1 335 ? 14.928 19.673 -69.443 1.00 67.81 335 VAL A N 1
ATOM 2682 C CA . VAL A 1 335 ? 14.812 18.352 -68.799 1.00 67.81 335 VAL A CA 1
ATOM 2683 C C . VAL A 1 335 ? 15.857 18.177 -67.693 1.00 67.81 335 VAL A C 1
ATOM 2685 O O . VAL A 1 335 ? 15.529 17.649 -66.634 1.00 67.81 335 VAL A O 1
ATOM 2688 N N . GLU A 1 336 ? 17.094 18.642 -67.878 1.00 70.69 336 GLU A N 1
ATOM 2689 C CA . GLU A 1 336 ? 18.137 18.525 -66.851 1.00 70.69 336 GLU A CA 1
ATOM 2690 C C . GLU A 1 336 ? 17.873 19.433 -65.637 1.00 70.69 336 GLU A C 1
ATOM 2692 O O . GLU A 1 336 ? 18.066 19.017 -64.493 1.00 70.69 336 GLU A O 1
ATOM 2697 N N . THR A 1 337 ? 17.381 20.657 -65.854 1.00 71.06 337 THR A N 1
ATOM 2698 C CA . THR A 1 337 ? 17.008 21.577 -64.764 1.00 71.06 337 THR A CA 1
ATOM 2699 C C . THR A 1 337 ? 15.730 21.153 -64.043 1.00 71.06 337 THR A C 1
ATOM 2701 O O . THR A 1 337 ? 15.658 21.316 -62.824 1.00 71.06 337 THR A O 1
ATOM 2704 N N . LEU A 1 338 ? 14.762 20.551 -64.744 1.00 71.56 338 LEU A N 1
ATOM 2705 C CA . LEU A 1 338 ? 13.600 19.913 -64.120 1.00 71.56 338 LEU A CA 1
ATOM 2706 C C . LEU A 1 338 ? 14.021 18.702 -63.281 1.00 71.56 338 LEU A C 1
ATOM 2708 O O . LEU A 1 338 ? 13.691 18.677 -62.100 1.00 71.56 338 LEU A O 1
ATOM 2712 N N . LYS A 1 339 ? 14.843 17.784 -63.810 1.00 74.00 339 LYS A N 1
ATOM 2713 C CA . LYS A 1 339 ? 15.381 16.644 -63.042 1.00 74.00 339 LYS A CA 1
ATOM 2714 C C . LYS A 1 339 ? 16.161 17.084 -61.803 1.00 74.00 339 LYS A C 1
ATOM 2716 O O . LYS A 1 339 ? 15.931 16.573 -60.718 1.00 74.00 339 LYS A O 1
ATOM 2721 N N . LYS A 1 340 ? 17.021 18.103 -61.916 1.00 80.00 340 LYS A N 1
ATOM 2722 C CA . LYS A 1 340 ? 17.751 18.680 -60.767 1.00 80.00 340 LYS A CA 1
ATOM 2723 C C . LYS A 1 340 ? 16.856 19.418 -59.764 1.00 80.00 340 LYS A C 1
ATOM 2725 O O . LYS A 1 340 ? 17.327 19.749 -58.675 1.00 80.00 340 LYS A O 1
ATOM 2730 N N . LYS A 1 341 ? 15.599 19.714 -60.109 1.00 76.38 341 LYS A N 1
ATOM 2731 C CA . LYS A 1 341 ? 14.584 20.250 -59.191 1.00 76.38 341 LYS A CA 1
ATOM 2732 C C . LYS A 1 341 ? 13.769 19.120 -58.557 1.00 76.38 341 LYS A C 1
ATOM 2734 O O . LYS A 1 341 ? 13.581 19.137 -57.349 1.00 76.38 341 LYS A O 1
ATOM 2739 N N . GLU A 1 342 ? 13.365 18.138 -59.354 1.00 74.25 342 GLU A N 1
ATOM 2740 C CA . GLU A 1 342 ? 12.705 16.891 -58.953 1.00 74.25 342 GLU A CA 1
ATOM 2741 C C . GLU A 1 342 ? 13.543 16.133 -57.912 1.00 74.25 342 GLU A C 1
ATOM 2743 O O . GLU A 1 342 ? 13.091 15.963 -56.788 1.00 74.25 342 GLU A O 1
ATOM 2748 N N . GLU A 1 343 ? 14.820 15.863 -58.200 1.00 80.25 343 GLU A N 1
ATOM 2749 C CA . GLU A 1 343 ? 15.781 15.213 -57.291 1.00 80.25 343 GLU A CA 1
ATOM 2750 C C . GLU A 1 343 ? 15.991 15.994 -55.972 1.00 80.25 343 GLU A C 1
ATOM 2752 O O . GLU A 1 343 ? 16.297 15.417 -54.928 1.00 80.25 343 GLU A O 1
ATOM 2757 N N . ARG A 1 344 ? 15.823 17.327 -55.986 1.00 79.31 344 ARG A N 1
ATOM 2758 C CA . ARG A 1 344 ? 15.855 18.156 -54.765 1.00 79.31 344 ARG A CA 1
ATOM 2759 C C . ARG A 1 344 ? 14.550 18.061 -53.985 1.00 79.31 344 ARG A C 1
ATOM 2761 O O . ARG A 1 344 ? 14.598 17.996 -52.762 1.00 79.31 344 ARG A O 1
ATOM 2768 N N . SER A 1 345 ? 13.410 18.051 -54.671 1.00 72.62 345 SER A N 1
ATOM 2769 C CA . SER A 1 345 ? 12.099 17.881 -54.047 1.00 72.62 345 SER A CA 1
ATOM 2770 C C . SER A 1 345 ? 11.911 16.472 -53.481 1.00 72.62 345 SER A C 1
ATOM 2772 O O . SER A 1 345 ? 11.360 16.357 -52.393 1.00 72.62 345 SER A O 1
ATOM 2774 N N . GLU A 1 346 ? 12.436 15.426 -54.125 1.00 82.25 346 GLU A N 1
ATOM 2775 C CA . GLU A 1 346 ? 12.507 14.076 -53.551 1.00 82.25 346 GLU A CA 1
ATOM 2776 C C . GLU A 1 346 ? 13.337 14.060 -52.267 1.00 82.25 346 GLU A C 1
ATOM 2778 O O . GLU A 1 346 ? 12.857 13.568 -51.251 1.00 82.25 346 GLU A O 1
ATOM 2783 N N . LYS A 1 347 ? 14.537 14.658 -52.272 1.00 83.44 347 LYS A N 1
ATOM 2784 C CA . LYS A 1 347 ? 15.393 14.733 -51.074 1.00 83.44 347 LYS A CA 1
ATOM 2785 C C . LYS A 1 347 ? 14.712 15.489 -49.933 1.00 83.44 347 LYS A C 1
ATOM 2787 O O . LYS A 1 347 ? 14.620 14.965 -48.830 1.00 83.44 347 LYS A O 1
ATOM 2792 N N . GLN A 1 348 ? 14.114 16.646 -50.219 1.00 82.31 348 GLN A N 1
ATOM 2793 C CA . GLN A 1 348 ? 13.303 17.376 -49.239 1.00 82.31 348 GLN A CA 1
ATOM 2794 C C . GLN A 1 348 ? 12.112 16.547 -48.731 1.00 82.31 348 GLN A C 1
ATOM 2796 O O . GLN A 1 348 ? 11.805 16.594 -47.544 1.00 82.31 348 GLN A O 1
ATOM 2801 N N . MET A 1 349 ? 11.463 15.755 -49.590 1.00 79.81 349 MET A N 1
ATOM 2802 C CA . MET A 1 349 ? 10.370 14.864 -49.195 1.00 79.81 349 MET A CA 1
ATOM 2803 C C . MET A 1 349 ? 10.864 13.719 -48.298 1.00 79.81 349 MET A C 1
ATOM 2805 O O . MET A 1 349 ? 10.224 13.426 -47.291 1.00 79.81 349 MET A O 1
ATOM 2809 N N . THR A 1 350 ? 12.012 13.099 -48.599 1.00 82.12 350 THR A N 1
ATOM 2810 C CA . THR A 1 350 ? 12.609 12.062 -47.739 1.00 82.12 350 THR A CA 1
ATOM 2811 C C . THR A 1 350 ? 13.091 12.624 -46.407 1.00 82.12 350 THR A C 1
ATOM 2813 O O . THR A 1 350 ? 12.881 11.984 -45.377 1.00 82.12 350 THR A O 1
ATOM 2816 N N . ASP A 1 351 ? 13.660 13.831 -46.402 1.00 83.88 351 ASP A N 1
ATOM 2817 C CA . ASP A 1 351 ? 14.098 14.520 -45.188 1.00 83.88 351 ASP A CA 1
ATOM 2818 C C . ASP A 1 351 ? 12.886 14.810 -44.286 1.00 83.88 351 ASP A C 1
ATOM 2820 O O . ASP A 1 351 ? 12.869 14.384 -43.129 1.00 83.88 351 ASP A O 1
ATOM 2824 N N . ILE A 1 352 ? 11.821 15.409 -44.840 1.00 84.19 352 ILE A N 1
ATOM 2825 C CA . ILE A 1 352 ? 10.553 15.679 -44.137 1.00 84.19 352 ILE A CA 1
ATOM 2826 C C . ILE A 1 352 ? 9.910 14.386 -43.618 1.00 84.19 352 ILE A C 1
ATOM 2828 O O . ILE A 1 352 ? 9.454 14.354 -42.476 1.00 84.19 352 ILE A O 1
ATOM 2832 N N . LEU A 1 353 ? 9.884 13.306 -44.406 1.00 82.44 353 LEU A N 1
ATOM 2833 C CA . LEU A 1 353 ? 9.356 12.010 -43.960 1.00 82.44 353 LEU A CA 1
ATOM 2834 C C . LEU A 1 353 ? 10.191 11.413 -42.816 1.00 82.44 353 LEU A C 1
ATOM 2836 O O . LEU A 1 353 ? 9.624 10.858 -41.873 1.00 82.44 353 LEU A O 1
ATOM 2840 N N . SER A 1 354 ? 11.520 11.552 -42.863 1.00 83.50 354 SER A N 1
ATOM 2841 C CA . SER A 1 354 ? 12.410 11.089 -41.792 1.00 83.50 354 SER A CA 1
ATOM 2842 C C . SER A 1 354 ? 12.220 11.888 -40.498 1.00 83.50 354 SER A C 1
ATOM 2844 O O . SER A 1 354 ? 12.164 11.307 -39.414 1.00 83.50 354 SER A O 1
ATOM 2846 N N . GLU A 1 355 ? 12.041 13.207 -40.602 1.00 82.56 355 GLU A N 1
ATOM 2847 C CA . GLU A 1 355 ? 11.860 14.103 -39.462 1.00 82.56 355 GLU A CA 1
ATOM 2848 C C . GLU A 1 355 ? 10.465 13.966 -38.842 1.00 82.56 355 GLU A C 1
ATOM 2850 O O . GLU A 1 355 ? 10.344 13.882 -37.622 1.00 82.56 355 GLU A O 1
ATOM 2855 N N . ASN A 1 356 ? 9.422 13.823 -39.662 1.00 80.38 356 ASN A N 1
ATOM 2856 C CA . ASN A 1 356 ? 8.066 13.524 -39.203 1.00 80.38 356 ASN A CA 1
ATOM 2857 C C . ASN A 1 356 ? 8.028 12.178 -38.451 1.00 80.38 356 ASN A C 1
ATOM 2859 O O . ASN A 1 356 ? 7.536 12.109 -37.323 1.00 80.38 356 ASN A O 1
ATOM 2863 N N . LYS A 1 357 ? 8.681 11.137 -38.991 1.00 84.81 357 LYS A N 1
ATOM 2864 C CA . LYS A 1 357 ? 8.840 9.850 -38.294 1.00 84.81 357 LYS A CA 1
ATOM 2865 C C . LYS A 1 357 ? 9.602 9.990 -36.967 1.00 84.81 357 LYS A C 1
ATOM 2867 O O . LYS A 1 357 ? 9.167 9.418 -35.972 1.00 84.81 357 LYS A O 1
ATOM 2872 N N . ARG A 1 358 ? 10.682 10.784 -36.925 1.00 86.81 358 ARG A N 1
ATOM 2873 C CA . ARG A 1 358 ? 11.466 11.073 -35.704 1.00 86.81 358 ARG A CA 1
ATOM 2874 C C . ARG A 1 358 ? 10.658 11.823 -34.636 1.00 86.81 358 ARG A C 1
ATOM 2876 O O . ARG A 1 358 ? 10.920 11.654 -33.451 1.00 86.81 358 ARG A O 1
ATOM 2883 N N . LEU A 1 359 ? 9.701 12.661 -35.037 1.00 87.00 359 LEU A N 1
ATOM 2884 C CA . LEU A 1 359 ? 8.845 13.436 -34.130 1.00 87.00 359 LEU A CA 1
ATOM 2885 C C . LEU A 1 359 ? 7.591 12.667 -33.672 1.00 87.00 359 LEU A C 1
ATOM 2887 O O . LEU A 1 359 ? 7.029 12.990 -32.626 1.00 87.00 359 LEU A O 1
ATOM 2891 N N . SER A 1 360 ? 7.179 11.626 -34.403 1.00 89.75 360 SER A N 1
ATOM 2892 C CA . SER A 1 360 ? 5.997 10.819 -34.074 1.00 89.75 360 SER A CA 1
ATOM 2893 C C . SER A 1 360 ? 6.142 10.012 -32.776 1.00 89.75 360 SER A C 1
ATOM 2895 O O . SER A 1 360 ? 5.174 9.920 -32.023 1.00 89.75 360 SER A O 1
ATOM 2897 N N . GLU A 1 361 ? 7.312 9.428 -32.490 1.00 85.81 361 GLU A N 1
ATOM 2898 C CA . GLU A 1 361 ? 7.542 8.662 -31.248 1.00 85.81 361 GLU A CA 1
ATOM 2899 C C . GLU A 1 361 ? 7.483 9.550 -29.986 1.00 85.81 361 GLU A C 1
ATOM 2901 O O . GLU A 1 361 ? 6.685 9.242 -29.096 1.00 85.81 361 GLU A O 1
ATOM 2906 N N . PRO A 1 362 ? 8.211 10.688 -29.899 1.00 91.94 362 PRO A N 1
ATOM 2907 C CA . PRO A 1 362 ? 8.075 11.626 -28.782 1.00 91.94 362 PRO A CA 1
ATOM 2908 C C . PRO A 1 362 ? 6.642 12.130 -28.579 1.00 91.94 362 PRO A C 1
ATOM 2910 O O . PRO A 1 362 ? 6.185 12.233 -27.442 1.00 91.94 362 PRO A O 1
ATOM 2913 N N . LEU A 1 363 ? 5.909 12.399 -29.668 1.00 89.81 363 LEU A N 1
ATOM 2914 C CA . LEU A 1 363 ? 4.515 12.839 -29.597 1.00 89.81 363 LEU A CA 1
ATOM 2915 C C . LEU A 1 363 ? 3.594 11.745 -29.033 1.00 89.81 363 LEU A C 1
ATOM 2917 O O . LEU A 1 363 ? 2.759 12.036 -28.179 1.00 89.81 363 LEU A O 1
ATOM 2921 N N . GLN A 1 364 ? 3.759 10.487 -29.456 1.00 91.69 364 GLN A N 1
ATOM 2922 C CA . GLN A 1 364 ? 3.004 9.361 -28.893 1.00 91.69 364 GLN A CA 1
ATOM 2923 C C . GLN A 1 364 ? 3.342 9.121 -27.416 1.00 91.69 364 GLN A C 1
ATOM 2925 O O . GLN A 1 364 ? 2.431 8.887 -26.623 1.00 91.69 364 GLN A O 1
ATOM 2930 N N . SER A 1 365 ? 4.615 9.247 -27.026 1.00 91.44 365 SER A N 1
ATOM 2931 C CA . SER A 1 365 ? 5.038 9.139 -25.624 1.00 91.44 365 SER A CA 1
ATOM 2932 C C . SER A 1 365 ? 4.394 10.223 -24.753 1.00 91.44 365 SER A C 1
ATOM 2934 O O . SER A 1 365 ? 3.803 9.907 -23.723 1.00 91.44 365 SER A O 1
ATOM 2936 N N . ALA A 1 366 ? 4.429 11.487 -25.190 1.00 89.88 366 ALA A N 1
ATOM 2937 C CA . ALA A 1 366 ? 3.822 12.605 -24.464 1.00 89.88 366 ALA A CA 1
ATOM 2938 C C . ALA A 1 366 ? 2.287 12.488 -24.366 1.00 89.88 366 ALA A C 1
ATOM 2940 O O . ALA A 1 366 ? 1.699 12.833 -23.341 1.00 89.88 366 ALA A O 1
ATOM 2941 N N . LEU A 1 367 ? 1.622 11.961 -25.403 1.00 91.75 367 LEU A N 1
ATOM 2942 C CA . LEU A 1 367 ? 0.184 11.670 -25.366 1.00 91.75 367 LEU A CA 1
ATOM 2943 C C . LEU A 1 367 ? -0.148 10.549 -24.368 1.00 91.75 367 LEU A C 1
ATOM 2945 O O . LEU A 1 367 ? -1.094 10.691 -23.592 1.00 91.75 367 LEU A O 1
ATOM 2949 N N . ALA A 1 368 ? 0.642 9.472 -24.342 1.00 92.94 368 ALA A N 1
ATOM 2950 C CA . ALA A 1 368 ? 0.471 8.374 -23.391 1.00 92.94 368 ALA A CA 1
ATOM 2951 C C . ALA A 1 368 ? 0.696 8.826 -21.935 1.00 92.94 368 ALA A C 1
ATOM 2953 O O . ALA A 1 368 ? -0.082 8.459 -21.055 1.00 92.94 368 ALA A O 1
ATOM 2954 N N . GLU A 1 369 ? 1.701 9.672 -21.693 1.00 93.94 369 GLU A N 1
ATOM 2955 C CA . GLU A 1 369 ? 1.975 10.297 -20.394 1.00 93.94 369 GLU A CA 1
ATOM 2956 C C . GLU A 1 369 ? 0.829 11.224 -19.957 1.00 93.94 369 GLU A C 1
ATOM 2958 O O . GLU A 1 369 ? 0.312 11.101 -18.847 1.00 93.94 369 GLU A O 1
ATOM 2963 N N . CYS A 1 370 ? 0.330 12.078 -20.856 1.00 92.75 370 CYS A N 1
ATOM 2964 C CA . CYS A 1 370 ? -0.857 12.898 -20.605 1.00 92.75 370 CYS A CA 1
ATOM 2965 C C . CYS A 1 370 ? -2.101 12.061 -20.260 1.00 92.75 370 CYS A C 1
ATOM 2967 O O . CYS A 1 370 ? -2.887 12.461 -19.401 1.00 92.75 370 CYS A O 1
ATOM 2969 N N . ASP A 1 371 ? -2.297 10.901 -20.889 1.00 92.88 371 ASP A N 1
ATOM 2970 C CA . ASP A 1 371 ? -3.406 9.996 -20.567 1.00 92.88 371 ASP A CA 1
ATOM 2971 C C . ASP A 1 371 ? -3.169 9.169 -19.291 1.00 92.88 371 ASP A C 1
ATOM 2973 O O . ASP A 1 371 ? -4.136 8.756 -18.646 1.00 92.88 371 ASP A O 1
ATOM 2977 N N . ALA A 1 372 ? -1.922 8.938 -18.877 1.00 93.50 372 ALA A N 1
ATOM 2978 C CA . ALA A 1 372 ? -1.606 8.397 -17.554 1.00 93.50 372 ALA A CA 1
ATOM 2979 C C . ALA A 1 372 ? -1.950 9.421 -16.457 1.00 93.50 372 ALA A C 1
ATOM 2981 O O . ALA A 1 372 ? -2.777 9.134 -15.589 1.00 93.50 372 ALA A O 1
ATOM 2982 N N . LEU A 1 373 ? -1.443 10.652 -16.578 1.00 93.56 373 LEU A N 1
ATOM 2983 C CA . LEU A 1 373 ? -1.691 11.750 -15.637 1.00 93.56 373 LEU A CA 1
ATOM 2984 C C . LEU A 1 373 ? -3.188 12.093 -15.507 1.00 93.56 373 LEU A C 1
ATOM 2986 O O . LEU A 1 373 ? -3.672 12.359 -14.406 1.00 93.56 373 LEU A O 1
ATOM 2990 N N . LYS A 1 374 ? -3.972 12.012 -16.595 1.00 93.44 374 LYS A N 1
ATOM 2991 C CA . LYS A 1 374 ? -5.446 12.136 -16.534 1.00 93.44 374 LYS A CA 1
ATOM 2992 C C . LYS A 1 374 ? -6.095 11.049 -15.668 1.00 93.44 374 LYS A C 1
ATOM 2994 O O . LYS A 1 374 ? -7.036 11.354 -14.935 1.00 93.44 374 LYS A O 1
ATOM 2999 N N . ARG A 1 375 ? -5.628 9.795 -15.741 1.00 94.81 375 ARG A N 1
ATOM 3000 C CA . ARG A 1 375 ? -6.159 8.683 -14.925 1.00 94.81 375 ARG A CA 1
ATOM 3001 C C . ARG A 1 375 ? -5.778 8.839 -13.454 1.00 94.81 375 ARG A C 1
ATOM 3003 O O . ARG A 1 375 ? -6.630 8.628 -12.593 1.00 94.81 375 ARG A O 1
ATOM 3010 N N . GLU A 1 376 ? -4.550 9.262 -13.164 1.00 93.62 376 GLU A N 1
ATOM 3011 C CA . GLU A 1 376 ? -4.112 9.571 -11.797 1.00 93.62 376 GLU A CA 1
ATOM 3012 C C . GLU A 1 376 ? -4.928 10.717 -11.191 1.00 93.62 376 GLU A C 1
ATOM 3014 O O . GLU A 1 376 ? -5.464 10.571 -10.093 1.00 93.62 376 GLU A O 1
ATOM 3019 N N . LEU A 1 377 ? -5.135 11.808 -11.937 1.00 92.69 377 LEU A N 1
ATOM 3020 C CA . LEU A 1 377 ? -5.978 12.925 -11.508 1.00 92.69 377 LEU A CA 1
ATOM 3021 C C . LEU A 1 377 ? -7.430 12.482 -11.251 1.00 92.69 377 LEU A C 1
ATOM 3023 O O . LEU A 1 377 ? -8.025 12.866 -10.243 1.00 92.69 377 LEU A O 1
ATOM 3027 N N . GLN A 1 378 ? -7.999 11.632 -12.114 1.00 94.88 378 GLN A N 1
ATOM 3028 C CA . GLN A 1 378 ? -9.327 11.053 -11.888 1.00 94.88 378 GLN A CA 1
ATOM 3029 C C . GLN A 1 378 ? -9.378 10.204 -10.611 1.00 94.88 378 GLN A C 1
ATOM 3031 O O . GLN A 1 378 ? -10.334 10.330 -9.846 1.00 94.88 378 GLN A O 1
ATOM 3036 N N . ASN A 1 379 ? -8.371 9.372 -10.342 1.00 94.12 379 ASN A N 1
ATOM 3037 C CA . ASN A 1 379 ? -8.321 8.580 -9.112 1.00 94.12 379 ASN A CA 1
ATOM 3038 C C . ASN A 1 379 ? -8.189 9.482 -7.876 1.00 94.12 379 ASN A C 1
ATOM 3040 O O . ASN A 1 379 ? -9.036 9.401 -6.989 1.00 94.12 379 ASN A O 1
ATOM 3044 N N . TYR A 1 380 ? -7.283 10.463 -7.899 1.00 93.25 380 TYR A N 1
ATOM 3045 C CA . TYR A 1 380 ? -7.149 11.471 -6.845 1.00 93.25 380 TYR A CA 1
ATOM 3046 C C . TYR A 1 380 ? -8.473 12.202 -6.540 1.00 93.25 380 TYR A C 1
ATOM 3048 O O . TYR A 1 380 ? -8.796 12.441 -5.375 1.00 93.25 380 TYR A O 1
ATOM 3056 N N . THR A 1 381 ? -9.299 12.516 -7.551 1.00 95.00 381 THR A N 1
ATOM 3057 C CA . THR A 1 381 ? -10.632 13.106 -7.297 1.00 95.00 381 THR A CA 1
ATOM 3058 C C . THR A 1 381 ? -11.611 12.144 -6.611 1.00 95.00 381 THR A C 1
ATOM 3060 O O . THR A 1 381 ? -12.364 12.581 -5.737 1.00 95.00 381 THR A O 1
ATOM 3063 N N . LYS A 1 382 ? -11.582 10.840 -6.929 1.00 94.44 382 LYS A N 1
ATOM 3064 C CA . LYS A 1 382 ? -12.396 9.813 -6.245 1.00 94.44 382 LYS A CA 1
ATOM 3065 C C . LYS A 1 382 ? -11.942 9.622 -4.798 1.00 94.44 382 LYS A C 1
ATOM 3067 O O . LYS A 1 382 ? -12.783 9.559 -3.899 1.00 94.44 382 LYS A O 1
ATOM 3072 N N . ASP A 1 383 ? -10.634 9.591 -4.565 1.00 91.00 383 ASP A N 1
ATOM 3073 C CA . ASP A 1 383 ? -10.045 9.432 -3.233 1.00 91.00 383 ASP A CA 1
ATOM 3074 C C . ASP A 1 383 ? -10.353 10.649 -2.353 1.00 91.00 383 ASP A C 1
ATOM 3076 O O . ASP A 1 383 ? -10.763 10.504 -1.201 1.00 91.00 383 ASP A O 1
ATOM 3080 N N . LYS A 1 384 ? -10.284 11.860 -2.922 1.00 95.00 384 LYS A N 1
ATOM 3081 C CA . LYS A 1 384 ? -10.680 13.109 -2.256 1.00 95.00 384 LYS A CA 1
ATOM 3082 C C . LYS A 1 384 ? -12.156 13.108 -1.837 1.00 95.00 384 LYS A C 1
ATOM 3084 O O . LYS A 1 384 ? -12.454 13.482 -0.702 1.00 95.00 384 LYS A O 1
ATOM 3089 N N . MET A 1 385 ? -13.074 12.657 -2.700 1.00 93.50 385 MET A N 1
ATOM 3090 C CA . MET A 1 385 ? -14.493 12.506 -2.332 1.00 93.50 385 MET A CA 1
ATOM 3091 C C . MET A 1 385 ? -14.704 11.409 -1.278 1.00 93.50 385 MET A C 1
ATOM 3093 O O . MET A 1 385 ? -15.479 11.590 -0.340 1.00 93.50 385 MET A O 1
ATOM 3097 N N . SER A 1 386 ? -13.980 10.294 -1.381 1.00 90.56 386 SER A N 1
ATOM 3098 C CA . SER A 1 386 ? -14.052 9.191 -0.414 1.00 90.56 386 SER A CA 1
ATOM 3099 C C . SER A 1 386 ? -13.574 9.627 0.976 1.00 90.56 386 SER A C 1
ATOM 3101 O O . SER A 1 386 ? -14.240 9.349 1.973 1.00 90.56 386 SER A O 1
ATOM 3103 N N . LEU A 1 387 ? -12.487 10.402 1.045 1.00 91.56 387 LEU A N 1
ATOM 3104 C CA . LEU A 1 387 ? -11.978 11.017 2.272 1.00 91.56 387 LEU A CA 1
ATOM 3105 C C . LEU A 1 387 ? -12.963 12.040 2.863 1.00 91.56 387 LEU A C 1
ATOM 3107 O O . LEU A 1 387 ? -13.133 12.089 4.080 1.00 91.56 387 LEU A O 1
ATOM 3111 N N . GLN A 1 388 ? -13.633 12.840 2.028 1.00 94.56 388 GLN A N 1
ATOM 3112 C CA . GLN A 1 388 ? -14.675 13.770 2.477 1.00 94.56 388 GLN A CA 1
ATOM 3113 C C . GLN A 1 388 ? -15.865 13.021 3.100 1.00 94.56 388 GLN A C 1
ATOM 3115 O O . GLN A 1 388 ? -16.305 13.374 4.195 1.00 94.56 388 GLN A O 1
ATOM 3120 N N . ASN A 1 389 ? -16.326 11.942 2.463 1.00 91.50 389 ASN A N 1
ATOM 3121 C CA . ASN A 1 389 ? -17.404 11.095 2.978 1.00 91.50 389 ASN A CA 1
ATOM 3122 C C . ASN A 1 389 ? -17.007 10.365 4.275 1.00 91.50 389 ASN A C 1
ATOM 3124 O O . ASN A 1 389 ? -17.813 10.272 5.201 1.00 91.50 389 ASN A O 1
ATOM 3128 N N . ALA A 1 390 ? -15.761 9.893 4.380 1.00 88.81 390 ALA A N 1
ATOM 3129 C CA . ALA A 1 390 ? -15.234 9.288 5.602 1.00 88.81 390 ALA A CA 1
ATOM 3130 C C . ALA A 1 390 ? -15.177 10.297 6.765 1.00 88.81 390 ALA A C 1
ATOM 3132 O O . ALA A 1 390 ? -15.631 9.985 7.864 1.00 88.81 390 ALA A O 1
ATOM 3133 N N . LYS A 1 391 ? -14.708 11.529 6.516 1.00 92.50 391 LYS A N 1
ATOM 3134 C CA . LYS A 1 391 ? -14.702 12.614 7.515 1.00 92.50 391 LYS A CA 1
ATOM 3135 C C . LYS A 1 391 ? -16.109 13.014 7.963 1.00 92.50 391 LYS A C 1
ATOM 3137 O O . LYS A 1 391 ? -16.309 13.279 9.145 1.00 92.50 391 LYS A O 1
ATOM 3142 N N . ALA A 1 392 ? -17.085 13.026 7.053 1.00 93.44 392 ALA A N 1
ATOM 3143 C CA . ALA A 1 392 ? -18.480 13.288 7.401 1.00 93.44 392 ALA A CA 1
ATOM 3144 C C . ALA A 1 392 ? -19.046 12.212 8.347 1.00 93.44 392 ALA A C 1
ATOM 3146 O O . ALA A 1 392 ? -19.642 12.556 9.363 1.00 93.44 392 ALA A O 1
ATOM 3147 N N . ARG A 1 393 ? -18.795 10.923 8.065 1.00 89.44 393 ARG A N 1
ATOM 3148 C CA . ARG A 1 393 ? -19.202 9.805 8.940 1.00 89.44 393 ARG A CA 1
ATOM 3149 C C . ARG A 1 393 ? -18.506 9.841 10.301 1.00 89.44 393 ARG A C 1
ATOM 3151 O O . ARG A 1 393 ? -19.169 9.660 11.314 1.00 89.44 393 ARG A O 1
ATOM 3158 N N . LEU A 1 394 ? -17.200 10.118 10.327 1.00 87.94 394 LEU A N 1
ATOM 3159 C CA . LEU A 1 394 ? -16.441 10.244 11.573 1.00 87.94 394 LEU A CA 1
ATOM 3160 C C . LEU A 1 394 ? -17.032 11.333 12.480 1.00 87.94 394 LEU A C 1
ATOM 3162 O O . LEU A 1 394 ? -17.239 11.080 13.658 1.00 87.94 394 LEU A O 1
ATOM 3166 N N . LYS A 1 395 ? -17.391 12.500 11.926 1.00 94.81 395 LYS A N 1
ATOM 3167 C CA . LYS A 1 395 ? -18.007 13.593 12.696 1.00 94.81 395 LYS A CA 1
ATOM 3168 C C . LYS A 1 395 ? -19.357 13.209 13.328 1.00 94.81 395 LYS A C 1
ATOM 3170 O O . LYS A 1 395 ? -19.683 13.727 14.391 1.00 94.81 395 LYS A O 1
ATOM 3175 N N . VAL A 1 396 ? -20.137 12.337 12.683 1.00 94.69 396 VAL A N 1
ATOM 3176 C CA . VAL A 1 396 ? -21.408 11.827 13.235 1.00 94.69 396 VAL A CA 1
ATOM 3177 C C . VAL A 1 396 ? -21.135 10.861 14.392 1.00 94.69 396 VAL A C 1
ATOM 3179 O O . VAL A 1 396 ? -21.621 11.093 15.493 1.00 94.69 396 VAL A O 1
ATOM 3182 N N . LEU A 1 397 ? -20.249 9.879 14.199 1.00 86.06 397 LEU A N 1
ATOM 3183 C CA . LEU A 1 397 ? -19.831 8.940 15.253 1.00 86.06 397 LEU A CA 1
ATOM 3184 C C . LEU A 1 397 ? -19.187 9.656 16.461 1.00 86.06 397 LEU A C 1
ATOM 3186 O O . LEU A 1 397 ? -19.418 9.292 17.610 1.00 86.06 397 LEU A O 1
ATOM 3190 N N . GLU A 1 398 ? -18.412 10.718 16.223 1.00 88.44 398 GLU A N 1
ATOM 3191 C CA . GLU A 1 398 ? -17.852 11.595 17.265 1.00 88.44 398 GLU A CA 1
ATOM 3192 C C . GLU A 1 398 ? -18.909 12.395 18.043 1.00 88.44 398 GLU A C 1
ATOM 3194 O O . GLU A 1 398 ? -18.578 12.975 19.081 1.00 88.44 398 GLU A O 1
ATOM 3199 N N . GLN A 1 399 ? -20.137 12.505 17.534 1.00 95.06 399 GLN A N 1
ATOM 3200 C CA . GLN A 1 399 ? -21.253 13.177 18.195 1.00 95.06 399 GLN A CA 1
ATOM 3201 C C . GLN A 1 399 ? -22.112 12.166 18.966 1.00 95.06 399 GLN A C 1
ATOM 3203 O O . GLN A 1 399 ? -22.303 12.348 20.166 1.00 95.06 399 GLN A O 1
ATOM 3208 N N . GLU A 1 400 ? -22.476 11.048 18.335 1.00 91.94 400 GLU A N 1
ATOM 3209 C CA . GLU A 1 400 ? -23.158 9.908 18.972 1.00 91.94 400 GLU A CA 1
ATOM 3210 C C . GLU A 1 400 ? -22.370 9.413 20.206 1.00 91.94 400 GLU A C 1
ATOM 3212 O O . GLU A 1 400 ? -22.918 9.232 21.291 1.00 91.94 400 GLU A O 1
ATOM 3217 N N . HIS A 1 401 ? -21.039 9.309 20.098 1.00 89.25 401 HIS A N 1
ATOM 3218 C CA . HIS A 1 401 ? -20.156 8.942 21.213 1.00 89.25 401 HIS A CA 1
ATOM 3219 C C . HIS A 1 401 ? -19.967 10.053 22.274 1.00 89.25 401 HIS A C 1
ATOM 3221 O O . HIS A 1 401 ? -19.293 9.838 23.282 1.00 89.25 401 HIS A O 1
ATOM 3227 N N . LYS A 1 402 ? -20.497 11.268 22.095 1.00 94.06 402 LYS A N 1
ATOM 3228 C CA . LYS A 1 402 ? -20.602 12.264 23.186 1.00 94.06 402 LYS A CA 1
ATOM 3229 C C . LYS A 1 402 ? -21.949 12.151 23.885 1.00 94.06 402 LYS A C 1
ATOM 3231 O O . LYS A 1 402 ? -21.980 12.193 25.109 1.00 94.06 402 LYS A O 1
ATOM 3236 N N . GLU A 1 403 ? -23.012 11.968 23.112 1.00 92.19 403 GLU A N 1
ATOM 3237 C CA . GLU A 1 403 ? -24.382 11.808 23.602 1.00 92.19 403 GLU A CA 1
ATOM 3238 C C . GLU A 1 403 ? -24.491 10.562 24.494 1.00 92.19 403 GLU A C 1
ATOM 3240 O O . GLU A 1 403 ? -24.801 10.701 25.674 1.00 92.19 403 GLU A O 1
ATOM 3245 N N . LEU A 1 404 ? -24.043 9.392 24.022 1.00 89.56 404 LEU A N 1
ATOM 3246 C CA . LEU A 1 404 ? -24.014 8.151 24.817 1.00 89.56 404 LEU A CA 1
ATOM 3247 C C . LEU A 1 404 ? -23.193 8.257 26.117 1.00 89.56 404 LEU A C 1
ATOM 3249 O O . LEU A 1 404 ? -23.548 7.655 27.126 1.00 89.56 404 LEU A O 1
ATOM 3253 N N . ARG A 1 405 ? -22.092 9.025 26.124 1.00 87.12 405 ARG A N 1
ATOM 3254 C CA . ARG A 1 405 ? -21.288 9.234 27.347 1.00 87.12 405 ARG A CA 1
ATOM 3255 C C . ARG A 1 405 ? -21.967 10.166 28.346 1.00 87.12 405 ARG A C 1
ATOM 3257 O O . ARG A 1 405 ? -21.782 9.984 29.543 1.00 87.12 405 ARG A O 1
ATOM 3264 N N . TRP A 1 406 ? -22.747 11.136 27.873 1.00 96.62 406 TRP A N 1
ATOM 3265 C CA . TRP A 1 406 ? -23.557 11.983 28.747 1.00 96.62 406 TRP A CA 1
ATOM 3266 C C . TRP A 1 406 ? -24.753 11.212 29.324 1.00 96.62 406 TRP A C 1
ATOM 3268 O O . TRP A 1 406 ? -25.025 11.318 30.515 1.00 96.62 406 TRP A O 1
ATOM 3278 N N . GLU A 1 407 ? -25.416 10.378 28.518 1.00 92.00 407 GLU A N 1
ATOM 3279 C CA . GLU A 1 407 ? -26.488 9.490 28.990 1.00 92.00 407 GLU A CA 1
ATOM 3280 C C . GLU A 1 407 ? -25.990 8.501 30.056 1.00 92.00 407 GLU A C 1
ATOM 3282 O O . GLU A 1 407 ? -26.668 8.293 31.061 1.00 92.00 407 GLU A O 1
ATOM 3287 N N . HIS A 1 408 ? -24.788 7.940 29.881 1.00 88.75 408 HIS A N 1
ATOM 3288 C CA . HIS A 1 408 ? -24.157 7.044 30.853 1.00 88.75 408 HIS A CA 1
ATOM 3289 C C . HIS A 1 408 ? -23.906 7.729 32.209 1.00 88.75 408 HIS A C 1
ATOM 3291 O O . HIS A 1 408 ? -24.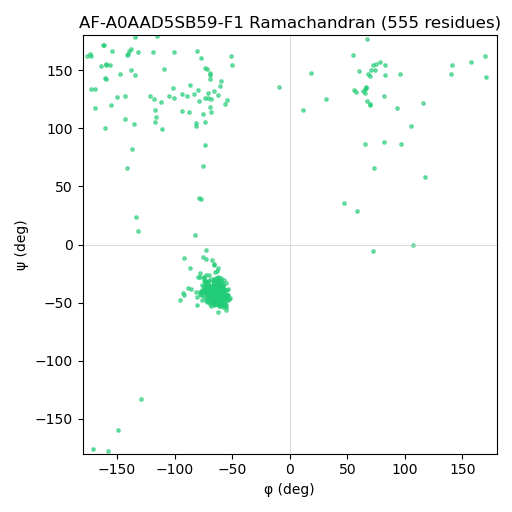412 7.252 33.221 1.00 88.75 408 HIS A O 1
ATOM 3297 N N . GLU A 1 409 ? -23.233 8.885 32.219 1.00 95.06 409 GLU A N 1
ATOM 3298 C CA . GLU A 1 409 ? -22.981 9.703 33.422 1.00 95.06 409 GLU A CA 1
ATOM 3299 C C . GLU A 1 409 ? -24.290 10.048 34.168 1.00 95.06 409 GLU A C 1
ATOM 3301 O O . GLU A 1 409 ? -24.380 9.926 35.390 1.00 95.06 409 GLU A O 1
ATOM 3306 N N . VAL A 1 410 ? -25.349 10.422 33.438 1.00 96.44 410 VAL A N 1
ATOM 3307 C CA . VAL A 1 410 ? -26.670 10.722 34.023 1.00 96.44 410 VAL A CA 1
ATOM 3308 C C . VAL A 1 410 ? -27.317 9.480 34.654 1.00 96.44 410 VAL A C 1
ATOM 3310 O O . VAL A 1 410 ? -27.985 9.590 35.688 1.00 96.44 410 VAL A O 1
ATOM 3313 N N . LEU A 1 411 ? -27.124 8.293 34.070 1.00 89.94 411 LEU A N 1
ATOM 3314 C CA . LEU A 1 411 ? -27.613 7.032 34.634 1.00 89.94 411 LEU A CA 1
ATOM 3315 C C . LEU A 1 411 ? -26.809 6.594 35.867 1.00 89.94 411 LEU A C 1
ATOM 3317 O O . LEU A 1 411 ? -27.419 6.138 36.834 1.00 89.94 411 LEU A O 1
ATOM 3321 N N . GLU A 1 412 ? -25.486 6.781 35.881 1.00 91.44 412 GLU A N 1
ATOM 3322 C CA . GLU A 1 412 ? -24.638 6.502 37.049 1.00 91.44 412 GLU A CA 1
ATOM 3323 C C . GLU A 1 412 ? -25.021 7.383 38.248 1.00 91.44 412 GLU A C 1
ATOM 3325 O O . GLU A 1 412 ? -25.275 6.868 39.340 1.00 91.44 412 GLU A O 1
ATOM 3330 N N . GLN A 1 413 ? -25.173 8.697 38.043 1.00 94.81 413 GLN A N 1
ATOM 3331 C CA . GLN A 1 413 ? -25.617 9.623 39.094 1.00 94.81 413 GLN A CA 1
ATOM 3332 C C . GLN A 1 413 ? -27.020 9.273 39.621 1.00 94.81 413 GLN A C 1
ATOM 3334 O O . GLN A 1 413 ? -27.281 9.346 40.826 1.00 94.81 413 GLN A O 1
ATOM 3339 N N . ARG A 1 414 ? -27.934 8.838 38.740 1.00 91.81 414 ARG A N 1
ATOM 3340 C CA . ARG A 1 414 ? -29.277 8.390 39.141 1.00 91.81 414 ARG A CA 1
ATOM 3341 C C . ARG A 1 414 ? -29.237 7.087 39.947 1.00 91.81 414 ARG A C 1
ATOM 3343 O O . ARG A 1 414 ? -29.983 6.963 40.919 1.00 91.81 414 ARG A O 1
ATOM 3350 N N . LEU A 1 415 ? -28.378 6.139 39.574 1.00 87.94 415 LEU A N 1
ATOM 3351 C CA . LEU A 1 415 ? -28.169 4.896 40.319 1.00 87.94 415 LEU A CA 1
ATOM 3352 C C . LEU A 1 415 ? -27.602 5.179 41.718 1.00 87.94 415 LEU A C 1
ATOM 3354 O O . LEU A 1 415 ? -28.094 4.619 42.696 1.00 87.94 415 LEU A O 1
ATOM 3358 N N . GLU A 1 416 ? -26.628 6.086 41.830 1.00 94.69 416 GLU A N 1
ATOM 3359 C CA . GLU A 1 416 ? -26.055 6.497 43.118 1.00 94.69 416 GLU A CA 1
ATOM 3360 C C . GLU A 1 416 ? -27.120 7.108 44.052 1.00 94.69 416 GLU A C 1
ATOM 3362 O O . GLU A 1 416 ? -27.147 6.808 45.248 1.00 94.69 416 GLU A O 1
ATOM 3367 N N . GLY A 1 417 ? -28.046 7.906 43.504 1.00 93.44 417 GLY A N 1
ATOM 3368 C CA . GLY A 1 417 ? -29.205 8.435 44.232 1.00 93.44 417 GLY A CA 1
ATOM 3369 C C . GLY A 1 417 ? -30.119 7.337 44.786 1.00 93.44 417 GLY A C 1
ATOM 3370 O O . GLY A 1 417 ? -30.367 7.293 45.990 1.00 93.44 417 GLY A O 1
ATOM 3371 N N . VAL A 1 418 ? -30.553 6.398 43.937 1.00 92.06 418 VAL A N 1
ATOM 3372 C CA . VAL A 1 418 ? -31.433 5.281 44.344 1.00 92.06 418 VAL A CA 1
ATOM 3373 C C . VAL A 1 418 ? -30.756 4.360 45.369 1.00 92.06 418 VAL A C 1
ATOM 3375 O O . VAL A 1 418 ? -31.413 3.854 46.280 1.00 92.06 418 VAL A O 1
ATOM 3378 N N . VAL A 1 419 ? -29.435 4.165 45.280 1.00 90.56 419 VAL A N 1
ATOM 3379 C CA . VAL A 1 419 ? -28.659 3.425 46.291 1.00 90.56 419 VAL A CA 1
ATOM 3380 C C . VAL A 1 419 ? -28.693 4.136 47.649 1.00 90.56 419 VAL A C 1
ATOM 3382 O O . VAL A 1 419 ? -28.979 3.490 48.657 1.00 90.56 419 VAL A O 1
ATOM 3385 N N . LYS A 1 420 ? -28.487 5.460 47.686 1.00 94.88 420 LYS A N 1
ATOM 3386 C CA . LYS A 1 420 ? -28.572 6.262 48.922 1.00 94.88 420 LYS A CA 1
ATOM 3387 C C . LYS A 1 420 ? -29.976 6.238 49.535 1.00 94.88 420 LYS A C 1
ATOM 3389 O O . LYS A 1 420 ? -30.105 6.103 50.750 1.00 94.88 420 LYS A O 1
ATOM 3394 N N . GLU A 1 421 ? -31.023 6.321 48.713 1.00 90.94 421 GLU A N 1
ATOM 3395 C CA . GLU A 1 421 ? -32.419 6.218 49.166 1.00 90.94 421 GLU A CA 1
ATOM 3396 C C . GLU A 1 421 ? -32.727 4.837 49.764 1.00 90.94 421 GLU A C 1
ATOM 3398 O O . GLU A 1 421 ? -33.270 4.751 50.867 1.00 90.94 421 GLU A O 1
ATOM 3403 N N . ARG A 1 422 ? -32.323 3.753 49.084 1.00 92.69 422 ARG A N 1
ATOM 3404 C CA . ARG A 1 422 ? -32.451 2.371 49.577 1.00 92.69 422 ARG A CA 1
ATOM 3405 C C . ARG A 1 422 ? -31.789 2.196 50.943 1.00 92.69 422 ARG A C 1
ATOM 3407 O O . ARG A 1 422 ? -32.393 1.608 51.841 1.00 92.69 422 ARG A O 1
ATOM 3414 N N . ASP A 1 423 ? -30.561 2.682 51.093 1.00 91.38 423 ASP A N 1
ATOM 3415 C CA . ASP A 1 423 ? -29.775 2.460 52.306 1.00 91.38 423 ASP A CA 1
ATOM 3416 C C . ASP A 1 423 ? -30.303 3.299 53.479 1.00 91.38 423 ASP A C 1
ATOM 3418 O O . ASP A 1 423 ? -30.508 2.754 54.563 1.00 91.38 423 ASP A O 1
ATOM 3422 N N . GLY A 1 424 ? -30.686 4.561 53.247 1.00 91.75 424 GLY A N 1
ATOM 3423 C CA . GLY A 1 424 ? -31.363 5.383 54.258 1.00 91.75 424 GLY A CA 1
ATOM 3424 C C . GLY A 1 424 ? -32.733 4.832 54.687 1.00 91.75 424 GLY A C 1
ATOM 3425 O O . GLY A 1 424 ? -33.093 4.903 55.865 1.00 91.75 424 GLY A O 1
ATOM 3426 N N . LEU A 1 425 ? -33.492 4.222 53.767 1.00 90.69 425 LEU A N 1
ATOM 3427 C CA . LEU A 1 425 ? -34.728 3.502 54.099 1.00 90.69 425 LEU A CA 1
ATOM 3428 C C . LEU A 1 425 ? -34.456 2.241 54.931 1.00 90.69 425 LEU A C 1
ATOM 3430 O O . LEU A 1 425 ? -35.213 1.954 55.861 1.00 90.69 425 LEU A O 1
ATOM 3434 N N . TYR A 1 426 ? -33.384 1.502 54.632 1.00 89.00 426 TYR A N 1
ATOM 3435 C CA . TYR A 1 426 ? -33.003 0.301 55.375 1.00 89.00 426 TYR A CA 1
ATOM 3436 C C . TYR A 1 426 ? -32.523 0.629 56.798 1.00 89.00 426 TYR A C 1
ATOM 3438 O O . TYR A 1 426 ? -33.007 0.026 57.758 1.00 89.00 426 TYR A O 1
ATOM 3446 N N . GLU A 1 427 ? -31.651 1.629 56.962 1.00 92.31 427 GLU A N 1
ATOM 3447 C CA . GLU A 1 427 ? -31.232 2.129 58.279 1.00 92.31 427 GLU A CA 1
ATOM 3448 C C . GLU A 1 427 ? -32.438 2.637 59.084 1.00 92.31 427 GLU A C 1
ATOM 3450 O O . GLU A 1 427 ? -32.670 2.195 60.212 1.00 92.31 427 GLU A O 1
ATOM 3455 N N . GLY A 1 428 ? -33.290 3.469 58.473 1.00 89.69 428 GLY A N 1
ATOM 3456 C CA . GLY A 1 428 ? -34.511 3.975 59.103 1.00 89.69 428 GLY A CA 1
ATOM 3457 C C . GLY A 1 428 ? -35.525 2.884 59.479 1.00 89.69 428 GLY A C 1
ATOM 3458 O O . GLY A 1 428 ? -36.280 3.052 60.439 1.00 89.69 428 GLY A O 1
ATOM 3459 N N . PHE A 1 429 ? -35.550 1.754 58.767 1.00 87.00 429 PHE A N 1
ATOM 3460 C CA . PHE A 1 429 ? -36.352 0.577 59.114 1.00 87.00 429 PHE A CA 1
ATOM 3461 C C . PHE A 1 429 ? -35.768 -0.180 60.317 1.00 87.00 429 PHE A C 1
ATOM 3463 O O . PHE A 1 429 ? -36.507 -0.507 61.251 1.00 87.00 429 PHE A O 1
ATOM 3470 N N . VAL A 1 430 ? -34.449 -0.397 60.339 1.00 90.38 430 VAL A N 1
ATOM 3471 C CA . VAL A 1 430 ? -33.736 -1.028 61.463 1.00 90.38 430 VAL A CA 1
ATOM 3472 C C . VAL A 1 430 ? -33.907 -0.210 62.748 1.00 90.38 430 VAL A C 1
ATOM 3474 O O . VAL A 1 430 ? -34.302 -0.766 63.776 1.00 90.38 430 VAL A O 1
ATOM 3477 N N . ASP A 1 431 ? -33.729 1.111 62.687 1.00 91.00 431 ASP A N 1
ATOM 3478 C CA . ASP A 1 431 ? -33.922 2.008 63.833 1.00 91.00 431 ASP A CA 1
ATOM 3479 C C . ASP A 1 431 ? -35.369 2.016 64.344 1.00 91.00 431 ASP A C 1
ATOM 3481 O O . ASP A 1 431 ? -35.604 2.016 65.557 1.00 91.00 431 ASP A O 1
ATOM 3485 N N . ARG A 1 432 ? -36.364 1.954 63.447 1.00 90.62 432 ARG A N 1
ATOM 3486 C CA . ARG A 1 432 ? -37.778 1.820 63.839 1.00 90.62 432 ARG A CA 1
ATOM 3487 C C . ARG A 1 432 ? -38.038 0.496 64.556 1.00 90.62 432 ARG A C 1
ATOM 3489 O O . ARG A 1 432 ? -38.703 0.510 65.592 1.00 90.62 432 ARG A O 1
ATOM 3496 N N . ILE A 1 433 ? -37.492 -0.624 64.073 1.00 88.38 433 ILE A N 1
ATOM 3497 C CA . ILE A 1 433 ? -37.618 -1.930 64.742 1.00 88.38 433 ILE A CA 1
ATOM 3498 C C . ILE A 1 433 ? -36.968 -1.901 66.128 1.00 88.38 433 ILE A C 1
ATOM 3500 O O . ILE A 1 433 ? -37.621 -2.258 67.110 1.00 88.38 433 ILE A O 1
ATOM 3504 N N . ILE A 1 434 ? -35.725 -1.425 66.237 1.00 90.06 434 ILE A N 1
ATOM 3505 C CA . ILE A 1 434 ? -35.006 -1.329 67.517 1.00 90.06 434 ILE A CA 1
ATOM 3506 C C . ILE A 1 434 ? -35.746 -0.385 68.479 1.00 90.06 434 ILE A C 1
ATOM 3508 O O . ILE A 1 434 ? -35.898 -0.691 69.664 1.00 90.06 434 ILE A O 1
ATOM 3512 N N . GLY A 1 435 ? -36.263 0.740 67.980 1.00 88.12 435 GLY A N 1
ATOM 3513 C CA . GLY A 1 435 ? -37.059 1.698 68.746 1.00 88.12 435 GLY A CA 1
ATOM 3514 C C . GLY A 1 435 ? -38.374 1.116 69.274 1.00 88.12 435 GLY A C 1
ATOM 3515 O O . GLY A 1 435 ? -38.718 1.347 70.436 1.00 88.12 435 GLY A O 1
ATOM 3516 N N . VAL A 1 436 ? -39.090 0.327 68.464 1.00 88.44 436 VAL A N 1
ATOM 3517 C CA . VAL A 1 436 ? -40.297 -0.400 68.893 1.00 88.44 436 VAL A CA 1
ATOM 3518 C C . VAL A 1 436 ? -39.939 -1.462 69.930 1.00 88.44 436 VAL A C 1
ATOM 3520 O O . VAL A 1 436 ? -40.497 -1.428 71.024 1.00 88.44 436 VAL A O 1
ATOM 3523 N N . GLN A 1 437 ? -38.966 -2.335 69.644 1.00 82.38 437 GLN A N 1
ATOM 3524 C CA . GLN A 1 437 ? -38.541 -3.410 70.550 1.00 82.38 437 GLN A CA 1
ATOM 3525 C C . GLN A 1 437 ? -38.110 -2.878 71.924 1.00 82.38 437 GLN A C 1
ATOM 3527 O O . GLN A 1 437 ? -38.530 -3.419 72.948 1.00 82.38 437 GLN A O 1
ATOM 3532 N N . ARG A 1 438 ? -37.340 -1.779 71.969 1.00 87.56 438 ARG A N 1
ATOM 3533 C CA . ARG A 1 438 ? -36.964 -1.100 73.223 1.00 87.56 438 ARG A CA 1
ATOM 3534 C C . ARG A 1 438 ? -38.189 -0.577 73.982 1.00 87.56 438 ARG A C 1
ATOM 3536 O O . ARG A 1 438 ? -38.268 -0.765 75.195 1.00 87.56 438 ARG A O 1
ATOM 3543 N N . LYS A 1 439 ? -39.161 0.038 73.294 1.00 87.25 439 LYS A N 1
ATOM 3544 C CA . LYS A 1 439 ? -40.395 0.557 73.916 1.00 87.25 439 LYS A CA 1
ATOM 3545 C C . LYS A 1 439 ? -41.289 -0.559 74.465 1.00 87.25 439 LYS A C 1
ATOM 3547 O O . LYS A 1 439 ? -41.741 -0.447 75.604 1.00 87.25 439 LYS A O 1
ATOM 3552 N N . THR A 1 440 ? -41.526 -1.638 73.714 1.00 82.25 440 THR A N 1
ATOM 3553 C CA . THR A 1 440 ? -42.312 -2.783 74.209 1.00 82.25 440 THR A CA 1
ATOM 3554 C C . THR A 1 440 ? -41.584 -3.542 75.310 1.00 82.25 440 THR A C 1
ATOM 3556 O O . THR A 1 440 ? -42.205 -3.850 76.319 1.00 82.25 440 THR A O 1
ATOM 3559 N N . GLY A 1 441 ? -40.270 -3.765 75.192 1.00 84.25 441 GLY A N 1
ATOM 3560 C CA . GLY A 1 441 ? -39.475 -4.405 76.246 1.00 84.25 441 GLY A CA 1
ATOM 3561 C C . GLY A 1 441 ? -39.519 -3.631 77.567 1.00 84.25 441 GLY A C 1
ATOM 3562 O O . GLY A 1 441 ? -39.752 -4.216 78.621 1.00 84.25 441 GLY A O 1
ATOM 3563 N N . PHE A 1 442 ? -39.396 -2.301 77.516 1.00 89.81 442 PHE A N 1
ATOM 3564 C CA . PHE A 1 442 ? -39.523 -1.447 78.700 1.00 89.81 442 PHE A CA 1
ATOM 3565 C C . PHE A 1 442 ? -40.947 -1.439 79.283 1.00 89.81 442 PHE A C 1
ATOM 3567 O O . PHE A 1 442 ? -41.109 -1.508 80.502 1.00 89.81 442 PHE A O 1
ATOM 3574 N N . LYS A 1 443 ? -41.989 -1.409 78.435 1.00 86.25 443 LYS A N 1
ATOM 3575 C CA . LYS A 1 443 ? -43.391 -1.503 78.882 1.00 86.25 443 LYS A CA 1
ATOM 3576 C C . LYS A 1 443 ? -43.670 -2.846 79.567 1.00 86.25 443 LYS A C 1
ATOM 3578 O O . LYS A 1 443 ? -44.277 -2.851 80.635 1.00 86.25 443 LYS A O 1
ATOM 3583 N N . ASN A 1 444 ? -43.195 -3.953 78.996 1.00 83.31 444 ASN A N 1
ATOM 3584 C CA . ASN A 1 444 ? -43.346 -5.293 79.566 1.00 83.31 444 ASN A CA 1
ATOM 3585 C C . ASN A 1 444 ? -42.637 -5.394 80.922 1.00 83.31 444 ASN A C 1
ATOM 3587 O O . ASN A 1 444 ? -43.283 -5.747 81.900 1.00 83.31 444 ASN A O 1
ATOM 3591 N N . LEU A 1 445 ? -41.381 -4.944 81.023 1.00 88.75 445 LEU A N 1
ATOM 3592 C CA . LEU A 1 445 ? -40.616 -4.939 82.278 1.00 88.75 445 LEU A CA 1
ATOM 3593 C C . LEU A 1 445 ? -41.291 -4.127 83.404 1.00 88.75 445 LEU A C 1
ATOM 3595 O O . LEU A 1 445 ? -41.172 -4.469 84.581 1.00 88.75 445 LEU A O 1
ATOM 3599 N N . ILE A 1 446 ? -42.001 -3.043 83.070 1.00 84.94 446 ILE A N 1
ATOM 3600 C CA . ILE A 1 446 ? -42.808 -2.282 84.041 1.00 84.94 446 ILE A CA 1
ATOM 3601 C C . ILE A 1 446 ? -44.069 -3.055 84.444 1.00 84.94 446 ILE A C 1
ATOM 3603 O O . ILE A 1 446 ? -44.425 -3.061 85.623 1.00 84.94 446 ILE A O 1
ATOM 3607 N N . LEU A 1 447 ? -44.751 -3.696 83.491 1.00 80.25 447 LEU A N 1
ATOM 3608 C CA . LEU A 1 447 ? -45.952 -4.489 83.762 1.00 80.25 447 LEU A CA 1
ATOM 3609 C C . LEU A 1 447 ? -45.633 -5.725 84.611 1.00 80.25 447 LEU A C 1
ATOM 3611 O O . LEU A 1 447 ? -46.337 -5.958 85.586 1.00 80.25 447 LEU A O 1
ATOM 3615 N N . GLU A 1 448 ? -44.548 -6.439 84.312 1.00 81.62 448 GLU A N 1
ATOM 3616 C CA . GLU A 1 448 ? -44.011 -7.554 85.104 1.00 81.62 448 GLU A CA 1
ATOM 3617 C C . GLU A 1 448 ? -43.753 -7.114 86.550 1.00 81.62 448 GLU A C 1
ATOM 3619 O O . GLU A 1 448 ? -44.393 -7.618 87.471 1.00 81.62 448 GLU A O 1
ATOM 3624 N N . LYS A 1 449 ? -42.943 -6.064 86.759 1.00 88.12 449 LYS A N 1
ATOM 3625 C CA . LYS A 1 449 ? -42.671 -5.520 88.104 1.00 88.12 449 LYS A CA 1
ATOM 3626 C C . LYS A 1 449 ? -43.928 -5.064 88.847 1.00 88.12 449 LYS A C 1
ATOM 3628 O O . LYS A 1 449 ? -44.002 -5.209 90.067 1.00 88.12 449 LYS A O 1
ATOM 3633 N N . LYS A 1 450 ? -44.922 -4.509 88.143 1.00 86.00 450 LYS A N 1
ATOM 3634 C CA . LYS A 1 450 ? -46.202 -4.120 88.752 1.00 86.00 450 LYS A CA 1
ATOM 3635 C C . LYS A 1 450 ? -47.040 -5.344 89.131 1.00 86.00 450 LYS A C 1
ATOM 3637 O O . LYS A 1 450 ? -47.639 -5.344 90.200 1.00 86.00 450 LYS A O 1
ATOM 3642 N N . VAL A 1 451 ? -47.072 -6.371 88.285 1.00 82.31 451 VAL A N 1
ATOM 3643 C CA . VAL A 1 451 ? -47.742 -7.649 88.558 1.00 82.31 451 VAL A CA 1
ATOM 3644 C C . VAL A 1 451 ? -47.100 -8.343 89.757 1.00 82.31 451 VAL A C 1
ATOM 3646 O O . VAL A 1 451 ? -47.822 -8.759 90.655 1.00 82.31 451 VAL A O 1
ATOM 3649 N N . ASP A 1 452 ? -45.773 -8.402 89.835 1.00 82.94 452 ASP A N 1
ATOM 3650 C CA . ASP A 1 452 ? -45.071 -9.058 90.943 1.00 82.94 452 ASP A CA 1
ATOM 3651 C C . ASP A 1 452 ? -45.224 -8.288 92.264 1.00 82.94 452 ASP A C 1
ATOM 3653 O O . ASP A 1 452 ? -45.528 -8.886 93.293 1.00 82.94 452 ASP A O 1
ATOM 3657 N N . SER A 1 453 ? -45.170 -6.951 92.233 1.00 86.38 453 SER A N 1
ATOM 3658 C CA . SER A 1 453 ? -45.491 -6.117 93.401 1.00 86.38 453 SER A CA 1
ATOM 3659 C C . SER A 1 453 ? -46.947 -6.287 93.874 1.00 86.38 453 SER A C 1
ATOM 3661 O O . SER A 1 453 ? -47.220 -6.242 95.078 1.00 86.38 453 SER A O 1
ATOM 3663 N N . LEU A 1 454 ? -47.890 -6.526 92.953 1.00 83.00 454 LEU A N 1
ATOM 3664 C CA . LEU A 1 454 ? -49.278 -6.850 93.291 1.00 83.00 454 LEU A CA 1
ATOM 3665 C C . LEU A 1 454 ? -49.426 -8.274 93.850 1.00 83.00 454 LEU A C 1
ATOM 3667 O O . LEU A 1 454 ? -50.157 -8.429 94.824 1.00 83.00 454 LEU A O 1
ATOM 3671 N N . LYS A 1 455 ? -48.706 -9.280 93.323 1.00 78.81 455 LYS A N 1
ATOM 3672 C CA . LYS A 1 455 ? -48.649 -10.639 93.904 1.00 78.81 455 LYS A CA 1
ATOM 3673 C C . LYS A 1 455 ? -48.117 -10.604 95.333 1.00 78.81 455 LYS A C 1
ATOM 3675 O O . LYS A 1 455 ? -48.796 -11.074 96.233 1.00 78.81 455 LYS A O 1
ATOM 3680 N N . GLU A 1 456 ? -46.975 -9.953 95.563 1.00 85.00 456 GLU A N 1
ATOM 3681 C CA . GLU A 1 456 ? -46.417 -9.760 96.908 1.00 85.00 456 GLU A CA 1
ATOM 3682 C C . GLU A 1 456 ? -47.422 -9.103 97.866 1.00 85.00 456 GLU A C 1
ATOM 3684 O O . GLU A 1 456 ? -47.467 -9.423 99.053 1.00 85.00 456 GLU A O 1
ATOM 3689 N N . THR A 1 457 ? -48.201 -8.137 97.373 1.00 85.69 457 THR A N 1
ATOM 3690 C CA . THR A 1 457 ? -49.210 -7.435 98.177 1.00 85.69 457 THR A CA 1
ATOM 3691 C C . THR A 1 457 ? -50.413 -8.331 98.470 1.00 85.69 457 THR A C 1
ATOM 3693 O O . THR A 1 457 ? -50.923 -8.297 99.590 1.00 85.69 457 THR A O 1
ATOM 3696 N N . LEU A 1 458 ? -50.834 -9.150 97.502 1.00 81.12 458 LEU A N 1
ATOM 3697 C CA . LEU A 1 458 ? -51.891 -10.147 97.651 1.00 81.12 458 LEU A CA 1
ATOM 3698 C C . LEU A 1 458 ? -51.477 -11.238 98.647 1.00 81.12 458 LEU A C 1
ATOM 3700 O O . LEU A 1 458 ? -52.169 -11.421 99.636 1.00 81.12 458 LEU A O 1
ATOM 3704 N N . GLU A 1 459 ? -50.300 -11.846 98.492 1.00 84.69 459 GLU A N 1
ATOM 3705 C CA . GLU A 1 459 ? -49.758 -12.846 99.425 1.00 84.69 459 GLU A CA 1
ATOM 3706 C C . GLU A 1 459 ? -49.679 -12.306 100.862 1.00 84.69 459 GLU A C 1
ATOM 3708 O O . GLU A 1 459 ? -50.110 -12.963 101.811 1.00 84.69 459 GLU A O 1
ATOM 3713 N N . LYS A 1 460 ? -49.202 -11.065 101.046 1.00 84.50 460 LYS A N 1
ATOM 3714 C CA . LYS A 1 460 ? -49.183 -10.400 102.363 1.00 84.50 460 LYS A CA 1
ATOM 3715 C C . LYS A 1 460 ? -50.595 -10.160 102.913 1.00 84.50 460 LYS A C 1
ATOM 3717 O O . LYS A 1 460 ? -50.775 -10.197 104.130 1.00 84.50 460 LYS A O 1
ATOM 3722 N N . LYS A 1 461 ? -51.593 -9.921 102.056 1.00 82.75 461 LYS A N 1
ATOM 3723 C CA . LYS A 1 461 ? -53.000 -9.755 102.456 1.00 82.75 461 LYS A CA 1
ATOM 3724 C C . LYS A 1 461 ? -53.677 -11.081 102.781 1.00 82.75 461 LYS A C 1
ATOM 3726 O O . LYS A 1 461 ? -54.366 -11.144 103.795 1.00 82.75 461 LYS A O 1
ATOM 3731 N N . ASP A 1 462 ? -53.416 -12.129 102.013 1.00 77.69 462 ASP A N 1
ATOM 3732 C CA . ASP A 1 462 ? -53.925 -13.475 102.260 1.00 77.69 462 ASP A CA 1
ATOM 3733 C C . ASP A 1 462 ? -53.333 -14.056 103.547 1.00 77.69 462 ASP A C 1
ATOM 3735 O O . ASP A 1 462 ? -54.059 -14.662 104.334 1.00 77.69 462 ASP A O 1
ATOM 3739 N N . LEU A 1 463 ? -52.047 -13.817 103.829 1.00 84.44 463 LEU A N 1
ATOM 3740 C CA . LEU A 1 463 ? -51.428 -14.178 105.109 1.00 84.44 463 LEU A CA 1
ATOM 3741 C C . LEU A 1 463 ? -52.068 -13.422 106.285 1.00 84.44 463 LEU A C 1
ATOM 3743 O O . LEU A 1 463 ? -52.472 -14.061 107.255 1.00 84.44 463 LEU A O 1
ATOM 3747 N N . GLN A 1 464 ? -52.236 -12.096 106.178 1.00 84.44 464 GLN A N 1
ATOM 3748 C CA . GLN A 1 464 ? -52.921 -11.286 107.200 1.00 84.44 464 GLN A CA 1
ATOM 3749 C C . GLN A 1 464 ? -54.369 -11.745 107.433 1.00 84.44 464 GLN A C 1
ATOM 3751 O O . GLN A 1 464 ? -54.810 -11.837 108.577 1.00 84.44 464 GLN A O 1
ATOM 3756 N N . LEU A 1 465 ? -55.106 -12.063 106.366 1.00 79.94 465 LEU A N 1
ATOM 3757 C CA . LEU A 1 465 ? -56.467 -12.582 106.459 1.00 79.94 465 LEU A CA 1
ATOM 3758 C C . LEU A 1 465 ? -56.477 -13.946 107.159 1.00 79.94 465 LEU A C 1
ATOM 3760 O O . LEU A 1 465 ? -57.182 -14.115 108.148 1.00 79.94 465 LEU A O 1
ATOM 3764 N N . ASN A 1 466 ? -55.649 -14.896 106.715 1.00 80.19 466 ASN A N 1
ATOM 3765 C CA . ASN A 1 466 ? -55.547 -16.225 107.324 1.00 80.19 466 ASN A CA 1
ATOM 3766 C C . ASN A 1 466 ? -55.135 -16.184 108.807 1.00 80.19 466 ASN A C 1
ATOM 3768 O O . ASN A 1 466 ? -55.569 -17.038 109.578 1.00 80.19 466 ASN A O 1
ATOM 3772 N N . GLU A 1 467 ? -54.314 -15.218 109.222 1.00 82.81 467 GLU A N 1
ATOM 3773 C CA . GLU A 1 467 ? -53.967 -15.001 110.629 1.00 82.81 467 GLU A CA 1
ATOM 3774 C C . GLU A 1 467 ? -55.172 -14.494 111.438 1.00 82.81 467 GLU A C 1
ATOM 3776 O O . GLU A 1 467 ? -55.519 -15.092 112.457 1.00 82.81 467 GLU A O 1
ATOM 3781 N N . VAL A 1 468 ? -55.878 -13.466 110.950 1.00 80.19 468 VAL A N 1
ATOM 3782 C CA . VAL A 1 468 ? -57.086 -12.926 111.604 1.00 80.19 468 VAL A CA 1
ATOM 3783 C C . VAL A 1 468 ? -58.203 -13.973 111.691 1.00 80.19 468 VAL A C 1
ATOM 3785 O O . VAL A 1 468 ? -58.845 -14.096 112.735 1.00 80.19 468 VAL A O 1
ATOM 3788 N N . LEU A 1 469 ? -58.418 -14.772 110.642 1.00 75.19 469 LEU A N 1
ATOM 3789 C CA . LEU A 1 469 ? -59.427 -15.837 110.647 1.00 75.19 469 LEU A CA 1
ATOM 3790 C C . LEU A 1 469 ? -59.107 -16.941 111.669 1.00 75.19 469 LEU A C 1
ATOM 3792 O O . LEU A 1 469 ? -60.014 -17.433 112.336 1.00 75.19 469 LEU A O 1
ATOM 3796 N N . LYS A 1 470 ? -57.825 -17.284 111.863 1.00 77.56 470 LYS A N 1
ATOM 3797 C CA . LYS A 1 470 ? -57.393 -18.217 112.921 1.00 77.56 470 LYS A CA 1
ATOM 3798 C C . LYS A 1 470 ? -57.521 -17.612 114.319 1.00 77.56 470 LYS A C 1
ATOM 3800 O O . LYS A 1 470 ? -57.953 -18.297 115.238 1.00 77.56 470 LYS A O 1
ATOM 3805 N N . ALA A 1 471 ? -57.159 -16.341 114.488 1.00 78.75 471 ALA A N 1
ATOM 3806 C CA . ALA A 1 471 ? -57.177 -15.669 115.788 1.00 78.75 471 ALA A CA 1
ATOM 3807 C C . ALA A 1 471 ? -58.596 -15.409 116.325 1.00 78.75 471 ALA A C 1
ATOM 3809 O O . ALA A 1 471 ? -58.786 -15.303 117.535 1.00 78.75 471 ALA A O 1
ATOM 3810 N N . THR A 1 472 ? -59.592 -15.294 115.442 1.00 74.69 472 THR A N 1
ATOM 3811 C CA . THR A 1 472 ? -60.964 -14.909 115.812 1.00 74.69 472 THR A CA 1
ATOM 3812 C C . THR A 1 472 ? -61.898 -16.083 116.126 1.00 74.69 472 THR A C 1
ATOM 3814 O O . THR A 1 472 ? -62.966 -15.838 116.682 1.00 74.69 472 THR A O 1
ATOM 3817 N N . ASN A 1 473 ? -61.515 -17.336 115.827 1.00 70.06 473 ASN A N 1
ATOM 3818 C CA . ASN A 1 473 ? -62.314 -18.553 116.082 1.00 70.06 473 ASN A CA 1
ATOM 3819 C C . ASN A 1 473 ? -63.793 -18.443 115.638 1.00 70.06 473 ASN A C 1
ATOM 3821 O O . ASN A 1 473 ? -64.699 -18.964 116.292 1.00 70.06 473 ASN A O 1
ATOM 3825 N N . LEU A 1 474 ? -64.044 -17.738 114.531 1.00 69.62 474 LEU A N 1
ATOM 3826 C CA . LEU A 1 474 ? -65.385 -17.560 113.976 1.00 69.62 474 LEU A CA 1
ATOM 3827 C C . LEU A 1 474 ? -65.914 -18.877 113.399 1.00 69.62 474 LEU A C 1
ATOM 3829 O O . LEU A 1 474 ? -65.158 -19.650 112.811 1.00 69.62 474 LEU A O 1
ATOM 3833 N N . ASP A 1 475 ? -67.227 -19.093 113.507 1.00 77.00 475 ASP A N 1
ATOM 3834 C CA . ASP A 1 475 ? -67.907 -20.168 112.782 1.00 77.00 475 ASP A CA 1
ATOM 3835 C C . ASP A 1 475 ? -67.651 -20.022 111.265 1.00 77.00 475 ASP A C 1
ATOM 3837 O O . ASP A 1 475 ? -68.023 -18.991 110.686 1.00 77.00 475 ASP A O 1
ATOM 3841 N N . PRO A 1 476 ? -67.051 -21.029 110.597 1.00 77.06 476 PRO A N 1
ATOM 3842 C CA . PRO A 1 476 ? -66.795 -20.984 109.161 1.00 77.06 476 PRO A CA 1
ATOM 3843 C C . PRO A 1 476 ? -68.057 -20.766 108.317 1.00 77.06 476 PRO A C 1
ATOM 3845 O O . PRO A 1 476 ? -67.971 -20.135 107.262 1.00 77.06 476 PRO A O 1
ATOM 3848 N N . ALA A 1 477 ? -69.228 -21.238 108.767 1.00 79.56 477 ALA A N 1
ATOM 3849 C CA . ALA A 1 477 ? -70.480 -21.048 108.040 1.00 79.56 477 ALA A CA 1
ATOM 3850 C C . ALA A 1 477 ? -70.974 -19.593 108.132 1.00 79.56 477 ALA A C 1
ATOM 3852 O O . ALA A 1 477 ? -71.274 -18.980 107.104 1.00 79.56 477 ALA A O 1
ATOM 3853 N N . ALA A 1 478 ? -71.008 -18.998 109.327 1.00 78.12 478 ALA A N 1
ATOM 3854 C CA . ALA A 1 478 ? -71.321 -17.581 109.515 1.00 78.12 478 ALA A CA 1
ATOM 3855 C C . A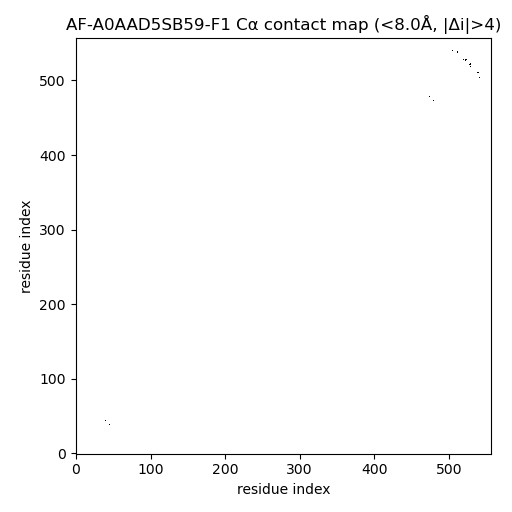LA A 1 478 ? -70.334 -16.662 108.771 1.00 78.12 478 ALA A C 1
ATOM 3857 O O . ALA A 1 478 ? -70.758 -15.708 108.116 1.00 78.12 478 ALA A O 1
ATOM 3858 N N . LEU A 1 479 ? -69.035 -16.978 108.816 1.00 79.00 479 LEU A N 1
ATOM 3859 C CA . LEU A 1 479 ? -67.993 -16.245 108.096 1.00 79.00 479 LEU A CA 1
ATOM 3860 C C . LEU A 1 479 ? -68.200 -16.308 106.577 1.00 79.00 479 LEU A C 1
ATOM 3862 O O . LEU A 1 479 ? -68.222 -15.266 105.929 1.00 79.00 479 LEU A O 1
ATOM 3866 N N . SER A 1 480 ? -68.392 -17.503 106.009 1.00 79.75 480 SER A N 1
ATOM 3867 C CA . SER A 1 480 ? -68.613 -17.682 104.567 1.00 79.75 480 SER A CA 1
ATOM 3868 C C . SER A 1 480 ? -69.837 -16.898 104.075 1.00 79.75 480 SER A C 1
ATOM 3870 O O . SER A 1 480 ? -69.763 -16.216 103.053 1.00 79.75 480 SER A O 1
ATOM 3872 N N . ASN A 1 481 ? -70.930 -16.902 104.846 1.00 82.88 481 ASN A N 1
ATOM 3873 C CA . ASN A 1 481 ? -72.125 -16.111 104.542 1.00 82.88 481 ASN A CA 1
ATOM 3874 C C . ASN A 1 481 ? -71.889 -14.591 104.631 1.00 82.88 481 ASN A C 1
ATOM 3876 O O . ASN A 1 481 ? -72.486 -13.838 103.860 1.00 82.88 481 ASN A O 1
ATOM 3880 N N . LEU A 1 482 ? -71.033 -14.120 105.545 1.00 82.19 482 LEU A N 1
ATOM 3881 C CA . LEU A 1 482 ? -70.663 -12.704 105.629 1.00 82.19 482 LEU A CA 1
ATOM 3882 C C . LEU A 1 482 ? -69.770 -12.282 104.454 1.00 82.19 482 LEU A C 1
ATOM 3884 O O . LEU A 1 482 ? -70.018 -11.233 103.862 1.00 82.19 482 LEU A O 1
ATOM 3888 N N . THR A 1 483 ? -68.782 -13.102 104.086 1.00 81.50 483 THR A N 1
ATOM 3889 C CA . THR A 1 483 ? -67.918 -12.861 102.921 1.00 81.50 483 THR A CA 1
ATOM 3890 C C . THR A 1 483 ? -68.741 -12.805 101.637 1.00 81.50 483 THR A C 1
ATOM 3892 O O . THR A 1 483 ? -68.653 -11.805 100.930 1.00 81.50 483 THR A O 1
ATOM 3895 N N . ARG A 1 484 ? -69.633 -13.781 101.395 1.00 85.31 484 ARG A N 1
ATOM 3896 C CA . ARG A 1 484 ? -70.534 -13.779 100.227 1.00 85.31 484 ARG A CA 1
ATOM 3897 C C . ARG A 1 484 ? -71.362 -12.493 100.134 1.00 85.31 484 ARG A C 1
ATOM 3899 O O . ARG A 1 484 ? -71.412 -11.869 99.081 1.00 85.31 484 ARG A O 1
ATOM 3906 N N . ARG A 1 485 ? -71.952 -12.038 101.245 1.00 85.00 485 ARG A N 1
ATOM 3907 C CA . ARG A 1 485 ? -72.722 -10.778 101.281 1.00 85.00 485 ARG A CA 1
ATOM 3908 C C . ARG A 1 485 ? -71.866 -9.535 101.034 1.00 85.00 485 ARG A C 1
ATOM 3910 O O . ARG A 1 485 ? -72.359 -8.556 100.481 1.00 85.00 485 ARG A O 1
ATOM 3917 N N . LEU A 1 486 ? -70.601 -9.539 101.453 1.00 83.62 486 LEU A N 1
ATOM 3918 C CA . LEU A 1 486 ? -69.667 -8.448 101.160 1.00 83.62 486 LEU A CA 1
ATOM 3919 C C . LEU A 1 486 ? -69.243 -8.452 99.686 1.00 83.62 486 LEU A C 1
ATOM 3921 O O . LEU A 1 486 ? -69.167 -7.381 99.091 1.00 83.62 486 LEU A O 1
ATOM 3925 N N . GLU A 1 487 ? -69.037 -9.626 99.089 1.00 84.31 487 GLU A N 1
ATOM 3926 C CA . GLU A 1 487 ? -68.795 -9.791 97.651 1.00 84.31 487 GLU A CA 1
ATOM 3927 C C . GLU A 1 487 ? -70.002 -9.310 96.831 1.00 84.31 487 GLU A C 1
ATOM 3929 O O . GLU A 1 487 ? -69.830 -8.477 95.950 1.00 84.31 487 GLU A O 1
ATOM 3934 N N . GLU A 1 488 ? -71.230 -9.699 97.188 1.00 88.81 488 GLU A N 1
ATOM 3935 C CA . GLU A 1 488 ? -72.477 -9.215 96.564 1.00 88.81 488 GLU A CA 1
ATOM 3936 C C . GLU A 1 488 ? -72.617 -7.675 96.638 1.00 88.81 488 GLU A C 1
ATOM 3938 O O . GLU A 1 488 ? -72.991 -7.017 95.661 1.00 88.81 488 GLU A O 1
ATOM 3943 N N . VAL A 1 489 ? -72.263 -7.062 97.776 1.00 90.06 489 VAL A N 1
ATOM 3944 C CA . VAL A 1 489 ? -72.271 -5.595 97.963 1.00 90.06 489 VAL A CA 1
ATOM 3945 C C . VAL A 1 489 ? -71.131 -4.890 97.209 1.00 90.06 489 VAL A C 1
ATOM 3947 O O . VAL A 1 489 ? -71.262 -3.713 96.856 1.00 90.06 489 VAL A O 1
ATOM 3950 N N . LEU A 1 490 ? -70.015 -5.573 96.943 1.00 83.50 490 LEU A N 1
ATOM 3951 C CA . LEU A 1 490 ? -68.920 -5.052 96.122 1.00 83.50 490 LEU A CA 1
ATOM 3952 C C . LEU A 1 490 ? -69.223 -5.190 94.625 1.00 83.50 490 LEU A C 1
ATOM 3954 O O . LEU A 1 490 ? -69.056 -4.209 93.904 1.00 83.50 490 LEU A O 1
ATOM 3958 N N . ASP A 1 491 ? -69.725 -6.340 94.170 1.00 86.38 491 ASP A N 1
ATOM 3959 C CA . ASP A 1 491 ? -70.168 -6.588 92.791 1.00 86.38 491 ASP A CA 1
ATOM 3960 C C . ASP A 1 491 ? -71.212 -5.543 92.369 1.00 86.38 491 ASP A C 1
ATOM 3962 O O . ASP A 1 491 ? -71.011 -4.835 91.381 1.00 86.38 491 ASP A O 1
ATOM 3966 N N . THR A 1 492 ? -72.272 -5.353 93.164 1.00 90.50 492 THR A N 1
ATOM 3967 C CA . THR A 1 492 ? -73.331 -4.362 92.882 1.00 90.50 492 THR A CA 1
ATOM 3968 C C . THR A 1 492 ? -72.817 -2.917 92.852 1.00 90.50 492 THR A C 1
ATOM 3970 O O . THR A 1 492 ? -73.210 -2.139 91.981 1.00 90.50 492 THR A O 1
ATOM 3973 N N . LYS A 1 493 ? -71.888 -2.533 93.741 1.00 89.06 493 LYS A N 1
ATOM 3974 C CA . LYS A 1 493 ? -71.271 -1.192 93.707 1.00 89.06 493 LYS A CA 1
ATOM 3975 C C . LYS A 1 493 ? -70.326 -1.002 92.523 1.00 89.06 493 LYS A C 1
ATOM 3977 O O . LYS A 1 493 ? -70.352 0.056 91.898 1.00 89.06 493 LYS A O 1
ATOM 3982 N N . ASN A 1 494 ? -69.519 -2.008 92.196 1.00 85.31 494 ASN A N 1
ATOM 3983 C CA . ASN A 1 494 ? -68.650 -1.985 91.021 1.00 85.31 494 ASN A CA 1
ATOM 3984 C C . ASN A 1 494 ? -69.479 -1.903 89.733 1.00 85.31 494 ASN A C 1
ATOM 3986 O O . ASN A 1 494 ? -69.109 -1.176 88.814 1.00 85.31 494 ASN A O 1
ATOM 3990 N N . GLN A 1 495 ? -70.621 -2.590 89.682 1.00 88.25 495 GLN A N 1
ATOM 3991 C CA . GLN A 1 495 ? -71.552 -2.547 88.561 1.00 88.25 495 GLN A CA 1
ATOM 3992 C C . GLN A 1 495 ? -72.178 -1.152 88.385 1.00 88.25 495 GLN A C 1
ATOM 3994 O O . GLN A 1 495 ? -72.071 -0.576 87.302 1.00 88.25 495 GLN A O 1
ATOM 3999 N N . LEU A 1 496 ? -72.683 -0.538 89.463 1.00 90.31 496 LEU A N 1
ATOM 4000 C CA . LEU A 1 496 ? -73.190 0.841 89.439 1.00 90.31 496 LEU A CA 1
ATOM 4001 C C . LEU A 1 496 ? -72.122 1.864 88.992 1.00 90.31 496 LEU A C 1
ATOM 4003 O O . LEU A 1 496 ? -72.432 2.831 88.296 1.00 90.31 496 LEU A O 1
ATOM 4007 N N . ILE A 1 497 ? -70.849 1.654 89.349 1.00 82.50 497 ILE A N 1
ATOM 4008 C CA . ILE A 1 497 ? -69.737 2.503 88.887 1.00 82.50 497 ILE A CA 1
ATOM 4009 C C . ILE A 1 497 ? -69.538 2.384 87.366 1.00 82.50 497 ILE A C 1
ATOM 4011 O O . ILE A 1 497 ? -69.374 3.415 86.710 1.00 82.50 497 ILE A O 1
ATOM 4015 N N . LYS A 1 498 ? -69.591 1.170 86.790 1.00 82.38 498 LYS A N 1
ATOM 4016 C CA . LYS A 1 498 ? -69.526 0.969 85.326 1.00 82.38 498 LYS A CA 1
ATOM 4017 C C . LYS A 1 498 ? -70.688 1.684 84.621 1.00 82.38 498 LYS A C 1
ATOM 4019 O O . LYS A 1 498 ? -70.480 2.346 83.609 1.00 82.38 498 LYS A O 1
ATOM 4024 N N . GLU A 1 499 ? -71.899 1.577 85.165 1.00 86.38 499 GLU A N 1
ATOM 4025 C CA . GLU A 1 499 ? -73.120 2.158 84.587 1.00 86.38 499 GLU A CA 1
ATOM 4026 C C . GLU A 1 499 ? -73.081 3.689 84.557 1.00 86.38 499 GLU A C 1
ATOM 4028 O O . GLU A 1 499 ? -73.296 4.295 83.506 1.00 86.38 499 GLU A O 1
ATOM 4033 N N . LEU A 1 500 ? -72.704 4.325 85.671 1.00 86.94 500 LEU A N 1
ATOM 4034 C CA . LEU A 1 500 ? -72.555 5.783 85.741 1.00 86.94 500 LEU A CA 1
ATOM 4035 C C . LEU A 1 500 ? -71.441 6.305 84.814 1.00 86.94 500 LEU A C 1
ATOM 4037 O O . LEU A 1 500 ? -71.565 7.397 84.256 1.00 86.94 500 LEU A O 1
ATOM 4041 N N . GLN A 1 501 ? -70.370 5.531 84.606 1.00 80.06 501 GLN A N 1
ATOM 4042 C CA . GLN A 1 501 ? -69.325 5.854 83.625 1.00 80.06 501 GLN A CA 1
ATOM 4043 C C . GLN A 1 501 ? -69.830 5.725 82.178 1.00 80.06 501 GLN A C 1
ATOM 4045 O O . GLN A 1 501 ? -69.536 6.590 81.349 1.00 80.06 501 GLN A O 1
ATOM 4050 N N . TYR A 1 502 ? -70.619 4.689 81.880 1.00 82.62 502 TYR A N 1
ATOM 4051 C CA . TYR A 1 502 ? -71.218 4.471 80.563 1.00 82.62 502 TYR A CA 1
ATOM 4052 C C . TYR A 1 502 ? -72.204 5.585 80.189 1.00 82.62 502 TYR A C 1
ATOM 4054 O O . TYR A 1 502 ? -72.091 6.165 79.106 1.00 82.62 502 TYR A O 1
ATOM 4062 N N . ASP A 1 503 ? -73.136 5.942 81.079 1.00 85.81 503 ASP A N 1
ATOM 4063 C CA . ASP A 1 503 ? -74.104 7.006 80.792 1.00 85.81 503 ASP A CA 1
ATOM 4064 C C . ASP A 1 503 ? -73.429 8.383 80.662 1.00 85.81 503 ASP A C 1
ATOM 4066 O O . ASP A 1 503 ? -73.797 9.153 79.772 1.00 85.81 503 ASP A O 1
ATOM 4070 N N . LEU A 1 504 ? -72.373 8.671 81.437 1.00 84.06 504 LEU A N 1
ATOM 4071 C CA . LEU A 1 504 ? -71.560 9.880 81.253 1.00 84.06 504 LEU A CA 1
ATOM 4072 C C . LEU A 1 504 ? -70.903 9.932 79.859 1.00 84.06 504 LEU A C 1
ATOM 4074 O O . LEU A 1 504 ? -70.948 10.972 79.194 1.00 84.06 504 LEU A O 1
ATOM 4078 N N . ALA A 1 505 ? -70.322 8.823 79.390 1.00 79.62 505 ALA A N 1
ATOM 4079 C CA . ALA A 1 505 ? -69.711 8.736 78.060 1.00 79.62 505 ALA A CA 1
ATOM 4080 C C . ALA A 1 505 ? -70.752 8.848 76.928 1.00 79.62 505 ALA A C 1
ATOM 4082 O O . ALA A 1 505 ? -70.523 9.521 75.921 1.00 79.62 505 ALA A O 1
ATOM 4083 N N . LYS A 1 506 ? -71.929 8.245 77.113 1.00 85.56 506 LYS A N 1
ATOM 4084 C CA . LYS A 1 506 ? -73.065 8.282 76.182 1.00 85.56 506 LYS A CA 1
ATOM 4085 C C . LYS A 1 506 ? -73.670 9.682 76.051 1.00 85.56 506 LYS A C 1
ATOM 4087 O O . LYS A 1 506 ? -73.876 10.140 74.927 1.00 85.56 506 LYS A O 1
ATOM 4092 N N . VAL A 1 507 ? -73.888 10.390 77.163 1.00 88.75 507 VAL A N 1
ATOM 4093 C CA . VAL A 1 507 ? -74.334 11.798 77.161 1.00 88.75 507 VAL A CA 1
ATOM 4094 C C . VAL A 1 507 ? -73.271 12.703 76.530 1.00 88.75 507 VAL A C 1
ATOM 4096 O O . VAL A 1 507 ? -73.600 13.533 75.686 1.00 88.75 507 VAL A O 1
ATOM 4099 N N . THR A 1 508 ? -71.992 12.487 76.853 1.00 86.69 508 THR A N 1
ATOM 4100 C CA . THR A 1 508 ? -70.861 13.209 76.242 1.00 86.69 508 THR A CA 1
ATOM 4101 C C . THR A 1 508 ? -70.825 13.043 74.723 1.00 86.69 508 THR A C 1
ATOM 4103 O O . THR A 1 508 ? -70.678 14.026 73.995 1.00 86.69 508 THR A O 1
ATOM 4106 N N . LYS A 1 509 ? -71.003 11.814 74.220 1.00 86.81 509 LYS A N 1
ATOM 4107 C CA . LYS A 1 509 ? -71.068 11.559 72.777 1.00 86.81 509 LYS A CA 1
ATOM 4108 C C . LYS A 1 509 ? -72.273 12.252 72.137 1.00 86.81 509 LYS A C 1
ATOM 4110 O O . LYS A 1 509 ? -72.095 12.932 71.133 1.00 86.81 509 LYS A O 1
ATOM 4115 N N . ALA A 1 510 ? -73.464 12.125 72.725 1.00 88.19 510 ALA A N 1
ATOM 4116 C CA . ALA A 1 510 ? -74.676 12.754 72.201 1.00 88.19 510 ALA A CA 1
ATOM 4117 C C . ALA A 1 510 ? -74.544 14.287 72.104 1.00 88.19 510 ALA A C 1
ATOM 4119 O O . ALA A 1 510 ? -74.900 14.862 71.081 1.00 88.19 510 ALA A O 1
ATOM 4120 N N . HIS A 1 511 ? -73.963 14.935 73.120 1.00 89.50 511 HIS A N 1
ATOM 4121 C CA . HIS A 1 511 ? -73.641 16.369 73.115 1.00 89.50 511 HIS A CA 1
ATOM 4122 C C . HIS A 1 511 ? -72.706 16.753 71.955 1.00 89.50 511 HIS A C 1
ATOM 4124 O O . HIS A 1 511 ? -73.026 17.638 71.163 1.00 89.50 511 HIS A O 1
ATOM 4130 N N . ASN A 1 512 ? -71.585 16.040 71.805 1.00 88.69 512 ASN A N 1
ATOM 4131 C CA . ASN A 1 512 ? -70.609 16.294 70.741 1.00 88.69 512 ASN A CA 1
ATOM 4132 C C . ASN A 1 512 ? -71.181 16.054 69.331 1.00 88.69 512 ASN A C 1
ATOM 4134 O O . ASN A 1 512 ? -70.873 16.801 68.402 1.00 88.69 512 ASN A O 1
ATOM 4138 N N . ASP A 1 513 ? -72.009 15.022 69.155 1.00 88.50 513 ASP A N 1
ATOM 4139 C CA . ASP A 1 513 ? -72.640 14.720 67.868 1.00 88.50 513 ASP A CA 1
ATOM 4140 C C . ASP A 1 513 ? -73.780 15.710 67.548 1.00 88.50 513 ASP A C 1
ATOM 4142 O O . ASP A 1 513 ? -73.943 16.082 66.386 1.00 88.50 513 ASP A O 1
ATOM 4146 N N . MET A 1 514 ? -74.502 16.240 68.548 1.00 88.19 514 MET A N 1
ATOM 4147 C CA . MET A 1 514 ? -75.459 17.337 68.334 1.00 88.19 514 MET A CA 1
ATOM 4148 C C . MET A 1 514 ? -74.783 18.638 67.883 1.00 88.19 514 MET A C 1
ATOM 4150 O O . MET A 1 514 ? -75.310 19.292 66.985 1.00 88.19 514 MET A O 1
ATOM 4154 N N . ILE A 1 515 ? -73.622 19.002 68.447 1.00 88.31 515 ILE A N 1
ATOM 4155 C CA . ILE A 1 515 ? -72.856 20.185 68.004 1.00 88.31 515 ILE A CA 1
ATOM 4156 C C . ILE A 1 515 ? -72.542 20.082 66.505 1.00 88.31 515 ILE A C 1
ATOM 4158 O O . ILE A 1 515 ? -72.901 20.977 65.743 1.00 88.31 515 ILE A O 1
ATOM 4162 N N . ARG A 1 516 ? -71.996 18.942 66.066 1.00 87.81 516 ARG A N 1
ATOM 4163 C CA . ARG A 1 516 ? -71.674 18.674 64.652 1.00 87.81 516 ARG A CA 1
ATOM 4164 C C . ARG A 1 516 ? -72.888 18.767 63.725 1.00 87.81 516 ARG A C 1
ATOM 4166 O O . ARG A 1 516 ? -72.774 19.261 62.606 1.00 87.81 516 ARG A O 1
ATOM 4173 N N . VAL A 1 517 ? -74.054 18.292 64.172 1.00 89.25 517 VAL A N 1
ATOM 4174 C CA . VAL A 1 517 ? -75.304 18.377 63.396 1.00 89.25 517 VAL A CA 1
ATOM 4175 C C . VAL A 1 517 ? -75.784 19.827 63.268 1.00 89.25 517 VAL A C 1
ATOM 4177 O O . VAL A 1 517 ? -76.244 20.211 62.192 1.00 89.25 517 VAL A O 1
ATOM 4180 N N . TYR A 1 518 ? -75.638 20.653 64.311 1.00 86.62 518 TYR A N 1
ATOM 4181 C CA . TYR A 1 518 ? -75.939 22.085 64.223 1.00 86.62 518 TYR A CA 1
ATOM 4182 C C . TYR A 1 518 ? -74.956 22.834 63.312 1.00 86.62 518 TYR A C 1
ATOM 4184 O O . TYR A 1 518 ? -75.404 23.597 62.459 1.00 86.62 518 TYR A O 1
ATOM 4192 N N . GLU A 1 519 ? -73.649 22.581 63.419 1.00 85.50 519 GLU A N 1
ATOM 4193 C CA . GLU A 1 519 ? -72.618 23.166 62.540 1.00 85.50 519 GLU A CA 1
ATOM 4194 C C . GLU A 1 519 ? -72.884 22.837 61.058 1.00 85.50 519 GLU A C 1
ATOM 4196 O O . GLU A 1 519 ? -72.888 23.726 60.199 1.00 85.50 519 GLU A O 1
ATOM 4201 N N . ALA A 1 520 ? -73.199 21.570 60.762 1.00 86.06 520 ALA A N 1
ATOM 4202 C CA . ALA A 1 520 ? -73.573 21.128 59.421 1.00 86.06 520 ALA A CA 1
ATOM 4203 C C . ALA A 1 520 ? -74.860 21.806 58.915 1.00 86.06 520 ALA A C 1
ATOM 4205 O O . ALA A 1 520 ? -74.913 22.220 57.757 1.00 86.06 520 ALA A O 1
ATOM 4206 N N . LYS A 1 521 ? -75.883 21.975 59.768 1.00 89.00 521 LYS A N 1
ATOM 4207 C CA . LYS A 1 521 ? -77.133 22.651 59.380 1.00 89.00 521 LYS A CA 1
ATOM 4208 C C . LYS A 1 521 ? -76.983 24.157 59.180 1.00 89.00 521 LYS A C 1
ATOM 4210 O O . LYS A 1 521 ? -77.613 24.690 58.273 1.00 89.00 521 LYS A O 1
ATOM 4215 N N . LEU A 1 522 ? -76.143 24.836 59.958 1.00 86.81 522 LEU A N 1
ATOM 4216 C CA . LEU A 1 522 ? -75.822 26.250 59.722 1.00 86.81 522 LEU A CA 1
ATOM 4217 C C . LEU A 1 522 ? -75.126 26.421 58.365 1.00 86.81 522 LEU A C 1
ATOM 4219 O O . LEU A 1 522 ? -75.541 27.254 57.561 1.00 86.81 522 LEU A O 1
ATOM 4223 N N . THR A 1 523 ? -74.173 25.535 58.058 1.00 86.00 523 THR A N 1
ATOM 4224 C CA . THR A 1 523 ? -73.478 25.504 56.761 1.00 86.00 523 THR A CA 1
ATOM 4225 C C . THR A 1 523 ? -74.443 25.225 55.598 1.00 86.00 523 THR A C 1
ATOM 4227 O O . THR A 1 523 ? -74.355 25.880 54.563 1.00 86.00 523 THR A O 1
ATOM 4230 N N . GLU A 1 524 ? -75.409 24.312 55.764 1.00 89.12 524 GLU A N 1
ATOM 4231 C CA . GLU A 1 524 ? -76.459 24.023 54.768 1.00 89.12 524 GLU A CA 1
ATOM 4232 C C . GLU A 1 524 ? -77.321 25.257 54.443 1.00 89.12 524 GLU A C 1
ATOM 4234 O O . GLU A 1 524 ? -77.630 25.504 53.278 1.00 89.12 524 GLU A O 1
ATOM 4239 N N . PHE A 1 525 ? -77.651 26.076 55.447 1.00 88.94 525 PHE A N 1
ATOM 4240 C CA . PHE A 1 525 ? -78.359 27.349 55.260 1.00 88.94 525 PHE A CA 1
ATOM 4241 C C . PHE A 1 525 ? -77.445 28.524 54.864 1.00 88.94 525 PHE A C 1
ATOM 4243 O O . PHE A 1 525 ? -77.916 29.656 54.782 1.00 88.94 525 PHE A O 1
ATOM 4250 N N . SER A 1 526 ? -76.162 28.270 54.574 1.00 84.56 526 SER A N 1
ATOM 4251 C CA . SER A 1 526 ? -75.146 29.291 54.257 1.00 84.56 526 SER A CA 1
ATOM 4252 C C . SER A 1 526 ? -74.942 30.345 55.359 1.00 84.56 526 SER A C 1
ATOM 4254 O O . SER A 1 526 ? -74.547 31.471 55.067 1.00 84.56 526 SER A O 1
ATOM 4256 N N . ILE A 1 527 ? -75.187 29.974 56.620 1.00 82.94 527 ILE A N 1
ATOM 4257 C CA . ILE A 1 527 ? -74.911 30.793 57.806 1.00 82.94 527 ILE A CA 1
ATOM 4258 C C . ILE A 1 527 ? -73.515 30.405 58.326 1.00 82.94 527 ILE A C 1
ATOM 4260 O O . ILE A 1 527 ? -73.338 29.259 58.755 1.00 82.94 527 ILE A O 1
ATOM 4264 N N . PRO A 1 528 ? -72.513 31.305 58.304 1.00 78.81 528 PRO A N 1
ATOM 4265 C CA . PRO A 1 528 ? -71.195 31.026 58.869 1.00 78.81 528 PRO A CA 1
ATOM 4266 C C . PRO A 1 528 ? -71.288 30.716 60.366 1.00 78.81 528 PRO A C 1
ATOM 4268 O O . PRO A 1 528 ? -71.967 31.417 61.118 1.00 78.81 528 PRO A O 1
ATOM 4271 N N . VAL A 1 529 ? -70.568 29.695 60.834 1.00 69.56 529 VAL A N 1
ATOM 4272 C CA . VAL A 1 529 ? -70.542 29.333 62.267 1.00 69.56 529 VAL A CA 1
ATOM 4273 C C . VAL A 1 529 ? -69.896 30.423 63.133 1.00 69.56 529 VAL A C 1
ATOM 4275 O O . VAL A 1 529 ? -70.135 30.490 64.337 1.00 69.56 529 VAL A O 1
ATOM 4278 N N . GLU A 1 530 ? -69.145 31.333 62.517 1.00 75.38 530 GLU A N 1
ATOM 4279 C CA . GLU A 1 530 ? -68.614 32.561 63.106 1.00 75.38 530 GLU A CA 1
ATOM 4280 C C . GLU A 1 530 ? -69.714 33.541 63.563 1.00 75.38 530 GLU A C 1
ATOM 4282 O O . GLU A 1 530 ? -69.500 34.280 64.527 1.00 75.38 530 GLU A O 1
ATOM 4287 N N . GLU A 1 531 ? -70.897 33.536 62.935 1.00 74.44 531 GLU A N 1
ATOM 4288 C CA . GLU A 1 531 ? -72.007 34.446 63.272 1.00 74.44 531 GLU A CA 1
ATOM 4289 C C . GLU A 1 531 ? -72.740 34.062 64.571 1.00 74.44 531 GLU A C 1
ATOM 4291 O O . GLU A 1 531 ? -73.494 34.867 65.116 1.00 74.44 531 GLU A O 1
ATOM 4296 N N . LEU A 1 532 ? -72.474 32.874 65.136 1.00 75.19 532 LEU A N 1
ATOM 4297 C CA . LEU A 1 532 ? -73.035 32.436 66.425 1.00 75.19 532 LEU A CA 1
ATOM 4298 C C . LEU A 1 532 ? -72.604 33.308 67.616 1.00 75.19 532 LEU A C 1
ATOM 4300 O O . LEU A 1 532 ? -73.260 33.290 68.656 1.00 75.19 532 LEU A O 1
ATOM 4304 N N . GLY A 1 533 ? -71.476 34.021 67.520 1.00 75.69 533 GLY A N 1
ATOM 4305 C CA . GLY A 1 533 ? -70.940 34.862 68.600 1.00 75.69 533 GLY A CA 1
ATOM 4306 C C . GLY A 1 533 ? -70.338 34.109 69.801 1.00 75.69 533 GLY A C 1
ATOM 4307 O O . GLY A 1 533 ? -69.738 34.737 70.674 1.00 75.69 533 GLY A O 1
ATOM 4308 N N . PHE A 1 534 ? -70.433 32.777 69.851 1.00 79.00 534 PHE A N 1
ATOM 4309 C CA . PHE A 1 534 ? -69.786 31.919 70.851 1.00 79.00 534 PHE A CA 1
ATOM 4310 C C . PHE A 1 534 ? -69.272 30.618 70.217 1.00 79.00 534 PHE A C 1
ATOM 4312 O O . PHE A 1 534 ? -69.682 30.245 69.122 1.00 79.00 534 PHE A O 1
ATOM 4319 N N . LYS A 1 535 ? -68.372 29.908 70.912 1.00 79.31 535 LYS A N 1
ATOM 4320 C CA . LYS A 1 535 ? -67.851 28.600 70.479 1.00 79.31 535 LYS A CA 1
ATOM 4321 C C . LYS A 1 535 ? -68.349 27.488 71.412 1.00 79.31 535 LYS A C 1
ATOM 4323 O O . LYS A 1 535 ? -68.093 27.586 72.614 1.00 79.31 535 LYS A O 1
ATOM 4328 N N . PRO A 1 536 ? -69.041 26.447 70.909 1.00 81.19 536 PRO A N 1
ATOM 4329 C CA . PRO A 1 536 ? -69.439 25.296 71.716 1.00 81.19 536 PRO A CA 1
ATOM 4330 C C . PRO A 1 536 ? -68.236 24.570 72.336 1.00 81.19 536 PRO A C 1
ATOM 4332 O O . PRO A 1 536 ? -67.201 24.394 71.693 1.00 81.19 536 PRO A O 1
ATOM 4335 N N . LEU A 1 537 ? -68.373 24.114 73.585 1.00 81.88 537 LEU A N 1
ATOM 4336 C CA . LEU A 1 537 ? -67.349 23.300 74.240 1.00 81.88 537 LEU A CA 1
ATOM 4337 C C . LEU A 1 537 ? -67.572 21.815 73.929 1.00 81.88 537 LEU A C 1
ATOM 4339 O O . LEU A 1 537 ? -68.550 21.221 74.386 1.00 81.88 537 LEU A O 1
ATOM 4343 N N . MET A 1 538 ? -66.631 21.213 73.203 1.00 80.38 538 MET A N 1
ATOM 4344 C CA . MET A 1 538 ? -66.573 19.763 73.005 1.00 80.38 538 MET A CA 1
ATOM 4345 C C . MET A 1 538 ? -66.098 19.086 74.294 1.00 80.38 538 MET A C 1
ATOM 4347 O O . MET A 1 538 ? -65.042 19.427 74.832 1.00 80.38 538 MET A O 1
ATOM 4351 N N . ILE A 1 539 ? -66.868 18.122 74.796 1.00 80.62 539 ILE A N 1
ATOM 4352 C CA . ILE A 1 539 ? -66.568 17.419 76.049 1.00 80.62 539 ILE A CA 1
ATOM 4353 C C . ILE A 1 539 ? -65.782 16.147 75.717 1.00 80.62 539 ILE A C 1
ATOM 4355 O O . ILE A 1 539 ? -66.200 15.353 74.878 1.00 80.62 539 ILE A O 1
ATOM 4359 N N . SER A 1 540 ? -64.647 15.926 76.382 1.00 71.56 540 SER A N 1
ATOM 4360 C CA . SER A 1 540 ? -63.843 14.711 76.216 1.00 71.56 540 SER A CA 1
ATOM 4361 C C . SER A 1 540 ? -63.799 13.919 77.518 1.00 71.56 540 SER A C 1
ATOM 4363 O O . SER A 1 540 ? -63.141 14.322 78.474 1.00 71.56 540 SER A O 1
ATOM 4365 N N . THR A 1 541 ? -64.461 12.761 77.549 1.00 58.66 541 THR A N 1
ATOM 4366 C CA . THR A 1 541 ? -64.381 11.774 78.643 1.00 58.66 541 THR A CA 1
ATOM 4367 C C . THR A 1 541 ? -63.103 10.928 78.568 1.00 58.66 541 THR A C 1
ATOM 4369 O O . THR A 1 541 ? -63.117 9.724 78.815 1.00 58.66 541 THR A O 1
ATOM 4372 N N . GLY A 1 542 ? -61.974 11.555 78.226 1.00 49.22 542 GLY A N 1
ATOM 4373 C CA . GLY A 1 542 ? -60.655 10.957 78.399 1.00 49.22 542 GLY A CA 1
ATOM 4374 C C . GLY A 1 542 ? -60.304 10.886 79.885 1.00 49.22 542 GLY A C 1
ATOM 4375 O O . GLY A 1 542 ? -60.435 11.877 80.603 1.00 49.22 542 GLY A O 1
ATOM 4376 N N . SER A 1 543 ? -59.858 9.717 80.355 1.00 39.84 543 SER A N 1
ATOM 4377 C CA . SER A 1 543 ? -59.454 9.531 81.754 1.00 39.84 543 SER A CA 1
ATOM 4378 C C . SER A 1 543 ? -58.402 10.566 82.160 1.00 39.84 543 SER A C 1
ATOM 4380 O O . SER A 1 543 ? -57.348 10.676 81.529 1.00 39.84 543 SER A O 1
ATOM 4382 N N . ARG A 1 544 ? -58.682 11.322 83.229 1.00 35.06 544 ARG A N 1
ATOM 4383 C CA . ARG A 1 544 ? -57.800 12.364 83.772 1.00 35.06 544 ARG A CA 1
ATOM 4384 C C . ARG A 1 544 ? -56.628 11.734 84.529 1.00 35.06 544 ARG A C 1
ATOM 4386 O O . ARG A 1 544 ? -56.522 11.875 85.744 1.00 35.06 544 ARG A O 1
ATOM 4393 N N . VAL A 1 545 ? -55.742 11.054 83.804 1.00 33.47 545 VAL A N 1
ATOM 4394 C CA . VAL A 1 545 ? -54.424 10.652 84.304 1.00 33.47 545 VAL A CA 1
ATOM 4395 C C . VAL A 1 545 ? -53.596 11.929 84.483 1.00 33.47 545 VAL A C 1
ATOM 4397 O O . VAL A 1 545 ? -53.313 12.604 83.490 1.00 33.47 545 VAL A O 1
ATOM 4400 N N . PRO A 1 546 ? -53.209 12.320 85.710 1.00 36.28 546 PRO A N 1
ATOM 4401 C CA . PRO A 1 546 ? -52.307 13.445 85.887 1.00 36.28 546 PRO A CA 1
ATOM 4402 C C . PRO A 1 546 ? -50.917 13.062 85.365 1.00 36.28 546 PRO A C 1
ATOM 4404 O O . PRO A 1 546 ? -50.453 11.951 85.609 1.00 36.28 546 PRO A O 1
ATOM 4407 N N . ASN A 1 547 ? -50.232 14.018 84.734 1.00 38.19 547 ASN A N 1
ATOM 4408 C CA . ASN A 1 547 ? -48.823 13.929 84.334 1.00 38.19 547 ASN A CA 1
ATOM 4409 C C . ASN A 1 547 ? -48.482 13.008 83.136 1.00 38.19 547 ASN A C 1
ATOM 4411 O O . ASN A 1 547 ? -47.691 12.073 83.250 1.00 38.19 547 ASN A O 1
ATOM 4415 N N . VAL A 1 548 ? -48.970 13.376 81.946 1.00 35.66 548 VAL A N 1
ATOM 4416 C CA . VAL A 1 548 ? -48.153 13.322 80.718 1.00 35.66 548 VAL A CA 1
ATOM 4417 C C . VAL A 1 548 ? -48.111 14.741 80.143 1.00 35.66 548 VAL A C 1
ATOM 4419 O O . VAL A 1 548 ? -49.147 15.395 80.042 1.00 35.66 548 VAL A O 1
ATOM 4422 N N . GLY A 1 549 ? -46.910 15.254 79.864 1.00 29.11 549 GLY A N 1
ATOM 4423 C CA . GLY A 1 549 ? -46.692 16.661 79.515 1.00 29.11 549 GLY A CA 1
ATOM 4424 C C . GLY A 1 549 ? -47.076 17.028 78.078 1.00 29.11 549 GLY A C 1
ATOM 4425 O O . GLY A 1 549 ? -47.149 16.176 77.195 1.00 29.11 549 GLY A O 1
ATOM 4426 N N . ALA A 1 550 ? -47.273 18.325 77.833 1.00 38.69 550 ALA A N 1
ATOM 4427 C CA . ALA A 1 550 ? -47.526 18.858 76.499 1.00 38.69 550 ALA A CA 1
ATOM 4428 C C . ALA A 1 550 ? -46.244 18.848 75.644 1.00 38.69 550 ALA A C 1
ATOM 4430 O O . ALA A 1 550 ? -45.372 19.695 75.824 1.00 38.69 550 ALA A O 1
ATOM 4431 N N . ALA A 1 551 ? -46.146 17.912 74.695 1.00 32.75 551 ALA A N 1
ATOM 4432 C CA . ALA A 1 551 ? -45.127 17.928 73.647 1.00 32.75 551 ALA A CA 1
ATOM 4433 C C . ALA A 1 551 ? -45.582 17.159 72.392 1.00 32.75 551 ALA A C 1
ATOM 4435 O O . ALA A 1 551 ? -45.806 15.955 72.447 1.00 32.75 551 ALA A O 1
ATOM 4436 N N . GLY A 1 552 ? -45.642 17.859 71.255 1.00 35.94 552 GLY A N 1
ATOM 4437 C CA . GLY A 1 552 ? -45.457 17.279 69.920 1.00 35.94 552 GLY A CA 1
ATOM 4438 C C . GLY A 1 552 ? -46.480 16.259 69.403 1.00 35.94 552 GLY A C 1
ATOM 4439 O O . GLY A 1 552 ? -46.192 15.068 69.357 1.00 35.94 552 GLY A O 1
ATOM 4440 N N . LEU A 1 553 ? -47.562 16.752 68.793 1.00 29.86 553 LEU A N 1
ATOM 4441 C CA . LEU A 1 553 ? -48.015 16.182 67.519 1.00 29.86 553 LEU A CA 1
ATOM 4442 C C . LEU A 1 553 ? -48.415 17.314 66.560 1.00 29.86 553 LEU A C 1
ATOM 4444 O O . LEU A 1 553 ? -49.577 17.696 66.454 1.00 29.86 553 LEU A O 1
ATOM 4448 N N . VAL A 1 554 ? -47.411 17.896 65.900 1.00 31.84 554 VAL A N 1
ATOM 4449 C CA . VAL A 1 554 ? -47.634 18.795 64.761 1.00 31.84 554 VAL A CA 1
ATOM 4450 C C . VAL A 1 554 ? -48.103 17.936 63.592 1.00 31.84 554 VAL A C 1
ATOM 4452 O O . VAL A 1 554 ? -47.431 16.967 63.239 1.00 31.84 554 VAL A O 1
ATOM 4455 N N . ALA A 1 555 ? -49.241 18.282 62.995 1.00 29.12 555 ALA A N 1
ATOM 4456 C CA . ALA A 1 555 ? -49.654 17.684 61.735 1.00 29.12 555 ALA A CA 1
ATOM 4457 C C . ALA A 1 555 ? -48.718 18.173 60.621 1.00 29.12 555 ALA A C 1
ATOM 4459 O O . ALA A 1 555 ? -48.643 19.373 60.355 1.00 29.12 555 ALA A O 1
ATOM 4460 N N . ALA A 1 556 ? -48.009 17.244 59.982 1.00 29.59 556 ALA A N 1
ATOM 4461 C CA . ALA A 1 556 ? -47.482 17.474 58.645 1.00 29.59 556 ALA A CA 1
ATOM 4462 C C . ALA A 1 556 ? -48.639 17.411 57.631 1.00 29.59 556 ALA A C 1
ATOM 4464 O O . ALA A 1 556 ? -49.637 16.726 57.875 1.00 29.59 556 ALA A O 1
ATOM 4465 N N . GLN A 1 557 ? -48.485 18.137 56.523 1.00 31.75 557 GLN A N 1
ATOM 4466 C CA . GLN A 1 557 ? -49.282 17.948 55.307 1.00 31.75 557 GLN A CA 1
ATOM 4467 C C . GLN A 1 557 ? -48.710 16.790 54.480 1.00 31.75 557 GLN A C 1
ATOM 4469 O O . GLN A 1 557 ? -47.490 16.540 54.615 1.00 31.75 557 GLN A O 1
#

Mean predicted aligned error: 23.52 Å

Sequence (557 aa):
MSARGSAKPKSRAGSGKGREGSAKKGGAAGAGDAAGDDGRSKADLEAEVKRLTEELAQEREERNYFQLERDRINSFWDITKQELAESKAELLNRDREQEELEEKHQVEIKVYKQKVKHLLYEYQNNIAHLQSDSERALQLSTSTHLTALSSLKSTTRALKLELKELSLSHADVIKSLKQKHDQEITKLRADFDRKAKELHAKYEKRGKGVRDELELKRKNEIHEIEERKNGQINALMRNHDRAFAEIKTYYNEITMNNLNLINTLKRDGPGRVGVENGLESTIGKGQMDKVETPSRTMRKRLISTRDSRIDFRSSQSKSRISPSLTHPKNQQEQVETLKKKEERSEKQMTDILSENKRLSEPLQSALAECDALKRELQNYTKDKMSLQNAKARLKVLEQEHKELRWEHEVLEQRLEGVVKERDGLYEGFVDRIIGVQRKTGFKNLILEKKVDSLKETLEKKDLQLNEVLKATNLDPAALSNLTRRLEEVLDTKNQLIKELQYDLAKVTKAHNDMIRVYEAKLTEFSIPVEELGFKPLMISTGSRVPNVGAAGLVAAQ

Radius of gyration: 101.87 Å; Cα contacts (8 Å, |Δi|>4): 19; chains: 1; bounding box: 204×79×295 Å

Organism: NCBI:txid64517

pLDDT: mean 74.02, std 23.99, range [24.11, 96.62]

Solvent-accessible surface area (backbone atoms only — not comparable to full-atom values): 33373 Å² total; per-residue (Å²): 130,89,83,90,83,86,92,76,85,83,86,75,93,76,94,73,91,81,77,93,71,83,92,76,81,91,82,91,81,89,79,88,85,90,86,86,88,85,90,78,55,73,64,58,56,54,47,52,51,46,49,53,52,49,53,52,43,51,60,43,52,54,48,47,51,60,42,53,55,47,52,50,51,48,50,52,48,54,48,55,52,46,52,54,49,50,53,50,51,51,48,57,49,50,53,50,51,47,53,53,48,52,50,52,50,55,48,48,51,52,49,53,54,49,51,51,51,49,52,52,50,49,51,53,48,51,50,52,48,54,49,52,51,50,50,50,49,50,54,49,54,50,50,53,49,52,52,49,52,50,51,51,55,47,51,57,49,50,55,55,48,52,54,48,51,52,50,49,52,51,51,51,51,53,50,52,53,49,53,50,50,54,51,50,52,50,51,53,50,51,53,49,50,49,51,50,50,55,51,46,52,53,50,49,53,52,55,46,49,55,48,55,53,51,51,48,49,53,50,49,55,50,50,54,51,48,51,51,49,51,50,50,52,55,52,50,49,54,51,48,57,48,50,52,51,52,52,56,47,52,54,51,52,50,55,54,49,55,57,53,51,61,71,60,75,79,66,91,85,87,83,91,80,88,89,90,89,85,90,85,89,80,90,82,90,84,86,89,82,90,85,86,86,88,85,89,83,90,81,91,90,80,83,91,87,83,90,87,83,89,87,90,88,90,86,82,83,88,82,86,91,84,89,82,93,80,85,80,67,67,62,57,57,51,53,50,56,47,49,63,45,50,60,48,51,50,50,53,49,54,51,50,54,51,50,51,57,65,49,47,56,61,50,52,51,53,52,52,49,53,56,48,54,52,51,52,52,53,49,53,54,52,51,54,52,51,52,52,53,49,52,54,52,49,57,50,54,64,44,55,63,47,52,56,52,51,55,47,54,55,49,53,57,51,49,55,50,54,51,52,53,52,49,54,52,50,52,55,48,52,51,50,51,54,54,48,52,53,52,51,52,53,53,48,55,52,50,52,54,50,51,51,56,48,47,56,51,47,54,56,47,52,51,53,48,56,48,51,55,62,75,63,71,62,57,67,67,64,50,51,55,50,50,52,54,52,49,54,56,45,53,55,51,54,48,53,50,53,50,58,51,48,54,52,48,51,53,36,49,53,54,46,52,50,52,53,52,50,55,52,50,34,51,73,72,70,41,63,73,77,76,67,81,64,80,86,83,78,65,75,90,65,81,87,71,83,88,76,80,98,73,88,84,80,82,77,133

InterPro domains:
  IPR025593 Growth arrest-specific protein 8 domain [PF13851] (236-268)
  IPR025593 Growth arrest-specific protein 8 domain [PF13851] (329-500)
  IPR039308 Growth arrest-specific protein 8 [PTHR31543] (9-267)